Protein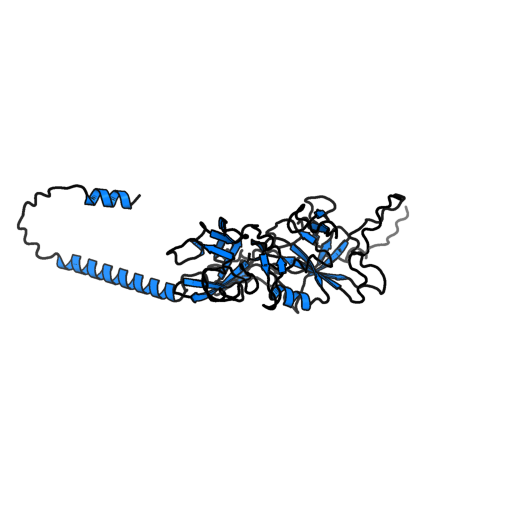 AF-B8C5E8-F1 (afdb_monomer)

Secondary structure (DSSP, 8-state):
-HHHHHHHHHH-----------------HHHHHHHHHHHHHHHHHHHHHHHHHHTTTTS-SEEEEEE-S-EEEEEEE-SSSS--EEEEEEGGGG-EEEEEEEEETTEEEEEESS--SSSEE--TTEES-S-GGGTT-TTS--SEEPPP---S-GGG--S-EEEESSSEEEE-EEEEE---SSGGGGTTSEEEETTEEEE-TTTT-BSTTS-BPPPPSEEEETT--EEEEPEETTEE-EETTEE-EEEEE---TTS-B--S-S-----S-----------SB---SS-EEEEEEE-SSSEEEEEESSHHHHHHHHHHHTTT--HHHHHHS--EEEPS---SSSBT--EEEEE--TT--SGGG-TT-EEEE-SSSTTS-SEEE-----TTSS---------

Nearest PDB structures (foldseek):
  2g5l-assembly1_B-2  TM=3.154E-01  e=1.112E+00  Streptomyces avidinii

pLDDT: mean 71.9, std 17.04, range [32.25, 97.62]

Organism: Thalassiosira pseudonana (NCBI:txid35128)

Sequence (399 aa):
MFGARLFLATNEDTRIIITRRDHCFAKSTPIKFVYLINLVIVYAGLIFVTVQQKHGTLMCQSIEVTFDNTMWEGAWYTPDHETYQTRNLEYAFFNGVYRFDGFFGGLPRYVEQNKRGRWVFRHKNIIKNKSTKFQDDEECMWLARSQETVEFDLTSVNSGWKFWTGTIEAGTIEMECSECQRDSDCHWQGVCIDKACQCDKAQGFTGMHCSHEPACSKLRDDYGNGFDLAKLEDTTFVSYERNIYFQTVRGNNSESWDMGWGQKPNNGKDNVGDKSDGDFFGNYSSSKTLALVYSGNRWFGVPQNTSTDVFWKFNEEFHSFWSEFFSESGFILSEITEESSPIGVDFSRVIMTSVTKGNEYGPYGRLKPMAVFPGDGFFHCAVAKDEAAVSTSAVADNY

Solvent-accessible surface area (backbone atoms only — not comparable to full-atom values): 23676 Å² total; per-residue (Å²): 125,70,66,66,56,54,53,54,71,71,67,62,86,70,81,75,78,77,77,83,72,92,68,82,78,80,81,59,63,71,62,56,51,53,52,51,50,52,51,52,52,51,50,53,50,51,53,50,51,53,53,37,51,75,69,46,72,78,49,63,63,31,32,36,36,42,44,47,88,51,63,17,68,63,40,38,34,25,94,77,80,78,54,82,46,69,34,59,33,49,44,23,36,69,24,40,66,22,35,56,70,56,71,40,97,87,37,69,22,64,23,51,89,83,68,90,73,51,78,46,48,64,54,98,39,55,44,87,64,91,66,80,86,51,83,83,44,81,88,68,58,54,41,34,35,65,52,94,71,88,71,82,53,70,61,78,59,57,58,64,24,36,34,54,41,92,50,85,40,79,50,56,45,50,50,46,65,58,57,26,91,40,35,69,57,7,62,68,39,23,44,47,50,96,39,35,40,48,42,37,68,91,71,41,31,31,42,67,33,19,70,27,71,52,72,61,70,27,37,25,37,86,81,67,53,63,26,39,49,37,63,56,91,94,43,73,42,62,39,87,57,23,65,29,30,35,28,76,49,77,72,63,88,90,60,64,46,67,91,55,83,71,67,78,86,73,91,70,86,78,88,68,84,69,71,70,88,56,55,58,40,62,95,66,96,63,55,39,26,37,34,39,38,52,48,58,40,32,42,37,38,41,78,31,77,43,80,68,60,48,53,55,56,48,75,72,58,65,50,46,77,49,67,69,60,55,68,78,44,66,37,39,35,39,54,84,45,85,66,63,56,66,56,50,39,39,31,25,38,39,48,84,50,94,84,57,85,55,80,84,51,54,96,66,36,47,70,42,77,64,29,94,48,90,79,63,19,26,32,38,69,52,70,77,72,66,87,74,82,83,81,83,75,97,71,87,78,92,129

Mean predicted aligned error: 13.66 Å

Radius of gyration: 30.26 Å; Cα contacts (8 Å, |Δi|>4): 657; chains: 1; bounding box: 89×67×104 Å

Foldseek 3Di:
DVVVVVVVVVPPPPPPPPPDDPDPPPDPVVVVVVVVVVVVVVVVVVVVVVVCLLVCVPAFQKKFKAWDQDKAFQWWFDPPLPDIDTAIATPLLVTFMWGFPHDAPNATDTHPPDDDDDPFDFDPGTALDPPPPCPPPPVHTGQKDAPDDPDRYVQVRFARMWGPSNDTDGTGMHMDRLFDPALVQLVVQAGHDPRFTDGDVVQQQWDRSSPAHHDQQWKAFPQGAIWGWDDDPSDFDADSRATKTKGWDDDDADDQPDVSLPDDPPPDDDPPPPPPPDRLQPRDPAIWMWMWHDRSFKTKTFTDRDPVVCVVVCVPDVRTGVPVRPVHHWMKIWDGDPHSYQQQTWIWIQDDDPVPPDCPQHNSHDTHTRDPDPRRGGMDRPDPPPPVPPDDDPDDDDD

Structure (mmCIF, N/CA/C/O backbone):
data_AF-B8C5E8-F1
#
_entry.id   AF-B8C5E8-F1
#
loop_
_atom_site.group_PDB
_atom_site.id
_atom_site.type_symbol
_atom_site.label_atom_id
_atom_site.label_alt_id
_atom_site.label_comp_id
_atom_site.label_asym_id
_atom_site.label_entity_id
_atom_site.label_seq_id
_atom_site.pdbx_PDB_ins_code
_atom_site.Cartn_x
_atom_site.Cartn_y
_atom_site.Cartn_z
_atom_site.occupancy
_atom_site.B_iso_or_equiv
_atom_site.auth_seq_id
_atom_site.auth_comp_id
_atom_site.auth_asym_id
_atom_site.auth_atom_id
_atom_site.pdbx_PDB_model_num
ATOM 1 N N . MET A 1 1 ? -35.204 6.640 15.594 1.00 45.34 1 MET A N 1
ATOM 2 C CA . MET A 1 1 ? -36.669 6.494 15.805 1.00 45.34 1 MET A CA 1
ATOM 3 C C . MET A 1 1 ? -37.068 6.123 17.248 1.00 45.34 1 MET A C 1
ATOM 5 O O . MET A 1 1 ? -38.206 6.371 17.625 1.00 45.34 1 MET A O 1
ATOM 9 N N . PHE A 1 2 ? -36.156 5.596 18.083 1.00 44.03 2 PHE A N 1
ATOM 10 C CA . PHE A 1 2 ? -36.434 5.224 19.484 1.00 44.03 2 PHE A CA 1
ATOM 11 C C . PHE A 1 2 ? -36.551 6.436 20.441 1.00 44.03 2 PHE A C 1
ATOM 13 O O . PHE A 1 2 ? -37.429 6.467 21.298 1.00 44.03 2 PHE A O 1
ATOM 20 N N . GLY A 1 3 ? -35.744 7.486 20.236 1.00 45.41 3 GLY A N 1
ATOM 21 C CA . GLY A 1 3 ? -35.725 8.670 21.114 1.00 45.41 3 GLY A CA 1
ATOM 22 C C . GLY A 1 3 ? -37.000 9.528 21.090 1.00 45.41 3 GLY A C 1
ATOM 23 O O . GLY A 1 3 ? -37.434 10.010 22.131 1.00 45.41 3 GLY A O 1
ATOM 24 N N . ALA A 1 4 ? -37.662 9.656 19.934 1.00 49.06 4 ALA A N 1
ATOM 25 C CA . ALA A 1 4 ? -38.879 10.468 19.805 1.00 49.06 4 ALA A CA 1
ATOM 26 C C . ALA A 1 4 ? -40.084 9.872 20.561 1.00 49.06 4 ALA A C 1
ATOM 28 O O . ALA A 1 4 ? -40.946 10.608 21.035 1.00 49.06 4 ALA A O 1
ATOM 29 N N . ARG A 1 5 ? -40.130 8.540 20.721 1.00 55.88 5 ARG A N 1
ATOM 30 C CA . ARG A 1 5 ? -41.186 7.869 21.495 1.00 55.88 5 ARG A CA 1
ATOM 31 C C . ARG A 1 5 ? -40.965 7.973 23.004 1.00 55.88 5 ARG A C 1
ATOM 33 O O . ARG A 1 5 ? -41.942 8.038 23.740 1.00 55.88 5 ARG A O 1
ATOM 40 N N . LEU A 1 6 ? -39.709 8.047 23.454 1.00 53.19 6 LEU A N 1
ATOM 41 C CA . LEU A 1 6 ? -39.396 8.239 24.872 1.00 53.19 6 LEU A CA 1
ATOM 42 C C . LEU A 1 6 ? -39.784 9.649 25.347 1.00 53.19 6 LEU A C 1
ATOM 44 O O . LEU A 1 6 ? -40.337 9.794 26.429 1.00 53.19 6 LEU A O 1
ATOM 48 N N . PHE A 1 7 ? -39.563 10.665 24.506 1.00 59.59 7 PHE A N 1
ATOM 49 C CA . PHE A 1 7 ? -39.900 12.056 24.825 1.00 59.59 7 PHE A CA 1
ATOM 50 C C . PHE A 1 7 ? -41.417 12.300 24.917 1.00 59.59 7 PHE A C 1
ATOM 52 O O . PHE A 1 7 ? -41.876 13.014 25.807 1.00 59.59 7 PHE A O 1
ATOM 59 N N . LEU A 1 8 ? -42.211 11.661 24.047 1.00 59.03 8 LEU A N 1
ATOM 60 C CA . LEU A 1 8 ? -43.677 11.719 24.118 1.00 59.03 8 LEU A CA 1
ATOM 61 C C . LEU A 1 8 ? -44.224 11.023 25.374 1.00 59.03 8 LEU A C 1
ATOM 63 O O . LEU A 1 8 ? -45.152 11.535 25.990 1.00 59.03 8 LEU A O 1
ATOM 67 N N . ALA A 1 9 ? -43.605 9.921 25.811 1.00 59.94 9 ALA A N 1
ATOM 68 C CA . ALA A 1 9 ? -44.002 9.227 27.038 1.00 59.94 9 ALA A CA 1
ATOM 69 C C . ALA A 1 9 ? -43.711 10.032 28.320 1.00 59.94 9 ALA A C 1
ATOM 71 O O . ALA A 1 9 ? -44.347 9.798 29.343 1.00 59.94 9 ALA A O 1
ATOM 72 N N . THR A 1 10 ? -42.764 10.975 28.282 1.00 65.00 10 THR A N 1
ATOM 73 C CA . THR A 1 10 ? -42.411 11.818 29.437 1.00 65.00 10 THR A CA 1
ATOM 74 C C . THR A 1 10 ? -43.152 13.152 29.497 1.00 65.00 10 THR A C 1
ATOM 76 O O . THR A 1 10 ? -43.089 13.810 30.530 1.00 65.00 10 THR A O 1
ATOM 79 N N . ASN A 1 11 ? -43.818 13.571 28.415 1.00 62.91 11 ASN A N 1
ATOM 80 C CA . ASN A 1 11 ? -44.391 14.918 28.297 1.00 62.91 11 ASN A CA 1
ATOM 81 C C . ASN A 1 11 ? -45.931 14.945 28.281 1.00 62.91 11 ASN A C 1
ATOM 83 O O . ASN A 1 11 ? -46.530 16.018 28.298 1.00 62.91 11 ASN A O 1
ATOM 87 N N . GLU A 1 12 ? -46.594 13.784 28.266 1.00 59.44 12 GLU A N 1
ATOM 88 C CA . GLU A 1 12 ? -48.029 13.724 28.539 1.00 59.44 12 GLU A CA 1
ATOM 89 C C . GLU A 1 12 ? -48.274 13.793 30.045 1.00 59.44 12 GLU A C 1
ATOM 91 O O . GLU A 1 12 ? -48.070 12.827 30.782 1.00 59.44 12 GLU A O 1
ATOM 96 N N . ASP A 1 13 ? -48.748 14.963 30.468 1.00 58.56 13 ASP A N 1
ATOM 97 C CA . ASP A 1 13 ? -49.247 15.316 31.796 1.00 58.56 13 ASP A CA 1
ATOM 98 C C . ASP A 1 13 ? -50.512 14.493 32.125 1.00 58.56 13 ASP A C 1
ATOM 100 O O . ASP A 1 13 ? -51.645 14.977 32.222 1.00 58.56 13 ASP A O 1
ATOM 104 N N . THR A 1 14 ? -50.336 13.177 32.217 1.00 57.38 14 THR A N 1
ATOM 105 C CA . THR A 1 14 ? -51.373 12.237 32.612 1.00 57.38 14 THR A CA 1
ATOM 106 C C . THR A 1 14 ? -51.567 12.408 34.106 1.00 57.38 14 THR A C 1
ATOM 108 O O . THR A 1 14 ? -50.804 11.909 34.931 1.00 57.38 14 THR A O 1
ATOM 111 N N . ARG A 1 15 ? -52.627 13.133 34.474 1.00 54.41 15 ARG A N 1
ATOM 112 C CA . ARG A 1 15 ? -53.156 13.149 35.840 1.00 54.41 15 ARG A CA 1
ATOM 113 C C . ARG A 1 15 ? -53.616 11.740 36.197 1.00 54.41 15 ARG A C 1
ATOM 115 O O . ARG A 1 15 ? -54.778 11.382 36.016 1.00 54.41 15 ARG A O 1
ATOM 122 N N . ILE A 1 16 ? -52.685 10.930 36.688 1.00 59.03 16 ILE A N 1
ATOM 123 C CA . ILE A 1 16 ? -52.965 9.614 37.246 1.00 59.03 16 ILE A CA 1
ATOM 124 C C . ILE A 1 16 ? -53.817 9.853 38.493 1.00 59.03 16 ILE A C 1
ATOM 126 O O . ILE A 1 16 ? -53.331 10.294 39.534 1.00 59.03 16 ILE A O 1
ATOM 130 N N . ILE A 1 17 ? -55.115 9.580 38.384 1.00 56.47 17 ILE A N 1
ATOM 131 C CA . ILE A 1 17 ? -56.006 9.488 39.536 1.00 56.47 17 ILE A CA 1
ATOM 132 C C . ILE A 1 17 ? -55.590 8.220 40.286 1.00 56.47 17 ILE A C 1
ATOM 134 O O . ILE A 1 17 ? -56.002 7.112 39.949 1.00 56.47 17 ILE A O 1
ATOM 138 N N . ILE A 1 18 ? -54.715 8.375 41.280 1.00 57.41 18 ILE A N 1
ATOM 139 C CA . ILE A 1 18 ? -54.289 7.283 42.156 1.00 57.41 18 ILE A CA 1
ATOM 140 C C . ILE A 1 18 ? -55.460 6.962 43.090 1.00 57.41 18 ILE A C 1
ATOM 142 O O . ILE A 1 18 ? -55.558 7.475 44.204 1.00 57.41 18 ILE A O 1
ATOM 146 N N . THR A 1 19 ? -56.377 6.100 42.650 1.00 58.38 19 THR A N 1
ATOM 147 C CA . THR A 1 19 ? -57.296 5.427 43.570 1.00 58.38 19 THR A CA 1
ATOM 148 C C . THR A 1 19 ? -56.476 4.470 44.427 1.00 58.38 19 THR A C 1
ATOM 150 O O . THR A 1 19 ? -56.083 3.391 43.979 1.00 58.38 19 THR A O 1
ATOM 153 N N . ARG A 1 20 ? -56.180 4.895 45.658 1.00 49.66 20 ARG A N 1
ATOM 154 C CA . ARG A 1 20 ? -55.468 4.118 46.674 1.00 49.66 20 ARG A CA 1
ATOM 155 C C . ARG A 1 20 ? -56.344 2.932 47.095 1.00 49.66 20 ARG A C 1
ATOM 157 O O . ARG A 1 20 ? -57.163 3.037 48.000 1.00 49.66 20 ARG A O 1
ATOM 164 N N . ARG A 1 21 ? -56.228 1.809 46.384 1.00 50.97 21 ARG A N 1
ATOM 165 C CA . ARG A 1 21 ? -56.676 0.508 46.890 1.00 50.97 21 ARG A CA 1
ATOM 166 C C . ARG A 1 21 ? -55.579 -0.015 47.803 1.00 50.97 21 ARG A C 1
ATOM 168 O O . ARG A 1 21 ? -54.518 -0.409 47.323 1.00 50.97 21 ARG A O 1
ATOM 175 N N . ASP A 1 22 ? -55.853 -0.021 49.102 1.00 49.47 22 ASP A N 1
ATOM 176 C CA . ASP A 1 22 ? -55.029 -0.658 50.128 1.00 49.47 22 ASP A CA 1
ATOM 177 C C . ASP A 1 22 ? -55.097 -2.188 49.979 1.00 49.47 22 ASP A C 1
ATOM 179 O O . ASP A 1 22 ? -55.684 -2.907 50.783 1.00 49.47 22 ASP A O 1
ATOM 183 N N . HIS A 1 23 ? -54.512 -2.714 48.904 1.00 53.12 23 HIS A N 1
ATOM 184 C CA . HIS A 1 23 ? -54.114 -4.109 48.860 1.00 53.12 23 HIS A CA 1
ATOM 185 C C . HIS A 1 23 ? -52.721 -4.196 49.466 1.00 53.12 23 HIS A C 1
ATOM 187 O O . HIS A 1 23 ? -51.744 -3.726 48.884 1.00 53.12 23 HIS A O 1
ATOM 193 N N . CYS A 1 24 ? -52.641 -4.788 50.658 1.00 55.09 24 CYS A N 1
ATOM 194 C CA . CYS A 1 24 ? -51.401 -5.207 51.291 1.00 55.09 24 CYS A CA 1
ATOM 195 C C . CYS A 1 24 ? -50.605 -6.107 50.330 1.00 55.09 24 CYS A C 1
ATOM 197 O O . CYS A 1 24 ? -50.749 -7.327 50.339 1.00 55.09 24 CYS A O 1
ATOM 199 N N . PHE A 1 25 ? -49.744 -5.505 49.507 1.00 52.69 25 PHE A N 1
ATOM 200 C CA . PHE A 1 25 ? -48.729 -6.186 48.705 1.00 52.69 25 PHE A CA 1
ATOM 201 C C . PHE A 1 25 ? -47.600 -6.679 49.622 1.00 52.69 25 PHE A C 1
ATOM 203 O O . PHE A 1 25 ? -46.450 -6.248 49.553 1.00 52.69 25 PHE A O 1
ATOM 210 N N . ALA A 1 26 ? -47.931 -7.615 50.507 1.00 57.94 26 ALA A N 1
ATOM 211 C CA . ALA A 1 26 ? -46.948 -8.525 51.059 1.00 57.94 26 ALA A CA 1
ATOM 212 C C . ALA A 1 26 ? -46.616 -9.548 49.955 1.00 57.94 26 ALA A C 1
ATOM 214 O O . ALA A 1 26 ? -47.505 -10.286 49.540 1.00 57.94 26 ALA A O 1
ATOM 215 N N . LYS A 1 27 ? -45.344 -9.584 49.514 1.00 59.16 27 LYS A N 1
ATOM 216 C CA . LYS A 1 27 ? -44.704 -10.512 48.536 1.00 59.16 27 LYS A CA 1
ATOM 217 C C . LYS A 1 27 ? -44.364 -9.966 47.130 1.00 59.16 27 LYS A C 1
ATOM 219 O O . LYS A 1 27 ? -44.578 -10.653 46.139 1.00 59.16 27 LYS A O 1
ATOM 224 N N . SER A 1 28 ? -43.712 -8.802 47.012 1.00 64.38 28 SER A N 1
ATOM 225 C CA . SER A 1 28 ? -42.946 -8.446 45.786 1.00 64.38 28 SER A CA 1
ATOM 226 C C . SER A 1 28 ? -41.435 -8.721 45.886 1.00 64.38 28 SER A C 1
ATOM 228 O O . SER A 1 28 ? -40.678 -8.443 44.957 1.00 64.38 28 SER A O 1
ATOM 230 N N . THR A 1 29 ? -40.982 -9.305 46.997 1.00 76.19 29 THR A N 1
ATOM 231 C CA . THR A 1 29 ? -39.577 -9.645 47.265 1.00 76.19 29 THR A CA 1
ATOM 232 C C . THR A 1 29 ? -38.886 -10.477 46.169 1.00 76.19 29 THR A C 1
ATOM 234 O O . THR A 1 29 ? -37.762 -10.118 45.819 1.00 76.19 29 THR A O 1
ATOM 237 N N . PRO A 1 30 ? -39.497 -11.527 45.568 1.00 82.62 30 PRO A N 1
ATOM 238 C CA . PRO A 1 30 ? -38.792 -12.335 44.566 1.00 82.62 30 PRO A CA 1
ATOM 239 C C . PRO A 1 30 ? -38.520 -11.564 43.269 1.00 82.62 30 PRO A C 1
ATOM 241 O O . PRO A 1 30 ? -37.462 -11.718 42.670 1.00 82.62 30 PRO A O 1
ATOM 244 N N . ILE A 1 31 ? -39.429 -10.669 42.872 1.00 86.69 31 ILE A N 1
ATOM 245 C CA . ILE A 1 31 ? -39.277 -9.855 41.660 1.00 86.69 31 ILE A CA 1
ATOM 246 C C . ILE A 1 31 ? -38.091 -8.892 41.811 1.00 86.69 31 ILE A C 1
ATOM 248 O O . ILE A 1 31 ? -37.259 -8.781 40.915 1.00 86.69 31 ILE A O 1
ATOM 252 N N . LYS A 1 32 ? -37.958 -8.242 42.975 1.00 87.69 32 LYS A N 1
ATOM 253 C CA . LYS A 1 32 ? -36.831 -7.338 43.264 1.00 87.69 32 LYS A CA 1
ATOM 254 C C . LYS A 1 32 ? -35.479 -8.057 43.237 1.00 87.69 32 LYS A C 1
ATOM 256 O O . LYS A 1 32 ? -34.501 -7.485 42.768 1.00 87.69 32 LYS A O 1
ATOM 261 N N . PHE A 1 33 ? -35.430 -9.304 43.707 1.00 90.81 33 PHE A N 1
ATOM 262 C CA . PHE A 1 33 ? -34.215 -10.119 43.682 1.00 90.81 33 PHE A CA 1
ATOM 263 C C . PHE A 1 33 ? -33.780 -10.470 42.252 1.00 90.81 33 PHE A C 1
ATOM 265 O O . PHE A 1 33 ? -32.603 -10.346 41.926 1.00 90.81 33 PHE A O 1
ATOM 272 N N . VAL A 1 34 ? -34.728 -10.813 41.372 1.00 93.00 34 VAL A N 1
ATOM 273 C CA . VAL A 1 34 ? -34.441 -11.057 39.946 1.00 93.00 34 VAL A CA 1
ATOM 274 C C . VAL A 1 34 ? -33.888 -9.800 39.268 1.00 93.00 34 VAL A C 1
ATOM 276 O O . VAL A 1 34 ? -32.896 -9.882 38.549 1.00 93.00 34 VAL A O 1
ATOM 279 N N . TYR A 1 35 ? -34.464 -8.623 39.539 1.00 92.88 35 TYR A N 1
ATOM 280 C CA . TYR A 1 35 ? -33.927 -7.364 39.011 1.00 92.88 35 TYR A CA 1
ATOM 281 C C . TYR A 1 35 ? -32.514 -7.063 39.518 1.00 92.88 35 TYR A C 1
ATOM 283 O O . TYR A 1 35 ? -31.682 -6.611 38.735 1.00 92.88 35 TYR A O 1
ATOM 291 N N . LEU A 1 36 ? -32.221 -7.345 40.792 1.00 95.25 36 LEU A N 1
ATOM 292 C CA . LEU A 1 36 ? -30.878 -7.173 41.346 1.00 95.25 36 LEU A CA 1
ATOM 293 C C . LEU A 1 36 ? -29.861 -8.101 40.665 1.00 95.25 36 LEU A C 1
ATOM 295 O O . LEU A 1 36 ? -28.778 -7.648 40.311 1.00 95.25 36 LEU A O 1
ATOM 299 N N . ILE A 1 37 ? -30.212 -9.370 40.433 1.00 96.44 37 ILE A N 1
ATOM 300 C CA . ILE A 1 37 ? -29.348 -10.313 39.707 1.00 96.44 37 ILE A CA 1
ATOM 301 C C . ILE A 1 37 ? -29.099 -9.830 38.278 1.00 96.44 37 ILE A C 1
ATOM 303 O O . ILE A 1 37 ? -27.948 -9.770 37.853 1.00 96.44 37 ILE A O 1
ATOM 307 N N . ASN A 1 38 ? -30.149 -9.439 37.552 1.00 95.81 38 ASN A N 1
ATOM 308 C CA . ASN A 1 38 ? -30.005 -8.925 36.190 1.00 95.81 38 ASN A CA 1
ATOM 309 C C . ASN A 1 38 ? -29.101 -7.688 36.153 1.00 95.81 38 ASN A C 1
ATOM 311 O O . ASN A 1 38 ? -28.244 -7.586 35.281 1.00 95.81 38 ASN A O 1
ATOM 315 N N . LEU A 1 39 ? -29.242 -6.783 37.127 1.00 96.00 39 LEU A N 1
ATOM 316 C CA . LEU A 1 39 ? -28.382 -5.610 37.257 1.00 96.00 39 LEU A CA 1
ATOM 317 C C . LEU A 1 39 ? -26.915 -6.012 37.468 1.00 96.00 39 LEU A C 1
ATOM 319 O O . LEU A 1 39 ? -26.043 -5.501 36.772 1.00 96.00 39 LEU A O 1
ATOM 323 N N . VAL A 1 40 ? -26.641 -6.953 38.378 1.00 97.62 40 VAL A N 1
ATOM 324 C CA . VAL A 1 40 ? -25.280 -7.460 38.634 1.00 97.62 40 VAL A CA 1
ATOM 325 C C . VAL A 1 40 ? -24.683 -8.111 37.386 1.00 97.62 40 VAL A C 1
ATOM 327 O O . VAL A 1 40 ? -23.530 -7.839 37.063 1.00 97.62 40 VAL A O 1
ATOM 330 N N . ILE A 1 41 ? -25.457 -8.920 36.657 1.00 97.56 41 ILE A N 1
ATOM 331 C CA . ILE A 1 41 ? -25.010 -9.560 35.409 1.00 97.56 41 ILE A CA 1
ATOM 332 C C . ILE A 1 41 ? -24.675 -8.504 34.351 1.00 97.56 41 ILE A C 1
ATOM 334 O O . ILE A 1 41 ? -23.616 -8.580 33.731 1.00 97.56 41 ILE A O 1
ATOM 338 N N . VAL A 1 42 ? -25.533 -7.494 34.174 1.00 96.88 42 VAL A N 1
ATOM 339 C CA . VAL A 1 42 ? -25.290 -6.398 33.224 1.00 96.88 42 VAL A CA 1
ATOM 340 C C . VAL A 1 42 ? -24.033 -5.614 33.606 1.00 96.88 42 VAL A C 1
ATOM 342 O O . VAL A 1 42 ? -23.187 -5.385 32.747 1.00 96.88 42 VAL A O 1
ATOM 345 N N . TYR A 1 43 ? -23.850 -5.254 34.882 1.00 97.19 43 TYR A N 1
ATOM 346 C CA . TYR A 1 43 ? -22.641 -4.550 35.329 1.00 97.19 43 TYR A CA 1
ATOM 347 C C . TYR A 1 43 ? -21.373 -5.386 35.160 1.00 97.19 43 TYR A C 1
ATOM 349 O O . TYR A 1 43 ? -20.368 -4.861 34.690 1.00 97.19 43 TYR A O 1
ATOM 357 N N . ALA A 1 44 ? -21.406 -6.673 35.508 1.00 97.31 44 ALA A N 1
ATOM 358 C CA . ALA A 1 44 ? -20.270 -7.566 35.304 1.00 97.31 44 ALA A CA 1
ATOM 359 C C . ALA A 1 44 ? -19.922 -7.691 33.812 1.00 97.31 44 ALA A C 1
ATOM 361 O O . ALA A 1 44 ? -18.748 -7.631 33.454 1.00 97.31 44 ALA A O 1
ATOM 362 N N . GLY A 1 45 ? -20.935 -7.788 32.944 1.00 95.81 45 GLY A N 1
ATOM 363 C CA . GLY A 1 45 ? -20.764 -7.787 31.492 1.00 95.81 45 GLY A CA 1
ATOM 364 C C . GLY A 1 45 ? -20.143 -6.490 30.971 1.00 95.81 45 GLY A C 1
ATOM 365 O O . GLY A 1 45 ? -19.186 -6.542 30.205 1.00 95.81 45 GLY A O 1
ATOM 366 N N . LEU A 1 46 ? -20.619 -5.329 31.433 1.00 93.81 46 LEU A N 1
ATOM 367 C CA . LEU A 1 46 ? -20.047 -4.030 31.066 1.00 93.81 46 LEU A CA 1
ATOM 368 C C . LEU A 1 46 ? -18.592 -3.901 31.531 1.00 93.81 46 LEU A C 1
ATOM 370 O O . LEU A 1 46 ? -17.740 -3.526 30.734 1.00 93.81 46 LEU A O 1
ATOM 374 N N . ILE A 1 47 ? -18.285 -4.275 32.778 1.00 94.56 47 ILE A N 1
ATOM 375 C CA . ILE A 1 47 ? -16.911 -4.271 33.305 1.00 94.56 47 ILE A CA 1
ATOM 376 C C . ILE A 1 47 ? -16.015 -5.185 32.464 1.00 94.56 47 ILE A C 1
ATOM 378 O O . ILE A 1 47 ? -14.914 -4.784 32.094 1.00 94.56 47 ILE A O 1
ATOM 382 N N . PHE A 1 48 ? -16.485 -6.390 32.132 1.00 95.06 48 PHE A N 1
ATOM 383 C CA . PHE A 1 48 ? -15.748 -7.325 31.287 1.00 95.06 48 PHE A CA 1
ATOM 384 C C . PHE A 1 48 ? -15.454 -6.726 29.906 1.00 95.06 48 PHE A C 1
ATOM 386 O O . PHE A 1 48 ? -14.297 -6.710 29.492 1.00 95.06 48 PHE A O 1
ATOM 393 N N . VAL A 1 49 ? -16.464 -6.173 29.224 1.00 89.50 49 VAL A N 1
ATOM 394 C CA . VAL A 1 49 ? -16.290 -5.528 27.912 1.00 89.50 49 VAL A CA 1
ATOM 395 C C . VAL A 1 49 ? -15.318 -4.353 28.005 1.00 89.50 49 VAL A C 1
ATOM 397 O O . VAL A 1 49 ? -14.405 -4.271 27.193 1.00 89.50 49 VAL A O 1
ATOM 400 N N . THR A 1 50 ? -15.432 -3.491 29.019 1.00 86.06 50 THR A N 1
ATOM 401 C CA . THR A 1 50 ? -14.513 -2.359 29.214 1.00 86.06 50 THR A CA 1
ATOM 402 C C . THR A 1 50 ? -13.069 -2.813 29.451 1.00 86.06 50 THR A C 1
ATOM 404 O O . THR A 1 50 ? -12.140 -2.207 28.917 1.00 86.06 50 THR A O 1
ATOM 407 N N . VAL A 1 51 ? -12.849 -3.886 30.220 1.00 88.81 51 VAL A N 1
ATOM 408 C CA . VAL A 1 51 ? -11.504 -4.453 30.425 1.00 88.81 51 VAL A CA 1
ATOM 409 C C . VAL A 1 51 ? -10.948 -5.014 29.115 1.00 88.81 51 VAL A C 1
ATOM 411 O O . VAL A 1 51 ? -9.806 -4.715 28.774 1.00 88.81 51 VAL A O 1
ATOM 414 N N . GLN A 1 52 ? -11.754 -5.752 28.347 1.00 87.81 52 GLN A N 1
ATOM 415 C CA . GLN A 1 52 ? -11.335 -6.302 27.053 1.00 87.81 52 GLN A CA 1
ATOM 416 C C . GLN A 1 52 ? -11.056 -5.209 26.012 1.00 87.81 52 GLN A C 1
ATOM 418 O O . GLN A 1 52 ? -10.075 -5.287 25.275 1.00 87.81 52 GLN A O 1
ATOM 423 N N . GLN A 1 53 ? -11.867 -4.148 25.990 1.00 80.38 53 GLN A N 1
ATOM 424 C CA . GLN A 1 53 ? -11.628 -2.953 25.178 1.00 80.38 53 GLN A CA 1
ATOM 425 C C . GLN A 1 53 ? -10.300 -2.296 25.555 1.00 80.38 53 GLN A C 1
ATOM 427 O O . GLN A 1 53 ? -9.478 -2.039 24.683 1.00 80.38 53 GLN A O 1
ATOM 432 N N . LYS A 1 54 ? -10.038 -2.097 26.853 1.00 79.25 54 LYS A N 1
ATOM 433 C CA . LYS A 1 54 ? -8.775 -1.527 27.350 1.00 79.25 54 LYS A CA 1
ATOM 434 C C . LYS A 1 54 ? -7.556 -2.397 27.028 1.00 79.25 54 LYS A C 1
ATOM 436 O O . LYS A 1 54 ? -6.447 -1.883 26.943 1.00 79.25 54 LYS A O 1
ATOM 441 N N . HIS A 1 55 ? -7.743 -3.703 26.878 1.00 82.25 55 HIS A N 1
ATOM 442 C CA . HIS A 1 55 ? -6.685 -4.627 26.473 1.00 82.25 55 HIS A CA 1
ATOM 443 C C . HIS A 1 55 ? -6.494 -4.680 24.947 1.00 82.25 55 HIS A C 1
ATOM 445 O O . HIS A 1 55 ? -5.591 -5.368 24.481 1.00 82.25 55 HIS A O 1
ATOM 451 N N . GLY A 1 56 ? -7.320 -3.972 24.165 1.00 76.38 56 GLY A N 1
ATOM 452 C CA . GLY A 1 56 ? -7.290 -4.004 22.700 1.00 76.38 56 GLY A CA 1
ATOM 453 C C . GLY A 1 56 ? -7.802 -5.319 22.106 1.00 76.38 56 GLY A C 1
ATOM 454 O O . GLY A 1 56 ? -7.720 -5.524 20.905 1.00 76.38 56 GLY A O 1
ATOM 455 N N . THR A 1 57 ? -8.355 -6.225 22.919 1.00 80.62 57 THR A N 1
ATOM 456 C CA . THR A 1 57 ? -8.764 -7.574 22.484 1.00 80.62 57 THR A CA 1
ATOM 457 C C . THR A 1 57 ? -9.981 -7.549 21.558 1.00 80.62 57 THR A C 1
ATOM 459 O O . THR A 1 57 ? -10.182 -8.463 20.762 1.00 80.62 57 THR A O 1
ATOM 462 N N . LEU A 1 58 ? -10.790 -6.494 21.676 1.00 80.25 58 LEU A N 1
ATOM 463 C CA . LEU A 1 58 ? -11.961 -6.233 20.836 1.00 80.25 58 LEU A CA 1
ATOM 464 C C . LEU A 1 58 ? -11.648 -5.316 19.646 1.00 80.25 58 LEU A C 1
ATOM 466 O O . LEU A 1 58 ? -12.564 -4.946 18.923 1.00 80.25 58 LEU A O 1
ATOM 470 N N . MET A 1 59 ? -10.384 -4.934 19.470 1.00 82.88 59 MET A N 1
ATOM 471 C CA . MET A 1 59 ? -9.925 -4.179 18.313 1.00 82.88 59 MET A CA 1
ATOM 472 C C . MET A 1 59 ? -9.237 -5.102 17.323 1.00 82.88 59 MET A C 1
ATOM 474 O O . MET A 1 59 ? -8.750 -6.176 17.686 1.00 82.88 59 MET A O 1
ATOM 478 N N . CYS A 1 60 ? -9.141 -4.628 16.091 1.00 86.62 60 CYS A N 1
ATOM 479 C CA . CYS A 1 60 ? -8.354 -5.288 15.070 1.00 86.62 60 CYS A CA 1
ATOM 480 C C . CYS A 1 60 ? -6.868 -5.071 15.369 1.00 86.62 60 CYS A C 1
ATOM 482 O O . CYS A 1 60 ? -6.442 -3.958 15.647 1.00 86.62 60 CYS A O 1
ATOM 484 N N . GLN A 1 61 ? -6.062 -6.120 15.370 1.00 85.12 61 GLN A N 1
ATOM 485 C CA . GLN A 1 61 ? -4.619 -6.043 15.578 1.00 85.12 61 GLN A CA 1
ATOM 486 C C . GLN A 1 61 ? -3.911 -5.449 14.362 1.00 85.12 61 GLN A C 1
ATOM 488 O O . GLN A 1 61 ? -2.819 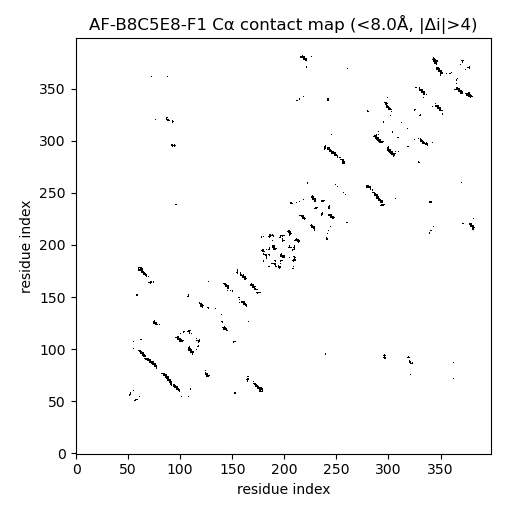-4.893 14.487 1.00 85.12 61 GLN A O 1
ATOM 493 N N . SER A 1 62 ? -4.550 -5.530 13.201 1.00 82.88 62 SER A N 1
ATOM 494 C CA . SER A 1 62 ? -4.146 -4.867 11.976 1.00 82.88 62 SER A CA 1
ATOM 495 C C . SER A 1 62 ? -5.361 -4.294 11.257 1.00 82.88 62 SER A C 1
ATOM 497 O O . SER A 1 62 ? -6.454 -4.861 11.303 1.00 82.88 62 SER A O 1
ATOM 499 N N . ILE A 1 63 ? -5.157 -3.143 10.629 1.00 84.88 63 ILE A N 1
ATOM 500 C CA . ILE A 1 63 ? -6.119 -2.527 9.721 1.00 84.88 63 ILE A CA 1
ATOM 501 C C . ILE A 1 63 ? -5.429 -2.262 8.393 1.00 84.88 63 ILE A C 1
ATOM 503 O O . ILE A 1 63 ? -4.265 -1.853 8.362 1.00 84.88 63 ILE A O 1
ATOM 507 N N . GLU A 1 64 ? -6.150 -2.499 7.315 1.00 83.50 64 GLU A N 1
ATOM 508 C CA . GLU A 1 64 ? -5.831 -1.960 6.007 1.00 83.50 64 GLU A CA 1
ATOM 509 C C . GLU A 1 64 ? -6.386 -0.543 5.930 1.00 83.50 64 GLU A C 1
ATOM 511 O O . GLU A 1 64 ? -7.492 -0.275 6.400 1.00 83.50 64 GLU A O 1
ATOM 516 N N . VAL A 1 65 ? -5.590 0.378 5.405 1.00 83.00 65 VAL A N 1
ATOM 517 C CA . VAL A 1 65 ? -5.960 1.776 5.224 1.00 83.00 65 VAL A CA 1
ATOM 518 C C . VAL A 1 65 ? -5.794 2.110 3.755 1.00 83.00 65 VAL A C 1
ATOM 520 O O . VAL A 1 65 ? -4.704 1.940 3.213 1.00 83.00 65 VAL A O 1
ATOM 523 N N . THR A 1 66 ? -6.842 2.654 3.151 1.00 84.12 66 THR A N 1
ATOM 524 C CA . THR A 1 66 ? -6.850 3.104 1.760 1.00 84.12 66 THR A CA 1
ATOM 525 C C . THR A 1 66 ? -7.259 4.570 1.713 1.00 84.12 66 THR A C 1
ATOM 527 O O . THR A 1 66 ? -8.362 4.956 2.101 1.00 84.12 66 THR A O 1
ATOM 530 N N . PHE A 1 67 ? -6.339 5.410 1.263 1.00 83.75 67 PHE A N 1
ATOM 531 C CA . PHE A 1 67 ? -6.547 6.813 0.955 1.00 83.75 67 PHE A CA 1
ATOM 532 C C . PHE A 1 67 ? -6.984 6.986 -0.492 1.00 83.75 67 PHE A C 1
ATOM 534 O O . PHE A 1 67 ? -6.565 6.252 -1.388 1.00 83.75 67 PHE A O 1
ATOM 541 N N . ASP A 1 68 ? -7.750 8.048 -0.720 1.00 81.56 68 ASP A N 1
ATOM 542 C CA . ASP A 1 68 ? -7.987 8.553 -2.065 1.00 81.56 68 ASP A CA 1
ATOM 543 C C . ASP A 1 68 ? -6.688 9.098 -2.701 1.00 81.56 68 ASP A C 1
ATOM 545 O O . ASP A 1 68 ? -5.712 9.439 -2.024 1.00 81.56 68 ASP A O 1
ATOM 549 N N . ASN A 1 69 ? -6.699 9.267 -4.021 1.00 76.38 69 ASN A N 1
ATOM 550 C CA . ASN A 1 69 ? -5.594 9.784 -4.834 1.00 76.38 69 ASN A CA 1
ATOM 551 C C . ASN A 1 69 ? -5.402 11.307 -4.688 1.00 76.38 69 ASN A C 1
ATOM 553 O O . ASN A 1 69 ? -5.028 12.006 -5.631 1.00 76.38 69 ASN A O 1
ATOM 557 N N . THR A 1 70 ? -5.679 11.842 -3.498 1.00 82.12 70 THR A N 1
ATOM 558 C CA . THR A 1 70 ? -5.478 13.253 -3.172 1.00 82.12 70 THR A CA 1
ATOM 559 C C . THR A 1 70 ? -3.987 13.580 -3.176 1.00 82.12 70 THR A C 1
ATOM 561 O O . THR A 1 70 ? -3.146 12.762 -2.794 1.00 82.12 70 THR A O 1
ATOM 564 N N . MET A 1 71 ? -3.650 14.807 -3.570 1.00 79.00 71 MET A N 1
ATOM 565 C CA . MET A 1 71 ? -2.271 15.259 -3.677 1.00 79.00 71 MET A CA 1
ATOM 566 C C . MET A 1 71 ? -2.036 16.587 -2.964 1.00 79.00 71 MET A C 1
ATOM 568 O O . MET A 1 71 ? -2.837 17.512 -3.053 1.00 79.00 71 MET A O 1
ATOM 572 N N . TRP A 1 72 ? -0.893 16.699 -2.293 1.00 78.31 72 TRP A N 1
ATOM 573 C CA . TRP A 1 72 ? -0.351 17.947 -1.781 1.00 78.31 72 TRP A CA 1
ATOM 574 C C . TRP A 1 72 ? 0.834 18.394 -2.643 1.00 78.31 72 TRP A C 1
ATOM 576 O O . TRP A 1 72 ? 1.941 17.862 -2.541 1.00 78.31 72 TRP A O 1
ATOM 586 N N . GLU A 1 73 ? 0.613 19.404 -3.482 1.00 75.19 73 GLU A N 1
ATOM 587 C CA . GLU A 1 73 ? 1.674 20.015 -4.282 1.00 75.19 73 GLU A CA 1
ATOM 588 C C . GLU A 1 73 ? 2.569 20.939 -3.441 1.00 75.19 73 GLU A C 1
ATOM 590 O O . GLU A 1 73 ? 2.097 21.744 -2.634 1.00 75.19 73 GLU A O 1
ATOM 595 N N . GLY A 1 74 ? 3.887 20.843 -3.639 1.00 71.81 74 GLY A N 1
ATOM 596 C CA . GLY A 1 74 ? 4.853 21.730 -2.982 1.00 71.81 74 GLY A CA 1
ATOM 597 C C . GLY A 1 74 ? 4.953 21.580 -1.456 1.00 71.81 74 GLY A C 1
ATOM 598 O O . GLY A 1 74 ? 5.347 22.533 -0.777 1.00 71.81 74 GLY A O 1
ATOM 599 N N . ALA A 1 75 ? 4.636 20.403 -0.914 1.00 74.44 75 ALA A N 1
ATOM 600 C CA . ALA A 1 75 ? 4.824 20.054 0.490 1.00 74.44 75 ALA A CA 1
ATOM 601 C C . ALA A 1 75 ? 6.274 20.287 0.941 1.00 74.44 75 ALA A C 1
ATOM 603 O O . ALA A 1 75 ? 7.224 19.975 0.219 1.00 74.44 75 ALA A O 1
ATOM 604 N N . TRP A 1 76 ? 6.466 20.848 2.136 1.00 75.62 76 TRP A N 1
ATOM 605 C CA . TRP A 1 76 ? 7.809 21.117 2.654 1.00 75.62 76 TRP A CA 1
ATOM 606 C C . TRP A 1 76 ? 8.391 19.851 3.286 1.00 75.62 76 TRP A C 1
ATOM 608 O O . TRP A 1 76 ? 7.765 19.211 4.131 1.00 75.62 76 TRP A O 1
ATOM 618 N N . TYR A 1 77 ? 9.608 19.516 2.870 1.00 73.81 77 TYR A N 1
ATOM 619 C CA . TYR A 1 77 ? 10.366 18.335 3.255 1.00 73.81 77 TYR A CA 1
ATOM 620 C C . TYR A 1 77 ? 11.700 18.735 3.875 1.00 73.81 77 TYR A C 1
ATOM 622 O O . TYR A 1 77 ? 12.364 19.647 3.373 1.00 73.81 77 TYR A O 1
ATOM 630 N N . THR A 1 78 ? 12.104 18.035 4.933 1.00 73.50 78 THR A N 1
ATOM 631 C CA . THR A 1 78 ? 13.435 18.171 5.527 1.00 73.50 78 THR A CA 1
ATOM 632 C C . THR A 1 78 ? 14.007 16.789 5.885 1.00 73.50 78 THR A C 1
ATOM 634 O O . THR A 1 78 ? 13.555 16.176 6.853 1.00 73.50 78 THR A O 1
ATOM 637 N N . PRO A 1 79 ? 14.933 16.236 5.077 1.00 67.75 79 PRO A N 1
ATOM 638 C CA . PRO A 1 79 ? 15.510 14.907 5.318 1.00 67.75 79 PRO A CA 1
ATOM 639 C C . PRO A 1 79 ? 16.444 14.883 6.533 1.00 67.75 79 PRO A C 1
ATOM 641 O O . PRO A 1 79 ? 16.498 13.902 7.267 1.00 67.75 79 PRO A O 1
ATOM 644 N N . ASP A 1 80 ? 17.183 15.971 6.726 1.00 74.88 80 ASP A N 1
ATOM 645 C CA . ASP A 1 80 ? 18.275 16.139 7.686 1.00 74.88 80 ASP A CA 1
ATOM 646 C C . ASP A 1 80 ? 17.933 17.137 8.805 1.00 74.88 80 ASP A C 1
ATOM 648 O O . ASP A 1 80 ? 18.778 17.431 9.642 1.00 74.88 80 ASP A O 1
ATOM 652 N N . HIS A 1 81 ? 16.699 17.657 8.833 1.00 71.88 81 HIS A N 1
ATOM 653 C CA . HIS A 1 81 ? 16.249 18.750 9.709 1.00 71.88 81 HIS A CA 1
ATOM 654 C C . HIS A 1 81 ? 16.975 20.095 9.507 1.00 71.88 81 HIS A C 1
ATOM 656 O O . HIS A 1 81 ? 16.698 21.052 10.234 1.00 71.88 81 HIS A O 1
ATOM 662 N N . GLU A 1 82 ? 17.859 20.201 8.513 1.00 73.81 82 GLU A N 1
ATOM 663 C CA . GLU A 1 82 ? 18.689 21.384 8.259 1.00 73.81 82 GLU A CA 1
ATOM 664 C C . GLU A 1 82 ? 18.357 22.034 6.913 1.00 73.81 82 GLU A C 1
ATOM 666 O O . GLU A 1 82 ? 18.337 23.263 6.791 1.00 73.81 82 GLU A O 1
ATOM 671 N N . THR A 1 83 ? 18.040 21.221 5.906 1.00 77.62 83 THR A N 1
ATOM 672 C CA . THR A 1 83 ? 17.713 21.667 4.556 1.00 77.62 83 THR A CA 1
ATOM 673 C C . THR A 1 83 ? 16.223 21.518 4.272 1.00 77.62 83 THR A C 1
ATOM 675 O O . THR A 1 83 ? 15.572 20.554 4.675 1.00 77.62 83 THR A O 1
ATOM 678 N N . TYR A 1 84 ? 15.662 22.515 3.581 1.00 74.06 84 TYR A N 1
ATOM 679 C CA . TYR A 1 84 ? 14.260 22.521 3.175 1.00 74.06 84 TYR A CA 1
ATOM 680 C C . TYR A 1 84 ? 14.145 22.337 1.673 1.00 74.06 84 TYR A C 1
ATOM 682 O O . TYR A 1 84 ? 14.770 23.057 0.893 1.00 74.06 84 TYR A O 1
ATOM 690 N N . GLN A 1 85 ? 13.276 21.420 1.280 1.00 75.12 85 GLN A N 1
ATOM 691 C CA . GLN A 1 85 ? 12.938 21.149 -0.108 1.00 75.12 85 GLN A CA 1
ATOM 692 C C . GLN A 1 85 ? 11.415 21.142 -0.255 1.00 75.12 85 GLN A C 1
ATOM 694 O O . GLN A 1 85 ? 10.696 20.867 0.701 1.00 75.12 85 GLN A O 1
ATOM 699 N N . THR A 1 86 ? 10.904 21.462 -1.439 1.00 70.38 86 THR A N 1
ATOM 700 C CA . THR A 1 86 ? 9.474 21.325 -1.754 1.00 70.38 86 THR A CA 1
ATOM 701 C C . THR A 1 86 ? 9.272 20.100 -2.632 1.00 70.38 86 THR A C 1
ATOM 703 O O . THR A 1 86 ? 9.978 19.957 -3.632 1.00 70.38 86 THR A O 1
ATOM 706 N N . ARG A 1 87 ? 8.329 19.226 -2.282 1.00 69.00 87 ARG A N 1
AT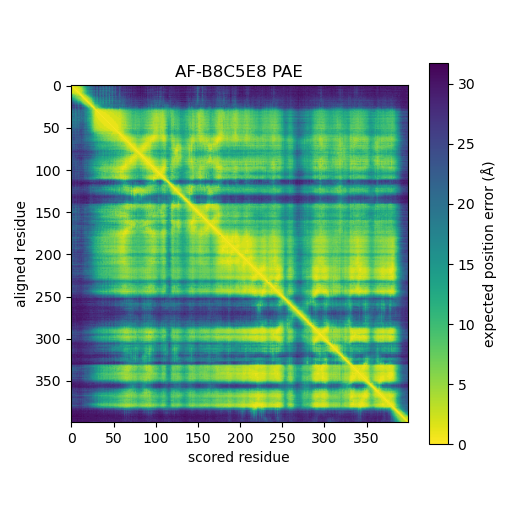OM 707 C CA . ARG A 1 87 ? 8.040 17.975 -2.997 1.00 69.00 87 ARG A CA 1
ATOM 708 C C . ARG A 1 87 ? 6.525 17.793 -3.137 1.00 69.00 87 ARG A C 1
ATOM 710 O O . ARG A 1 87 ? 5.776 18.306 -2.315 1.00 69.00 87 ARG A O 1
ATOM 717 N N . ASN A 1 88 ? 6.077 17.076 -4.162 1.00 70.94 88 ASN A N 1
ATOM 718 C CA . ASN A 1 88 ? 4.671 16.675 -4.267 1.00 70.94 88 ASN A CA 1
ATOM 719 C C . ASN A 1 88 ? 4.451 15.409 -3.439 1.00 70.94 88 ASN A C 1
ATOM 721 O O . ASN A 1 88 ? 5.304 14.523 -3.453 1.00 70.94 88 ASN A O 1
ATOM 725 N N . LEU A 1 89 ? 3.328 15.343 -2.730 1.00 73.50 89 LEU A N 1
ATOM 726 C CA . LEU A 1 89 ? 2.966 14.232 -1.858 1.00 73.50 89 LEU A CA 1
ATOM 727 C C . LEU A 1 89 ? 1.616 13.662 -2.270 1.00 73.50 89 LEU A C 1
ATOM 729 O O . LEU A 1 89 ? 0.634 14.391 -2.331 1.00 73.50 89 LEU A O 1
ATOM 733 N N . GLU A 1 90 ? 1.569 12.363 -2.524 1.00 74.50 90 GLU A N 1
ATOM 734 C CA . GLU A 1 90 ? 0.354 11.642 -2.889 1.00 74.50 90 GLU A CA 1
ATOM 735 C C . GLU A 1 90 ? -0.132 10.823 -1.697 1.00 74.50 90 GLU A C 1
ATOM 737 O O . GLU A 1 90 ? 0.632 10.059 -1.108 1.00 74.50 90 GLU A O 1
ATOM 742 N N . TYR A 1 91 ? -1.398 10.998 -1.321 1.00 76.19 91 TYR A N 1
ATOM 743 C CA . TYR A 1 91 ? -1.958 10.340 -0.143 1.00 76.19 91 TYR A CA 1
ATOM 744 C C . TYR A 1 91 ? -2.109 8.827 -0.327 1.00 76.19 91 TYR A C 1
ATOM 746 O O . TYR A 1 91 ? -1.920 8.083 0.631 1.00 76.19 91 TYR A O 1
ATOM 754 N N . ALA A 1 92 ? -2.338 8.362 -1.555 1.00 75.75 92 ALA A N 1
ATOM 755 C CA . ALA A 1 92 ? -2.437 6.940 -1.869 1.00 75.75 92 ALA A CA 1
ATOM 756 C C . ALA A 1 92 ? -1.146 6.145 -1.585 1.00 75.75 92 ALA A C 1
ATOM 758 O O . ALA A 1 92 ? -1.178 4.924 -1.473 1.00 75.75 92 ALA A O 1
ATOM 759 N N . PHE A 1 93 ? 0.002 6.811 -1.417 1.00 72.38 93 PHE A N 1
ATOM 760 C CA . PHE A 1 93 ? 1.233 6.131 -1.006 1.00 72.38 93 PHE A CA 1
ATOM 761 C C . PHE A 1 93 ? 1.236 5.738 0.466 1.00 72.38 93 PHE A C 1
ATOM 763 O O . PHE A 1 93 ? 2.025 4.884 0.854 1.00 72.38 93 PHE A O 1
ATOM 770 N N . PHE A 1 94 ? 0.344 6.303 1.278 1.00 73.50 94 PHE A N 1
ATOM 771 C CA . PHE A 1 94 ? 0.110 5.869 2.655 1.00 73.50 94 PHE A CA 1
ATOM 772 C C . PHE A 1 94 ? -0.879 4.693 2.734 1.00 73.50 94 PHE A C 1
ATOM 774 O O . PHE A 1 94 ? -1.213 4.264 3.842 1.00 73.50 94 PHE A O 1
ATOM 781 N N . ASN A 1 95 ? -1.353 4.172 1.591 1.00 75.94 95 ASN A N 1
ATOM 782 C CA . ASN A 1 95 ? -2.206 2.984 1.551 1.00 75.94 95 ASN A CA 1
ATOM 783 C C . ASN A 1 95 ? -1.426 1.776 2.038 1.00 75.94 95 ASN A C 1
ATOM 785 O O . ASN A 1 95 ? -0.316 1.553 1.577 1.00 75.94 95 ASN A O 1
ATOM 789 N N . GLY A 1 96 ? -2.001 0.956 2.904 1.00 73.00 96 GLY A N 1
ATOM 790 C CA . GLY A 1 96 ? -1.347 -0.267 3.349 1.00 73.00 96 GLY A CA 1
ATOM 791 C C . GLY A 1 96 ? -1.790 -0.703 4.731 1.00 73.00 96 GLY A C 1
ATOM 792 O O . GLY A 1 96 ? -2.851 -0.321 5.219 1.00 73.00 96 GLY A O 1
ATOM 793 N N . VAL A 1 97 ? -0.955 -1.521 5.370 1.00 71.88 97 VAL A N 1
ATOM 794 C CA . VAL A 1 97 ? -1.309 -2.204 6.617 1.00 71.88 97 VAL A CA 1
ATOM 795 C C . VAL A 1 97 ? -0.685 -1.538 7.821 1.00 71.88 97 VAL A C 1
ATOM 797 O O . VAL A 1 97 ? 0.537 -1.429 7.958 1.00 71.88 97 VAL A O 1
ATOM 800 N N . TYR A 1 98 ? -1.544 -1.196 8.765 1.00 78.75 98 TYR A N 1
ATOM 801 C CA . TYR A 1 98 ? -1.180 -0.572 10.017 1.00 78.75 98 TYR A CA 1
ATOM 802 C C . TYR A 1 98 ? -1.395 -1.587 11.132 1.00 78.75 98 TYR A C 1
ATOM 804 O O . TYR A 1 98 ? -2.453 -2.207 11.228 1.00 78.75 98 TYR A O 1
ATOM 812 N N . ARG A 1 99 ? -0.396 -1.769 12.000 1.00 76.44 99 ARG A N 1
ATOM 813 C CA . ARG A 1 99 ? -0.509 -2.659 13.165 1.00 76.44 99 ARG A CA 1
ATOM 814 C C . ARG A 1 99 ? -0.846 -1.871 14.414 1.00 76.44 99 ARG A C 1
ATOM 816 O O . ARG A 1 99 ? -0.322 -0.777 14.623 1.00 76.44 99 ARG A O 1
ATOM 823 N N . PHE A 1 100 ? -1.684 -2.453 15.257 1.00 80.81 100 PHE A N 1
ATOM 824 C CA . PHE A 1 100 ? -1.998 -1.926 16.571 1.00 80.81 100 PHE A CA 1
ATOM 825 C C . PHE A 1 100 ? -0.722 -1.841 17.424 1.00 80.81 100 PHE A C 1
ATOM 827 O O . PHE A 1 100 ? -0.019 -2.828 17.631 1.00 80.81 100 PHE A O 1
ATOM 834 N N . ASP A 1 101 ? -0.433 -0.648 17.934 1.00 78.44 101 ASP A N 1
ATOM 835 C CA . ASP A 1 101 ? 0.749 -0.304 18.732 1.00 78.44 101 ASP A CA 1
ATOM 836 C C . ASP A 1 101 ? 0.319 0.315 20.075 1.00 78.44 101 ASP A C 1
ATOM 838 O O . ASP A 1 101 ? 0.843 1.333 20.547 1.00 78.44 101 ASP A O 1
ATOM 842 N N . GLY A 1 102 ? -0.696 -0.297 20.687 1.00 77.31 102 GLY A N 1
ATOM 843 C CA . GLY A 1 102 ? -1.192 0.059 22.009 1.00 77.31 102 GLY A CA 1
ATOM 844 C C . GLY A 1 102 ? -2.072 1.307 22.037 1.00 77.31 102 GLY A C 1
ATOM 845 O O . GLY A 1 102 ? -2.669 1.723 21.047 1.00 77.31 102 GLY A O 1
ATOM 846 N N . PHE A 1 103 ? -2.167 1.903 23.226 1.00 71.56 103 PHE A N 1
ATOM 847 C CA . PHE A 1 103 ? -3.004 3.071 23.484 1.00 71.56 103 PHE A CA 1
ATOM 848 C C . PHE A 1 103 ? -2.157 4.321 23.704 1.00 71.56 103 PHE A C 1
ATOM 850 O O . PHE A 1 103 ? -1.142 4.288 24.403 1.00 71.56 103 PHE A O 1
ATOM 857 N N . PHE A 1 104 ? -2.611 5.453 23.172 1.00 67.06 104 PHE A N 1
ATOM 858 C CA . PHE A 1 104 ? -2.020 6.764 23.411 1.00 67.06 104 PHE A CA 1
ATOM 859 C C . PHE A 1 104 ? -3.122 7.764 23.761 1.00 67.06 104 PHE A C 1
ATOM 861 O O . PHE A 1 104 ? -4.052 7.963 22.988 1.00 67.06 104 PHE A O 1
ATOM 868 N N . GLY A 1 105 ? -3.057 8.362 24.954 1.00 67.06 105 GLY A N 1
ATOM 869 C CA . GLY A 1 105 ? -4.122 9.256 25.431 1.00 67.06 105 GLY A CA 1
ATOM 870 C C . GLY A 1 105 ? -5.484 8.568 25.609 1.00 67.06 105 GLY A C 1
ATOM 871 O O . GLY A 1 105 ? -6.510 9.228 25.532 1.00 67.06 105 GLY A O 1
ATOM 872 N N . GLY A 1 106 ? -5.504 7.245 25.820 1.00 67.75 106 GLY A N 1
ATOM 873 C CA . GLY A 1 106 ? -6.736 6.453 25.955 1.00 67.75 106 GLY A CA 1
ATOM 874 C C . GLY A 1 106 ? -7.370 6.007 24.634 1.00 67.75 106 GLY A C 1
ATOM 875 O O . GLY A 1 106 ? -8.332 5.247 24.668 1.00 67.75 106 GLY A O 1
ATOM 876 N N . LEU A 1 107 ? -6.813 6.417 23.492 1.00 67.12 107 LEU A N 1
ATOM 877 C CA . LEU A 1 107 ? -7.262 6.015 22.159 1.00 67.12 107 LEU A CA 1
ATOM 878 C C . LEU A 1 107 ? -6.322 4.963 21.558 1.00 67.12 107 LEU A C 1
ATOM 880 O O . LEU A 1 107 ? -5.124 4.984 21.873 1.00 67.12 107 LEU A O 1
ATOM 884 N N . PRO A 1 108 ? -6.829 4.053 20.708 1.00 69.44 108 PRO A N 1
ATOM 885 C CA . PRO A 1 108 ? -5.972 3.146 19.964 1.00 69.44 108 PRO A CA 1
ATOM 886 C C . PRO A 1 108 ? -4.975 3.899 19.094 1.00 69.44 108 PRO A C 1
ATOM 888 O O . PRO A 1 108 ? -5.272 4.956 18.539 1.00 69.44 108 PRO A O 1
ATOM 891 N N . ARG A 1 109 ? -3.785 3.327 18.962 1.00 73.38 109 ARG A N 1
ATOM 892 C CA . ARG A 1 109 ? -2.773 3.772 18.019 1.00 73.38 109 ARG A CA 1
ATOM 893 C C . ARG A 1 109 ? -2.469 2.631 17.074 1.00 73.38 109 ARG A C 1
ATOM 895 O O . ARG A 1 109 ? -2.089 1.559 17.532 1.00 73.38 109 ARG A O 1
ATOM 902 N N . TYR A 1 110 ? -2.551 2.896 15.778 1.00 72.44 110 TYR A N 1
ATOM 903 C CA . TYR A 1 110 ? -2.006 1.994 14.781 1.00 72.44 110 TYR A CA 1
ATOM 904 C C . TYR A 1 110 ? -0.911 2.701 14.020 1.00 72.44 110 TYR A C 1
ATOM 906 O O . TYR A 1 110 ? -0.898 3.923 13.866 1.00 72.44 110 TYR A O 1
ATOM 914 N N . VAL A 1 111 ? 0.060 1.901 13.632 1.00 65.75 111 VAL A N 1
ATOM 915 C CA . VAL A 1 111 ? 1.325 2.358 13.112 1.00 65.75 111 VAL A CA 1
ATOM 916 C C . VAL A 1 111 ? 1.573 1.547 11.857 1.00 65.75 111 VAL A C 1
ATOM 918 O O . VAL A 1 111 ? 1.750 0.328 11.929 1.00 65.75 111 VAL A O 1
ATOM 921 N N . GLU A 1 112 ? 1.568 2.223 10.710 1.00 62.50 112 GLU A N 1
ATOM 922 C CA . GLU A 1 112 ? 2.309 1.762 9.537 1.00 62.50 112 GLU A CA 1
ATOM 923 C C . GLU A 1 112 ? 3.717 1.551 10.041 1.00 62.50 112 GLU A C 1
ATOM 925 O O . GLU A 1 112 ? 4.245 2.432 10.721 1.00 62.50 112 GLU A O 1
ATOM 930 N N . GLN A 1 113 ? 4.242 0.343 9.870 1.00 51.44 113 GLN A N 1
ATOM 931 C CA . GLN A 1 113 ? 5.411 -0.127 10.602 1.00 51.44 113 GLN A CA 1
ATOM 932 C C . GLN A 1 113 ? 6.486 0.981 10.722 1.00 51.44 113 GLN A C 1
ATOM 934 O O . GLN A 1 113 ? 7.196 1.274 9.769 1.00 51.44 113 GLN A O 1
ATOM 939 N N . ASN A 1 114 ? 6.573 1.569 11.933 1.00 42.59 114 ASN A N 1
ATOM 940 C CA . ASN A 1 114 ? 7.294 2.781 12.388 1.00 42.59 114 ASN A CA 1
ATOM 941 C C . ASN A 1 114 ? 6.543 4.141 12.452 1.00 42.59 114 ASN A C 1
ATOM 943 O O . ASN A 1 114 ? 6.634 4.938 11.521 1.00 42.59 114 ASN A O 1
ATOM 947 N N . LYS A 1 115 ? 6.050 4.497 13.668 1.00 35.12 115 LYS A N 1
ATOM 948 C CA . LYS A 1 115 ? 6.064 5.809 14.407 1.00 35.12 115 LYS A CA 1
ATOM 949 C C . LYS A 1 115 ? 4.802 6.071 15.278 1.00 35.12 115 LYS A C 1
ATOM 951 O O . LYS A 1 115 ? 3.712 5.629 14.974 1.00 35.12 115 LYS A O 1
ATOM 956 N N . ARG A 1 116 ? 4.958 6.820 16.392 1.00 32.25 116 ARG A N 1
ATOM 957 C CA . ARG A 1 116 ? 4.089 6.824 17.608 1.00 32.25 116 ARG A CA 1
ATOM 958 C C . ARG A 1 116 ? 3.176 8.060 17.878 1.00 32.25 116 ARG A C 1
ATOM 960 O O . ARG A 1 116 ? 3.716 9.103 18.218 1.00 32.25 116 ARG A O 1
ATOM 967 N N . GLY A 1 117 ? 1.848 7.912 18.006 1.00 37.00 117 GLY A N 1
ATOM 968 C CA . GLY A 1 117 ? 0.968 8.666 18.943 1.00 37.00 117 GLY A CA 1
ATOM 969 C C . GLY A 1 117 ? -0.112 9.558 18.303 1.00 37.00 117 GLY A C 1
ATOM 970 O O . GLY A 1 117 ? 0.260 10.516 17.633 1.00 37.00 117 GLY A O 1
ATOM 971 N N . ARG A 1 118 ? -1.406 9.292 18.612 1.00 39.19 118 ARG A N 1
ATOM 972 C CA . ARG A 1 118 ? -2.673 9.865 18.053 1.00 39.19 118 ARG A CA 1
ATOM 973 C C . ARG A 1 118 ? -3.096 9.287 16.679 1.00 39.19 118 ARG A C 1
ATOM 975 O O . ARG A 1 118 ? -2.224 8.843 15.939 1.00 39.19 118 ARG A O 1
ATOM 982 N N . TRP A 1 119 ? -4.400 9.323 16.325 1.00 45.94 119 TRP A N 1
ATOM 983 C CA . TRP A 1 119 ? -4.896 9.014 14.962 1.00 45.94 119 TRP A CA 1
ATOM 984 C C . TRP A 1 119 ? -4.612 10.160 14.015 1.00 45.94 119 TRP A C 1
ATOM 986 O O . TRP A 1 119 ? -5.442 11.010 13.696 1.00 45.94 119 TRP A O 1
ATOM 996 N N . VAL A 1 120 ? -3.350 10.221 13.667 1.00 53.78 120 VAL A N 1
ATOM 997 C CA . VAL A 1 120 ? -2.778 11.285 12.894 1.00 53.78 120 VAL A CA 1
ATOM 998 C C . VAL A 1 120 ? -1.829 10.593 11.948 1.00 53.78 120 VAL A C 1
ATOM 1000 O O . VAL A 1 120 ? -0.807 10.054 12.376 1.00 53.78 120 VAL A O 1
ATOM 1003 N N . PHE A 1 121 ? -2.154 10.622 10.662 1.00 66.25 121 PHE A N 1
ATOM 1004 C CA . PHE A 1 121 ? -1.161 10.266 9.663 1.00 66.25 121 PHE A CA 1
ATOM 1005 C C . PHE A 1 121 ? -0.142 11.388 9.642 1.00 66.25 121 PHE A C 1
ATOM 1007 O O . PHE A 1 121 ? -0.503 12.555 9.518 1.00 66.25 121 PHE A O 1
ATOM 1014 N N . ARG A 1 122 ? 1.125 11.063 9.861 1.00 65.00 122 ARG A N 1
ATOM 1015 C CA . ARG A 1 122 ? 2.212 12.037 9.940 1.00 65.00 122 ARG A CA 1
ATOM 1016 C C . ARG A 1 122 ? 3.472 11.420 9.388 1.00 65.00 122 ARG A C 1
ATOM 1018 O O . ARG A 1 122 ? 3.697 10.223 9.529 1.00 65.00 122 ARG A O 1
ATOM 1025 N N . HIS A 1 123 ? 4.353 12.268 8.890 1.00 67.69 123 HIS A N 1
ATOM 1026 C CA . HIS A 1 123 ? 5.676 11.843 8.479 1.00 67.69 123 HIS A CA 1
ATOM 1027 C C . HIS A 1 123 ? 6.727 12.747 9.118 1.00 67.69 123 HIS A C 1
ATOM 1029 O O . HIS A 1 123 ? 6.608 13.968 9.063 1.00 67.69 123 HIS A O 1
ATOM 1035 N N . LYS A 1 124 ? 7.780 12.147 9.693 1.00 65.31 124 LYS A N 1
ATOM 1036 C CA . LYS A 1 124 ? 8.864 12.854 10.415 1.00 65.31 124 LYS A CA 1
ATOM 1037 C C . LYS A 1 124 ? 9.502 13.997 9.611 1.00 65.31 124 LYS A C 1
ATOM 1039 O O . LYS A 1 124 ? 9.896 15.003 10.185 1.00 65.31 124 LYS A O 1
ATOM 1044 N N . ASN A 1 125 ? 9.564 13.829 8.294 1.00 68.62 125 ASN A N 1
ATOM 1045 C CA . ASN A 1 125 ? 10.241 14.753 7.390 1.00 68.62 125 ASN A CA 1
ATOM 1046 C C . ASN A 1 125 ? 9.278 15.738 6.696 1.00 68.62 125 ASN A C 1
ATOM 1048 O O . ASN A 1 125 ? 9.760 16.599 5.969 1.00 68.62 125 ASN A O 1
ATOM 1052 N N . ILE A 1 126 ? 7.949 15.621 6.869 1.00 70.94 126 ILE A N 1
ATOM 1053 C CA . ILE A 1 126 ? 6.990 16.605 6.329 1.00 70.94 126 ILE A CA 1
ATOM 1054 C C . ILE A 1 126 ? 6.771 17.687 7.371 1.00 70.94 126 ILE A C 1
ATOM 1056 O O . ILE A 1 126 ? 6.397 17.392 8.504 1.00 70.94 126 ILE A O 1
ATOM 1060 N N . ILE A 1 127 ? 6.917 18.942 6.967 1.00 72.75 127 ILE A N 1
ATOM 1061 C CA . ILE A 1 127 ? 6.615 20.094 7.813 1.00 72.75 127 ILE A CA 1
ATOM 1062 C C . ILE A 1 127 ? 5.551 20.960 7.141 1.00 72.75 127 ILE A C 1
ATOM 1064 O O . ILE A 1 127 ? 5.534 21.128 5.925 1.00 72.75 127 ILE A O 1
ATOM 1068 N N . LYS A 1 128 ? 4.658 21.555 7.932 1.00 71.75 128 LYS A N 1
ATOM 1069 C CA . LYS A 1 128 ? 3.679 22.531 7.416 1.00 71.75 128 LYS A CA 1
ATOM 1070 C C . LYS A 1 128 ? 4.203 23.964 7.428 1.00 71.75 128 LYS A C 1
ATOM 1072 O O . LYS A 1 128 ? 3.652 24.830 6.758 1.00 71.75 128 LYS A O 1
ATOM 1077 N N . ASN A 1 129 ? 5.241 24.228 8.224 1.00 68.81 129 ASN A N 1
ATOM 1078 C CA . ASN A 1 129 ? 5.810 25.555 8.417 1.00 68.81 129 ASN A CA 1
ATOM 1079 C C . ASN A 1 129 ? 7.332 25.463 8.655 1.00 68.81 129 ASN A C 1
ATOM 1081 O O . ASN A 1 129 ? 7.824 24.501 9.230 1.00 68.81 129 ASN A O 1
ATOM 1085 N N . LYS A 1 130 ? 8.062 26.495 8.222 1.00 64.31 130 LYS A N 1
ATOM 1086 C CA . LYS A 1 130 ? 9.514 26.710 8.324 1.00 64.31 130 LYS A CA 1
ATOM 1087 C C . LYS A 1 130 ? 9.898 27.183 9.721 1.00 64.31 130 LYS A C 1
ATOM 1089 O O . LYS A 1 130 ? 11.067 27.152 10.086 1.00 64.31 130 LYS A O 1
ATOM 1094 N N . SER A 1 131 ? 8.932 27.690 10.491 1.00 59.50 131 SER A N 1
ATOM 1095 C CA . SER A 1 131 ? 9.175 28.127 11.859 1.00 59.50 131 SER A CA 1
ATOM 1096 C C . SER A 1 131 ? 9.340 26.914 12.774 1.00 59.50 131 SER A C 1
ATOM 1098 O O . SER A 1 131 ? 8.376 26.221 13.087 1.00 59.50 131 SER A O 1
ATOM 1100 N N . THR A 1 132 ? 10.566 26.702 13.245 1.00 49.47 132 THR A N 1
ATOM 1101 C CA . THR A 1 132 ? 10.986 25.637 14.174 1.00 49.47 132 THR A CA 1
ATOM 1102 C C . THR A 1 132 ? 10.304 25.681 15.548 1.00 49.47 132 THR A C 1
ATOM 1104 O O . THR A 1 132 ? 10.512 24.791 16.363 1.00 49.47 132 THR A O 1
ATOM 1107 N N . LYS A 1 133 ? 9.471 26.692 15.829 1.00 49.34 133 LYS A N 1
ATOM 1108 C CA . LYS A 1 133 ? 8.834 26.890 17.141 1.00 49.34 133 LYS A CA 1
ATOM 1109 C C . LYS A 1 133 ? 7.621 25.995 17.422 1.00 49.34 133 LYS A C 1
ATOM 1111 O O . LYS A 1 133 ? 7.153 26.002 18.551 1.00 49.34 133 LYS A O 1
ATOM 1116 N N . PHE A 1 134 ? 7.122 25.246 16.438 1.00 50.38 134 PHE A N 1
ATOM 1117 C CA . PHE A 1 134 ? 5.915 24.414 16.581 1.00 50.38 134 PHE A CA 1
ATOM 1118 C C . PHE A 1 134 ? 6.196 22.905 16.647 1.00 50.38 134 PHE A C 1
ATOM 1120 O O . PHE A 1 134 ? 5.265 22.116 16.527 1.00 50.38 134 PHE A O 1
ATOM 1127 N N . GLN A 1 135 ? 7.453 22.480 16.839 1.00 49.91 135 GLN A N 1
ATOM 1128 C CA . GLN A 1 135 ? 7.789 21.049 16.940 1.00 49.91 135 GLN A CA 1
ATOM 1129 C C . GLN A 1 135 ? 7.078 20.330 18.101 1.00 49.91 135 GLN A C 1
ATOM 1131 O O . GLN A 1 135 ? 6.856 19.126 18.001 1.00 49.91 135 GLN A O 1
ATOM 1136 N N . ASP A 1 136 ? 6.655 21.062 19.134 1.00 51.50 136 ASP A N 1
ATOM 1137 C CA . ASP A 1 136 ? 5.972 20.497 20.304 1.00 51.50 136 ASP A CA 1
ATOM 1138 C C . ASP A 1 136 ? 4.436 20.567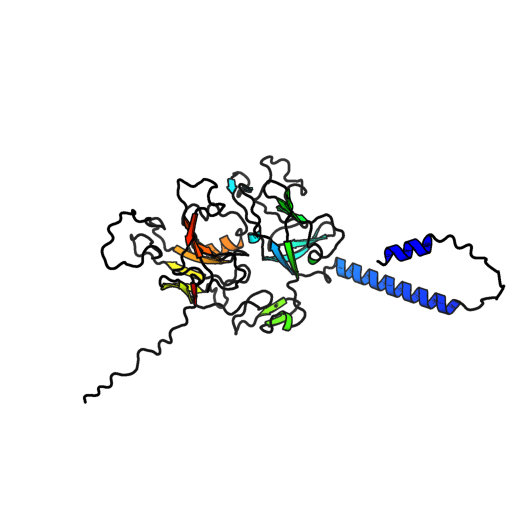 20.231 1.00 51.50 136 ASP A C 1
ATOM 1140 O O . ASP A 1 136 ? 3.756 20.010 21.095 1.00 51.50 136 ASP A O 1
ATOM 1144 N N . ASP A 1 137 ? 3.862 21.210 19.206 1.00 54.81 137 ASP A N 1
ATOM 1145 C CA . ASP A 1 137 ? 2.408 21.313 19.062 1.00 54.81 137 ASP A CA 1
ATOM 1146 C C . ASP A 1 137 ? 1.890 20.159 18.193 1.00 54.81 137 ASP A C 1
ATOM 1148 O O . ASP A 1 137 ? 1.781 20.247 16.966 1.00 54.81 137 ASP A O 1
ATOM 1152 N N . GLU A 1 138 ? 1.567 19.032 18.837 1.00 52.97 138 GLU A N 1
ATOM 1153 C CA . GLU A 1 138 ? 1.016 17.830 18.187 1.00 52.97 138 GLU A CA 1
ATOM 1154 C C . GLU A 1 138 ? -0.273 18.120 17.370 1.00 52.97 138 GLU A C 1
ATOM 1156 O O . GLU A 1 138 ? -0.671 17.315 16.527 1.00 52.97 138 GLU A O 1
ATOM 1161 N N . GLU A 1 139 ? -0.926 19.271 17.577 1.00 52.78 139 GLU A N 1
ATOM 1162 C CA . GLU A 1 139 ? -2.085 19.739 16.801 1.00 52.78 139 GLU A CA 1
ATOM 1163 C C . GLU A 1 139 ? -1.715 20.252 15.388 1.00 52.78 139 GLU A C 1
ATOM 1165 O O . GLU A 1 139 ? -2.567 20.301 14.497 1.00 52.78 139 GLU A O 1
ATOM 1170 N N . CYS A 1 140 ? -0.438 20.563 15.134 1.00 57.09 140 CYS A N 1
ATOM 1171 C CA . CYS A 1 140 ? 0.015 21.232 13.911 1.00 57.09 140 CYS A CA 1
ATOM 1172 C C . CYS A 1 140 ? 0.676 20.320 12.859 1.00 57.09 140 CYS A C 1
ATOM 1174 O O . CYS A 1 140 ? 0.927 20.790 11.755 1.00 57.09 140 CYS A O 1
ATOM 1176 N N . MET A 1 141 ? 0.934 19.033 13.120 1.00 66.25 141 MET A N 1
ATOM 1177 C CA . MET A 1 141 ? 1.788 18.195 12.241 1.00 66.25 141 MET A CA 1
ATOM 1178 C C . MET A 1 141 ? 1.081 17.014 11.542 1.00 66.25 141 MET A C 1
ATOM 1180 O O . MET A 1 141 ? 1.737 16.153 10.963 1.00 66.25 141 MET A O 1
ATOM 1184 N N . TRP A 1 142 ? -0.252 16.960 11.559 1.00 72.25 142 TRP A N 1
ATOM 1185 C CA . TRP A 1 142 ? -1.026 15.890 10.908 1.00 72.25 142 TRP A CA 1
ATOM 1186 C C . TRP A 1 142 ? -1.172 16.084 9.387 1.00 72.25 142 TRP A C 1
ATOM 1188 O O . TRP A 1 142 ? -1.493 17.177 8.940 1.00 72.25 142 TRP A O 1
ATOM 1198 N N . LEU A 1 143 ? -0.997 15.040 8.584 1.00 75.94 143 LEU A N 1
ATOM 1199 C CA . LEU A 1 143 ? -1.356 14.993 7.157 1.00 75.94 143 LEU A CA 1
ATOM 1200 C C . LEU A 1 143 ? -2.839 14.700 6.993 1.00 75.94 143 LEU A C 1
ATOM 1202 O O . LEU A 1 143 ? -3.543 15.423 6.303 1.00 75.94 143 LEU A O 1
ATOM 1206 N N . ALA A 1 144 ? -3.324 13.693 7.712 1.00 78.81 144 ALA A N 1
ATOM 1207 C CA . ALA A 1 144 ? -4.728 13.334 7.747 1.00 78.81 144 ALA A CA 1
ATOM 1208 C C . ALA A 1 144 ? -5.198 13.162 9.191 1.00 78.81 144 ALA A C 1
ATOM 1210 O O . ALA A 1 144 ? -4.468 12.625 10.033 1.00 78.81 144 ALA A O 1
ATOM 1211 N N . ARG A 1 145 ? -6.414 13.636 9.474 1.00 77.19 145 ARG A N 1
ATOM 1212 C CA . ARG A 1 145 ? -7.090 13.442 10.762 1.00 77.19 145 ARG A CA 1
ATOM 1213 C C . ARG A 1 145 ? -8.584 13.225 10.578 1.00 77.19 145 ARG A C 1
ATOM 1215 O O . ARG A 1 145 ? -9.184 13.804 9.671 1.00 77.19 145 ARG A O 1
ATOM 1222 N N . SER A 1 146 ? -9.183 12.447 11.467 1.00 78.19 146 SER A N 1
ATOM 1223 C CA . SER A 1 146 ? -10.630 12.273 11.517 1.00 78.19 146 SER A CA 1
ATOM 1224 C C . SER A 1 146 ? -11.320 13.501 12.121 1.00 78.19 146 SER A C 1
ATOM 1226 O O . SER A 1 146 ? -10.681 14.395 12.692 1.00 78.19 146 SER A O 1
ATOM 1228 N N . GLN A 1 147 ? -12.651 13.527 12.049 1.00 77.50 147 GLN A N 1
ATOM 1229 C CA . GLN A 1 147 ? -13.454 14.357 12.946 1.00 77.50 147 GLN A CA 1
ATOM 1230 C C . GLN A 1 147 ? -13.284 13.911 14.408 1.00 77.50 147 GLN A C 1
ATOM 1232 O O . GLN A 1 147 ? -12.876 12.777 14.680 1.00 77.50 147 GLN A O 1
ATOM 1237 N N . GLU A 1 148 ? -13.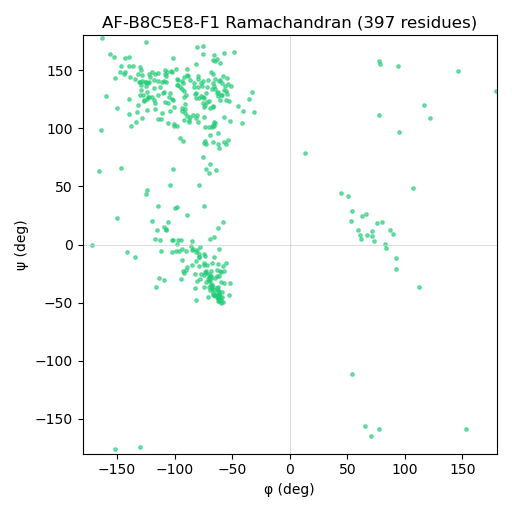599 14.803 15.350 1.00 72.00 148 GLU A N 1
ATOM 1238 C CA . GLU A 1 148 ? -13.713 14.414 16.756 1.00 72.00 148 GLU A CA 1
ATOM 1239 C C . GLU A 1 148 ? -14.782 13.333 16.889 1.00 72.00 148 GLU A C 1
ATOM 1241 O O . GLU A 1 148 ? -15.896 13.470 16.382 1.00 72.00 148 GLU A O 1
ATOM 1246 N N . THR A 1 149 ? -14.425 12.240 17.549 1.00 70.62 149 THR A N 1
ATOM 1247 C CA . THR A 1 149 ? -15.287 11.076 17.681 1.00 70.62 149 THR A CA 1
ATOM 1248 C C . THR A 1 149 ? -15.102 10.448 19.053 1.00 70.62 149 THR A C 1
ATOM 1250 O O . THR A 1 149 ? -14.018 10.496 19.637 1.00 70.62 149 THR A O 1
ATOM 1253 N N . VAL A 1 150 ? -16.190 9.888 19.574 1.00 69.00 150 VAL A N 1
ATOM 1254 C CA . VAL A 1 150 ? -16.190 9.044 20.778 1.00 69.00 150 VAL A CA 1
ATOM 1255 C C . VAL A 1 150 ? -16.075 7.565 20.424 1.00 69.00 150 VAL A C 1
ATOM 1257 O O . VAL A 1 150 ? -16.016 6.725 21.321 1.00 69.00 150 VAL A O 1
ATOM 1260 N N . GLU A 1 151 ? -16.073 7.252 19.126 1.00 70.06 151 GLU A N 1
ATOM 1261 C CA . GLU A 1 151 ? -15.936 5.892 18.646 1.00 70.06 151 GLU A CA 1
ATOM 1262 C C . GLU A 1 151 ? -14.559 5.339 18.990 1.00 70.06 151 GLU A C 1
ATOM 1264 O O . GLU A 1 151 ? -13.526 6.002 18.872 1.00 70.06 151 GLU A O 1
ATOM 1269 N N . PHE A 1 152 ? -14.571 4.095 19.446 1.00 66.25 152 PHE A N 1
ATOM 1270 C CA . PHE A 1 152 ? -13.378 3.404 19.910 1.00 66.25 152 PHE A CA 1
ATOM 1271 C C . PHE A 1 152 ? -12.708 2.593 18.799 1.00 66.25 152 PHE A C 1
ATOM 1273 O O . PHE A 1 152 ? -11.516 2.309 18.878 1.00 66.25 152 PHE A O 1
ATOM 1280 N N . ASP A 1 153 ? -13.479 2.229 17.777 1.00 69.56 153 ASP A N 1
ATOM 1281 C CA . ASP A 1 153 ? -13.036 1.474 16.614 1.00 69.56 153 ASP A CA 1
ATOM 1282 C C . ASP A 1 153 ? -12.832 2.426 15.436 1.00 69.56 153 ASP A C 1
ATOM 1284 O O . ASP A 1 153 ? -13.747 3.165 15.066 1.00 69.56 153 ASP A O 1
ATOM 1288 N N . LEU A 1 154 ? -11.641 2.422 14.841 1.00 73.62 154 LEU A N 1
ATOM 1289 C CA . LEU A 1 154 ? -11.336 3.336 13.748 1.00 73.62 154 LEU A CA 1
ATOM 1290 C C . LEU A 1 154 ? -12.096 2.991 12.463 1.00 73.62 154 LEU A C 1
ATOM 1292 O O . LEU A 1 154 ? -12.444 3.901 11.714 1.00 73.62 154 LEU A O 1
ATOM 1296 N N . THR A 1 155 ? -12.439 1.718 12.249 1.00 80.19 155 THR A N 1
ATOM 1297 C CA . THR A 1 155 ? -13.225 1.294 11.075 1.00 80.19 155 THR A CA 1
ATOM 1298 C C . THR A 1 155 ? -14.629 1.908 11.059 1.00 80.19 155 THR A C 1
ATOM 1300 O O . THR A 1 155 ? -15.240 2.077 10.007 1.00 80.19 155 THR A O 1
ATOM 1303 N N . SER A 1 156 ? -15.130 2.340 12.221 1.00 78.62 156 SER A N 1
ATOM 1304 C CA . SER A 1 156 ? -16.411 3.047 12.333 1.00 78.62 156 SER A CA 1
ATOM 1305 C C . SER A 1 156 ? -16.340 4.531 11.942 1.00 78.62 156 SER A C 1
ATOM 1307 O O . SER A 1 156 ? -17.372 5.186 11.780 1.00 78.62 156 SER A O 1
ATOM 1309 N N . VAL A 1 157 ? -15.132 5.076 11.759 1.00 79.50 157 VAL A N 1
ATOM 1310 C CA . VAL A 1 157 ? -14.875 6.489 11.449 1.00 79.50 157 VAL A CA 1
ATOM 1311 C C . VAL A 1 157 ? -14.595 6.641 9.955 1.00 79.50 157 VAL A C 1
ATOM 1313 O O . VAL A 1 157 ? -13.504 7.007 9.534 1.00 79.50 157 VAL A O 1
ATOM 1316 N N . ASN A 1 158 ? -15.595 6.360 9.127 1.00 74.69 158 ASN A N 1
ATOM 1317 C CA . ASN A 1 158 ? -15.455 6.352 7.664 1.00 74.69 158 ASN A CA 1
ATOM 1318 C C . ASN A 1 158 ? -15.649 7.726 6.989 1.00 74.69 158 ASN A C 1
ATOM 1320 O O . ASN A 1 158 ? -15.570 7.843 5.769 1.00 74.69 158 ASN A O 1
ATOM 1324 N N . SER A 1 159 ? -15.951 8.780 7.749 1.00 79.94 159 SER A N 1
ATOM 1325 C CA . SER A 1 159 ? -16.329 10.082 7.190 1.00 79.94 159 SER A CA 1
ATOM 1326 C C . SER A 1 159 ? -15.790 11.258 7.998 1.00 79.94 159 SER A C 1
ATOM 1328 O O . SER A 1 159 ? -15.412 11.137 9.166 1.00 79.94 159 SER A O 1
ATOM 1330 N N . GLY A 1 160 ? -15.744 12.426 7.351 1.00 81.50 160 GLY A N 1
ATOM 1331 C CA . GLY A 1 160 ? -15.272 13.662 7.976 1.00 81.50 160 GLY A CA 1
ATOM 1332 C C . GLY A 1 160 ? -13.750 13.744 8.118 1.00 81.50 160 GLY A C 1
ATOM 1333 O O . GLY A 1 160 ? -13.263 14.546 8.919 1.00 81.50 160 GLY A O 1
ATOM 1334 N N . TRP A 1 161 ? -13.006 12.935 7.356 1.00 84.94 161 TRP A N 1
ATOM 1335 C CA . TRP A 1 161 ? -11.554 13.028 7.288 1.00 84.94 161 TRP A CA 1
ATOM 1336 C C . TRP A 1 161 ? -11.129 14.337 6.634 1.00 84.94 161 TRP A C 1
ATOM 1338 O O . TRP A 1 161 ? -11.735 14.825 5.677 1.00 84.94 161 TRP A O 1
ATOM 1348 N N . LYS A 1 162 ? -10.084 14.926 7.205 1.00 83.62 162 LYS A N 1
ATOM 1349 C CA . LYS A 1 162 ? -9.474 16.165 6.745 1.00 83.62 162 LYS A CA 1
ATOM 1350 C C . LYS A 1 162 ? -8.038 15.883 6.354 1.00 83.62 162 LYS A C 1
ATOM 1352 O O . LYS A 1 162 ? -7.266 15.415 7.193 1.00 83.62 162 LYS A O 1
ATOM 1357 N N . PHE A 1 163 ? -7.697 16.214 5.119 1.00 84.25 163 PHE A N 1
ATOM 1358 C CA . PHE A 1 163 ? -6.358 16.127 4.558 1.00 84.25 163 PHE A CA 1
ATOM 1359 C C . PHE A 1 163 ? -5.707 17.499 4.504 1.00 84.25 163 PHE A C 1
ATOM 1361 O O . PHE A 1 163 ? -6.370 18.529 4.374 1.00 84.25 163 PHE A O 1
ATOM 1368 N N . TRP A 1 164 ? -4.390 17.515 4.643 1.00 80.12 164 TRP A N 1
ATOM 1369 C CA . TRP A 1 164 ? -3.581 18.705 4.489 1.00 80.12 164 TRP A CA 1
ATOM 1370 C C . TRP A 1 164 ? -2.924 18.710 3.107 1.00 80.12 164 TRP A C 1
ATOM 1372 O O . TRP A 1 164 ? -1.933 18.021 2.873 1.00 80.12 164 TRP A O 1
ATOM 1382 N N . THR A 1 165 ? -3.452 19.517 2.196 1.00 74.06 165 THR A N 1
ATOM 1383 C CA . THR A 1 165 ? -2.948 19.697 0.821 1.00 74.06 165 THR A CA 1
ATOM 1384 C C . THR A 1 165 ? -2.232 21.041 0.646 1.00 74.06 165 THR A C 1
ATOM 1386 O O . THR A 1 165 ? -2.089 21.561 -0.455 1.00 74.06 165 THR A O 1
ATOM 1389 N N . GLY A 1 166 ? -1.812 21.658 1.758 1.00 71.00 166 GLY A N 1
ATOM 1390 C CA . GLY A 1 166 ? -1.465 23.084 1.832 1.00 71.00 166 GLY A CA 1
ATOM 1391 C C . GLY A 1 166 ? -2.658 23.945 2.257 1.00 71.00 166 GLY A C 1
ATOM 1392 O O . GLY A 1 166 ? -2.473 25.010 2.846 1.00 71.00 166 GLY A O 1
ATOM 1393 N N . THR A 1 167 ? -3.874 23.427 2.072 1.00 77.19 167 THR A N 1
ATOM 1394 C CA . THR A 1 167 ? -5.089 23.849 2.774 1.00 77.19 167 THR A CA 1
ATOM 1395 C C . THR A 1 167 ? -5.747 22.637 3.442 1.00 77.19 167 THR A C 1
ATOM 1397 O O . THR A 1 167 ? -5.248 21.518 3.324 1.00 77.19 167 THR A O 1
ATOM 1400 N N . ILE A 1 168 ? -6.806 22.856 4.227 1.00 82.19 168 ILE A N 1
ATOM 1401 C CA . ILE A 1 168 ? -7.569 21.752 4.818 1.00 82.19 168 ILE A CA 1
ATOM 1402 C C . ILE A 1 168 ? -8.663 21.362 3.833 1.00 82.19 168 ILE A C 1
ATOM 1404 O O . ILE A 1 168 ? -9.631 22.105 3.668 1.00 82.19 168 ILE A O 1
ATOM 1408 N N . GLU A 1 169 ? -8.528 20.183 3.246 1.00 85.50 169 GLU A N 1
ATOM 1409 C CA . GLU A 1 169 ? -9.513 19.602 2.339 1.00 85.50 169 GLU A CA 1
ATOM 1410 C C . GLU A 1 169 ? -10.220 18.427 3.007 1.00 85.50 169 GLU A C 1
ATOM 1412 O O . GLU A 1 169 ? -9.670 17.767 3.890 1.00 85.50 169 GLU A O 1
ATOM 1417 N N . ALA A 1 170 ? -11.475 18.198 2.631 1.00 86.38 170 ALA A N 1
ATOM 1418 C CA . ALA A 1 170 ? -12.174 16.986 3.027 1.00 86.38 170 ALA A CA 1
ATOM 1419 C C . ALA A 1 170 ? -11.724 15.847 2.115 1.00 86.38 170 ALA A C 1
ATOM 1421 O O . ALA A 1 170 ? -11.564 16.051 0.916 1.00 86.38 170 ALA A O 1
ATOM 1422 N N . GLY A 1 171 ? -11.580 14.654 2.672 1.00 83.00 171 GLY A N 1
ATOM 1423 C CA . GLY A 1 171 ? -11.349 13.467 1.870 1.00 83.00 171 GLY A CA 1
ATOM 1424 C C . GLY A 1 171 ? -11.874 12.217 2.546 1.00 83.00 171 GLY A C 1
ATOM 1425 O O . GLY A 1 171 ? -12.530 12.284 3.591 1.00 83.00 171 GLY A O 1
ATOM 1426 N N . THR A 1 172 ? -11.625 11.083 1.912 1.00 84.62 172 THR A N 1
ATOM 1427 C CA . THR A 1 172 ? -12.111 9.777 2.344 1.00 84.62 172 THR A CA 1
ATOM 1428 C C . THR A 1 172 ? -10.932 8.877 2.657 1.00 84.62 172 THR A C 1
ATOM 1430 O O . THR A 1 172 ? -9.955 8.831 1.909 1.00 84.62 172 THR A O 1
ATOM 1433 N N . ILE A 1 173 ? -11.030 8.186 3.788 1.00 83.81 173 ILE A N 1
ATOM 1434 C CA . ILE A 1 173 ? -10.161 7.063 4.103 1.00 83.81 173 ILE A CA 1
ATOM 1435 C C . ILE A 1 173 ? -11.066 5.868 4.343 1.00 83.81 173 ILE A C 1
ATOM 1437 O O . ILE A 1 173 ? -11.996 5.947 5.151 1.00 83.81 173 ILE A O 1
ATOM 1441 N N . GLU A 1 174 ? -10.783 4.788 3.640 1.00 85.75 174 GLU A N 1
ATOM 1442 C CA . GLU A 1 174 ? -11.402 3.493 3.859 1.00 85.75 174 GLU A CA 1
ATOM 1443 C C . GLU A 1 174 ? -10.490 2.676 4.762 1.00 85.75 174 GLU A C 1
ATOM 1445 O O . GLU A 1 174 ? -9.264 2.715 4.637 1.00 85.75 174 GLU A O 1
ATOM 1450 N N . MET A 1 175 ? -11.089 2.014 5.748 1.00 85.25 175 MET A N 1
ATOM 1451 C CA . MET A 1 175 ? -10.345 1.231 6.720 1.00 85.25 175 MET A CA 1
ATOM 1452 C C . MET A 1 175 ? -11.072 -0.059 7.010 1.00 85.25 175 MET A C 1
ATOM 1454 O O . MET A 1 175 ? -12.230 -0.041 7.434 1.00 85.25 175 MET A O 1
ATOM 1458 N N . GLU A 1 176 ? -10.362 -1.161 6.840 1.00 87.44 176 GLU A N 1
ATOM 1459 C CA . GLU A 1 176 ? -10.905 -2.495 7.033 1.00 87.44 176 GLU A CA 1
ATOM 1460 C C . GLU A 1 176 ? -10.011 -3.296 7.971 1.00 87.44 176 GLU A C 1
ATOM 1462 O O . GLU A 1 176 ? -8.793 -3.129 8.018 1.00 87.44 176 GLU A O 1
ATOM 1467 N N . CYS A 1 177 ? -10.623 -4.157 8.776 1.00 87.94 177 CYS A N 1
ATOM 1468 C CA . CYS A 1 177 ? -9.871 -5.055 9.635 1.00 87.94 177 CYS A CA 1
ATOM 1469 C C . CYS A 1 177 ? -9.288 -6.185 8.807 1.00 87.94 177 CYS A C 1
ATOM 1471 O O . CYS A 1 177 ? -10.039 -6.977 8.245 1.00 87.94 177 CYS A O 1
ATOM 1473 N N . SER A 1 178 ? -7.969 -6.328 8.829 1.00 85.50 178 SER A N 1
ATOM 1474 C CA . SER A 1 178 ? -7.292 -7.391 8.088 1.00 85.50 178 SER A CA 1
ATOM 1475 C C . SER A 1 178 ? -7.125 -8.691 8.881 1.00 85.50 178 SER A C 1
ATOM 1477 O O . SER A 1 178 ? -6.214 -9.483 8.646 1.00 85.50 178 SER A O 1
ATOM 1479 N N . GLU A 1 179 ? -7.999 -8.909 9.864 1.00 90.12 179 GLU A N 1
ATOM 1480 C CA . GLU A 1 179 ? -8.006 -10.118 10.680 1.00 90.12 179 GLU A CA 1
ATOM 1481 C C . GLU A 1 179 ? -8.866 -11.215 10.049 1.00 90.12 179 GLU A C 1
ATOM 1483 O O . GLU A 1 179 ? -9.941 -10.954 9.512 1.00 90.12 179 GLU A O 1
ATOM 1488 N N . CYS A 1 180 ? -8.450 -12.466 10.216 1.00 93.00 180 CYS A N 1
ATOM 1489 C CA . CYS A 1 180 ? -9.264 -13.629 9.880 1.00 93.00 180 CYS A CA 1
ATOM 1490 C C . CYS A 1 180 ? -9.948 -14.216 11.127 1.00 93.00 180 CYS A C 1
ATOM 1492 O O . CYS A 1 180 ? -9.432 -14.153 12.245 1.00 93.00 180 CYS A O 1
ATOM 1494 N N . GLN A 1 181 ? -11.114 -14.834 10.945 1.00 93.00 181 GLN A N 1
ATOM 1495 C CA . GLN A 1 181 ? -11.774 -15.664 11.961 1.00 93.00 181 GLN A CA 1
ATOM 1496 C C . GLN A 1 181 ? -11.833 -17.133 11.543 1.00 93.00 181 GLN A C 1
ATOM 1498 O O . GLN A 1 181 ? -11.888 -18.025 12.392 1.00 93.00 181 GLN A O 1
ATOM 1503 N N . ARG A 1 182 ? -11.876 -17.387 10.235 1.00 94.44 182 ARG A N 1
ATOM 1504 C CA . ARG A 1 182 ? -11.955 -18.710 9.617 1.00 94.44 182 ARG A CA 1
ATOM 1505 C C . ARG A 1 182 ? -11.059 -18.760 8.384 1.00 94.44 182 ARG A C 1
ATOM 1507 O O . ARG A 1 182 ? -10.760 -17.732 7.790 1.00 94.44 182 ARG A O 1
ATOM 1514 N N . ASP A 1 183 ? -10.715 -19.966 7.944 1.00 94.00 183 ASP A N 1
ATOM 1515 C CA . ASP A 1 183 ? -9.915 -20.184 6.725 1.00 94.00 183 ASP A CA 1
ATOM 1516 C C . ASP A 1 183 ? -10.594 -19.627 5.458 1.00 94.00 183 ASP A C 1
ATOM 1518 O O . ASP A 1 183 ? -9.931 -19.277 4.484 1.00 94.00 183 ASP A O 1
ATOM 1522 N N . SER A 1 184 ? -11.924 -19.466 5.488 1.00 93.31 184 SER A N 1
ATOM 1523 C CA . SER A 1 184 ? -12.686 -18.778 4.439 1.00 93.31 184 SER A CA 1
ATOM 1524 C C . SER A 1 184 ? -12.270 -17.325 4.242 1.00 93.31 184 SER A C 1
ATOM 1526 O O . SER A 1 184 ? -12.342 -16.817 3.127 1.00 93.31 184 SER A O 1
ATOM 1528 N N . ASP A 1 185 ? -11.841 -16.667 5.319 1.00 92.56 185 ASP A N 1
ATOM 1529 C CA . ASP A 1 185 ? -11.416 -15.266 5.312 1.00 92.56 185 ASP A CA 1
ATOM 1530 C C . ASP A 1 185 ? -9.988 -15.131 4.752 1.00 92.56 185 ASP A C 1
ATOM 1532 O O . ASP A 1 185 ? -9.536 -14.033 4.449 1.00 92.56 185 ASP A O 1
ATOM 1536 N N . CYS A 1 186 ? -9.295 -16.262 4.576 1.00 93.88 186 CYS A N 1
ATOM 1537 C CA . CYS A 1 186 ? -8.000 -16.398 3.910 1.00 93.88 186 CYS A CA 1
ATOM 1538 C C . CYS A 1 186 ? -8.159 -16.906 2.470 1.00 93.88 186 CYS A C 1
ATOM 1540 O O . CYS A 1 186 ? -7.341 -17.686 1.978 1.00 93.88 186 CYS A O 1
ATOM 1542 N N . HIS A 1 187 ? -9.280 -16.545 1.834 1.00 93.38 187 HIS A N 1
ATOM 1543 C CA . HIS A 1 187 ? -9.646 -16.906 0.464 1.00 93.38 187 HIS A CA 1
ATOM 1544 C C . HIS A 1 187 ? -9.602 -18.418 0.159 1.00 93.38 187 HIS A C 1
ATOM 1546 O O . HIS A 1 187 ? -9.514 -18.819 -0.998 1.00 93.38 187 HIS A O 1
ATOM 1552 N N . TRP A 1 188 ? -9.659 -19.277 1.186 1.00 93.69 188 TRP A N 1
ATOM 1553 C CA . TRP A 1 188 ? -9.411 -20.724 1.085 1.00 93.69 188 TRP A CA 1
ATOM 1554 C C . TRP A 1 188 ? -8.019 -21.116 0.553 1.00 93.69 188 TRP A C 1
ATOM 1556 O O . TRP A 1 188 ? -7.794 -22.286 0.252 1.00 93.69 188 TRP A O 1
ATOM 1566 N N . GLN A 1 189 ? -7.086 -20.163 0.477 1.00 94.81 189 GLN A N 1
ATOM 1567 C CA . GLN A 1 189 ? -5.699 -20.352 0.030 1.00 94.81 189 GLN A CA 1
ATOM 1568 C C . GLN A 1 189 ? -4.692 -20.272 1.188 1.00 94.81 189 GLN A C 1
ATOM 1570 O O . GLN A 1 189 ? -3.479 -20.159 0.995 1.00 94.81 189 GLN A O 1
ATOM 1575 N N . GLY A 1 190 ? -5.191 -20.313 2.420 1.00 93.81 190 GLY A N 1
ATOM 1576 C CA . GLY A 1 190 ? -4.398 -20.256 3.634 1.00 93.81 190 GLY A CA 1
ATOM 1577 C C . GLY A 1 190 ? -5.185 -20.736 4.844 1.00 93.81 190 GLY A C 1
ATOM 1578 O O . GLY A 1 190 ? -6.365 -21.075 4.749 1.00 93.81 190 GLY A O 1
ATOM 1579 N N . VAL A 1 191 ? -4.509 -20.758 5.988 1.00 96.06 191 VAL A N 1
ATOM 1580 C CA . VAL A 1 191 ? -5.101 -21.125 7.280 1.00 96.06 191 VAL A CA 1
ATOM 1581 C C . VAL A 1 191 ? -5.132 -19.896 8.171 1.00 96.06 191 VAL A C 1
ATOM 1583 O O . VAL A 1 191 ? -4.147 -19.159 8.250 1.00 96.06 191 VAL A O 1
ATOM 1586 N N . CYS A 1 192 ? -6.251 -19.683 8.854 1.00 95.56 192 CYS A N 1
ATOM 1587 C CA . CYS A 1 192 ? -6.368 -18.615 9.829 1.00 95.56 192 CYS A CA 1
ATOM 1588 C C . CYS A 1 192 ? -5.732 -19.036 11.158 1.00 95.56 192 CYS A C 1
ATOM 1590 O O . CYS A 1 192 ? -6.247 -19.913 11.856 1.00 95.56 192 CYS A O 1
ATOM 1592 N N . ILE A 1 193 ? -4.617 -18.405 11.527 1.00 93.94 193 ILE A N 1
ATOM 1593 C CA . ILE A 1 193 ? -3.885 -18.692 12.765 1.00 93.94 193 ILE A CA 1
ATOM 1594 C C . ILE A 1 193 ? -3.702 -17.389 13.531 1.00 93.94 193 ILE A C 1
ATOM 1596 O O . ILE A 1 193 ? -3.169 -16.420 13.002 1.00 93.94 193 ILE A O 1
ATOM 1600 N N . ASP A 1 194 ? -4.160 -17.357 14.783 1.00 90.25 194 ASP A N 1
ATOM 1601 C CA . ASP A 1 194 ? -4.054 -16.182 15.657 1.00 90.25 194 ASP A CA 1
ATOM 1602 C C . ASP A 1 194 ? -4.560 -14.885 15.000 1.00 90.25 194 ASP A C 1
ATOM 1604 O O . ASP A 1 194 ? -3.960 -13.824 15.151 1.00 90.25 194 ASP A O 1
ATOM 1608 N N . LYS A 1 195 ? -5.687 -14.981 14.277 1.00 89.38 195 LYS A N 1
ATOM 1609 C CA . LYS A 1 195 ? -6.323 -13.890 13.518 1.00 89.38 195 LYS A CA 1
ATOM 1610 C C . LYS A 1 195 ? -5.529 -13.371 12.314 1.00 89.38 195 LYS A C 1
ATOM 1612 O O . LYS A 1 195 ? -5.954 -12.398 11.702 1.00 89.38 195 LYS A O 1
ATOM 1617 N N . ALA A 1 196 ? -4.433 -14.017 11.929 1.00 89.19 196 ALA A N 1
ATOM 1618 C CA . ALA A 1 196 ? -3.688 -13.711 10.714 1.00 89.19 196 ALA A CA 1
ATOM 1619 C C . ALA A 1 196 ? -3.762 -14.879 9.724 1.00 89.19 196 ALA A C 1
ATOM 1621 O O . ALA A 1 196 ? -3.679 -16.048 10.110 1.00 89.19 196 ALA A O 1
ATOM 1622 N N . CYS A 1 197 ? -3.890 -14.579 8.434 1.00 91.75 197 CYS A N 1
ATOM 1623 C CA . CYS A 1 197 ? -3.819 -15.622 7.423 1.00 91.75 197 CYS A CA 1
ATOM 1624 C C . CYS A 1 197 ? -2.374 -16.046 7.186 1.00 91.75 197 CYS A C 1
ATOM 1626 O O . CYS A 1 197 ? -1.495 -15.237 6.885 1.00 91.75 197 CYS A O 1
ATOM 1628 N N . GLN A 1 198 ? -2.141 -17.349 7.275 1.00 92.56 198 GLN A N 1
ATOM 1629 C CA . GLN A 1 198 ? -0.915 -17.973 6.820 1.00 92.56 198 GLN A CA 1
ATOM 1630 C C . GLN A 1 198 ? -1.170 -18.620 5.458 1.00 92.56 198 GLN A C 1
ATOM 1632 O O . GLN A 1 198 ? -1.760 -19.699 5.377 1.00 92.56 198 GLN A O 1
ATOM 1637 N N . CYS A 1 199 ? -0.728 -17.951 4.392 1.00 90.88 199 CYS A N 1
ATOM 1638 C CA . CYS A 1 199 ? -0.930 -18.416 3.020 1.00 90.88 199 CYS A CA 1
ATOM 1639 C C . CYS A 1 199 ? -0.131 -19.677 2.701 1.00 90.88 199 CYS A C 1
ATOM 1641 O O . CYS A 1 199 ? 0.973 -19.891 3.223 1.00 90.88 199 CYS A O 1
ATOM 1643 N N . ASP A 1 200 ? -0.687 -20.506 1.818 1.00 88.44 200 ASP A N 1
ATOM 1644 C CA . ASP A 1 200 ? -0.027 -21.711 1.339 1.00 88.44 200 ASP A CA 1
ATOM 1645 C C . ASP A 1 200 ? 1.166 -21.359 0.438 1.00 88.44 200 ASP A C 1
ATOM 1647 O O . ASP A 1 200 ? 1.044 -21.060 -0.754 1.00 88.44 200 ASP A O 1
ATOM 1651 N N . LYS A 1 201 ? 2.362 -21.443 1.026 1.00 80.69 201 LYS A N 1
ATOM 1652 C CA . LYS A 1 201 ? 3.631 -21.188 0.336 1.00 80.69 201 LYS A CA 1
ATOM 1653 C C . LYS A 1 201 ? 3.886 -22.144 -0.827 1.00 80.69 201 LYS A C 1
ATOM 1655 O O . LYS A 1 201 ? 4.613 -21.768 -1.740 1.00 80.69 201 LYS A O 1
ATOM 1660 N N . ALA A 1 202 ? 3.338 -23.362 -0.799 1.00 82.62 202 ALA A N 1
ATOM 1661 C CA . ALA A 1 202 ? 3.536 -24.326 -1.880 1.00 82.62 202 ALA A CA 1
ATOM 1662 C C . ALA A 1 202 ? 2.798 -23.900 -3.153 1.00 82.62 202 ALA A C 1
ATOM 1664 O O . ALA A 1 202 ? 3.263 -24.177 -4.257 1.00 82.62 202 ALA A O 1
ATOM 1665 N N . GLN A 1 203 ? 1.670 -23.208 -2.991 1.00 83.50 203 GLN A N 1
ATOM 1666 C CA . GLN A 1 203 ? 0.877 -22.686 -4.097 1.00 83.50 203 GLN A CA 1
ATOM 1667 C C . GLN A 1 203 ? 1.307 -21.274 -4.505 1.00 83.50 203 GLN A C 1
ATOM 1669 O O . GLN A 1 203 ? 1.107 -20.892 -5.651 1.00 83.50 203 GLN A O 1
ATOM 1674 N N . GLY A 1 204 ? 1.963 -20.528 -3.611 1.00 83.69 204 GLY A N 1
ATOM 1675 C CA . GLY A 1 204 ? 2.567 -19.231 -3.922 1.00 83.69 204 GLY A CA 1
ATOM 1676 C C . GLY A 1 204 ? 1.620 -18.037 -3.791 1.00 83.69 204 GLY A C 1
ATOM 1677 O O . GLY A 1 204 ? 1.982 -16.952 -4.238 1.00 83.69 204 GLY A O 1
ATOM 1678 N N . PHE A 1 205 ? 0.447 -18.217 -3.176 1.00 88.94 205 PHE A N 1
ATOM 1679 C CA . PHE A 1 205 ? -0.484 -17.125 -2.879 1.00 88.94 205 PHE A CA 1
ATOM 1680 C C . PHE A 1 205 ? 0.111 -16.140 -1.867 1.00 88.94 205 PHE A C 1
ATOM 1682 O O . PHE A 1 205 ? 0.784 -16.537 -0.908 1.00 88.94 205 PHE A O 1
ATOM 1689 N N . THR A 1 206 ? -0.163 -14.853 -2.069 1.00 86.94 206 THR A N 1
ATOM 1690 C CA . THR A 1 206 ? 0.258 -13.767 -1.169 1.00 86.94 206 THR A CA 1
ATOM 1691 C C . THR A 1 206 ? -0.926 -12.859 -0.816 1.00 86.94 206 THR A C 1
ATOM 1693 O O . THR A 1 206 ? -2.072 -13.159 -1.150 1.00 86.94 206 THR A O 1
ATOM 1696 N N . GLY A 1 207 ? -0.678 -11.758 -0.103 1.00 85.38 207 GLY A N 1
ATOM 1697 C CA . GLY A 1 207 ? -1.744 -10.900 0.425 1.00 85.38 207 GLY A CA 1
ATOM 1698 C C . GLY A 1 207 ? -2.128 -11.258 1.858 1.00 85.38 207 GLY A C 1
ATOM 1699 O O . GLY A 1 207 ? -1.984 -12.404 2.287 1.00 85.38 207 GLY A O 1
ATOM 1700 N N . MET A 1 208 ? -2.648 -10.283 2.597 1.00 83.88 208 MET A N 1
ATOM 1701 C CA . MET A 1 208 ? -3.153 -10.446 3.963 1.00 83.88 208 MET A CA 1
ATOM 1702 C C . MET A 1 208 ? -4.237 -11.500 4.080 1.00 83.88 208 MET A C 1
ATOM 1704 O O . MET A 1 208 ? -4.316 -12.175 5.098 1.00 83.88 208 MET A O 1
ATOM 1708 N N . HIS A 1 209 ? -5.046 -11.646 3.035 1.00 90.12 209 HIS A N 1
ATOM 1709 C CA . HIS A 1 209 ? -6.134 -12.612 2.963 1.00 90.12 209 HIS A CA 1
ATOM 1710 C C . HIS A 1 209 ? -5.836 -13.752 1.985 1.00 90.12 209 HIS A C 1
ATOM 1712 O O . HIS A 1 209 ? -6.748 -14.475 1.595 1.00 90.12 209 HIS A O 1
ATOM 1718 N N . CYS A 1 210 ? -4.574 -13.921 1.571 1.00 91.38 210 CYS A N 1
ATOM 1719 C CA . CYS A 1 210 ? -4.161 -14.912 0.569 1.00 91.38 210 CYS A CA 1
ATOM 1720 C C . CYS A 1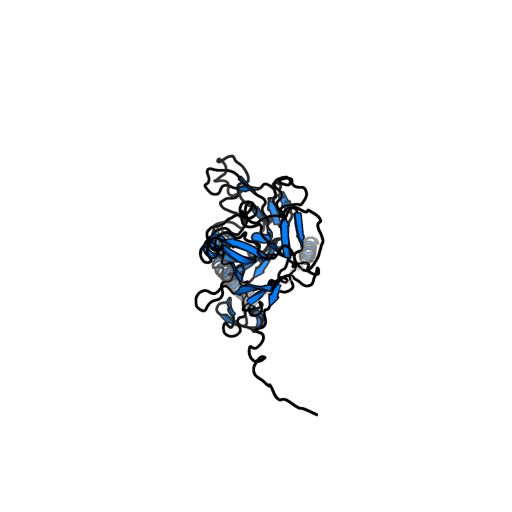 210 ? -4.938 -14.804 -0.755 1.00 91.38 210 CYS A C 1
ATOM 1722 O O . CYS A 1 210 ? -5.152 -15.796 -1.450 1.00 91.38 210 CYS A O 1
ATOM 1724 N N . SER A 1 211 ? -5.398 -13.592 -1.071 1.00 91.00 211 SER A N 1
ATOM 1725 C CA . SER A 1 211 ? -6.203 -13.267 -2.247 1.00 91.00 211 SER A CA 1
ATOM 1726 C C . SER A 1 211 ? -5.356 -13.001 -3.488 1.00 91.00 211 SER A C 1
ATOM 1728 O O . SER A 1 211 ? -5.883 -13.035 -4.596 1.00 91.00 211 SER A O 1
ATOM 1730 N N . HIS A 1 212 ? -4.058 -12.725 -3.329 1.00 90.38 212 HIS A N 1
ATOM 1731 C CA . HIS A 1 212 ? -3.181 -12.454 -4.459 1.00 90.38 212 HIS A CA 1
ATOM 1732 C C . HIS A 1 212 ? -2.729 -13.760 -5.093 1.00 90.38 212 HIS A C 1
ATOM 1734 O O . HIS A 1 212 ? -2.168 -14.633 -4.423 1.00 90.38 212 HIS A O 1
ATOM 1740 N N . GLU A 1 213 ? -2.956 -13.862 -6.399 1.00 89.81 213 GLU A N 1
ATOM 1741 C CA . GLU A 1 213 ? -2.559 -15.017 -7.189 1.00 89.81 213 GLU A CA 1
ATOM 1742 C C . GLU A 1 213 ? -1.036 -15.233 -7.165 1.00 89.81 213 GLU A C 1
ATOM 1744 O O . GLU A 1 213 ? -0.262 -14.289 -6.950 1.00 89.81 213 GLU A O 1
ATOM 1749 N N . PRO A 1 214 ? -0.577 -16.474 -7.409 1.00 89.25 214 PRO A N 1
ATOM 1750 C CA . PRO A 1 214 ? 0.842 -16.775 -7.455 1.00 89.25 214 PRO A CA 1
ATOM 1751 C C . PRO A 1 214 ? 1.584 -15.901 -8.464 1.00 89.25 214 PRO A C 1
ATOM 1753 O O . PRO A 1 214 ? 1.185 -15.758 -9.621 1.00 89.25 214 PRO A O 1
ATOM 1756 N N . ALA A 1 215 ? 2.703 -15.334 -8.018 1.00 90.69 215 ALA A N 1
ATOM 1757 C CA . ALA A 1 215 ? 3.514 -14.448 -8.838 1.00 90.69 215 ALA A CA 1
ATOM 1758 C C . ALA A 1 215 ? 4.001 -15.153 -10.108 1.00 90.69 215 ALA A C 1
ATOM 1760 O O . ALA A 1 215 ? 4.496 -16.284 -10.061 1.00 90.69 215 ALA A O 1
ATOM 1761 N N . CYS A 1 216 ? 3.981 -14.443 -11.233 1.00 92.44 216 CYS A N 1
ATOM 1762 C CA . CYS A 1 216 ? 4.682 -14.919 -12.412 1.00 92.44 216 CYS A CA 1
ATOM 1763 C C . CYS A 1 216 ? 6.187 -15.003 -12.104 1.00 92.44 216 CYS A C 1
ATOM 1765 O O . CYS A 1 216 ? 6.777 -14.058 -11.595 1.00 92.44 216 CYS A O 1
ATOM 1767 N N . SER A 1 217 ? 6.855 -16.114 -12.417 1.00 91.50 217 SER A N 1
ATOM 1768 C CA . SER A 1 217 ? 8.291 -16.242 -12.119 1.00 91.50 217 SER A CA 1
ATOM 1769 C C . SER A 1 217 ? 9.154 -15.260 -12.913 1.00 91.50 217 SER A C 1
ATOM 1771 O O . SER A 1 217 ? 10.241 -14.886 -12.470 1.00 91.50 217 SER A O 1
ATOM 1773 N N . LYS A 1 218 ? 8.682 -14.880 -14.104 1.00 93.50 218 LYS A N 1
ATOM 1774 C CA . LYS A 1 218 ? 9.380 -13.991 -15.023 1.00 93.50 218 LYS A CA 1
ATOM 1775 C C . LYS A 1 218 ? 8.377 -13.195 -15.846 1.00 93.50 218 LYS A C 1
ATOM 1777 O O . LYS A 1 218 ? 7.626 -13.775 -16.622 1.00 93.50 218 LYS A O 1
ATOM 1782 N N . LEU A 1 219 ? 8.383 -11.877 -15.716 1.00 94.75 219 LEU A N 1
ATOM 1783 C CA . LEU A 1 219 ? 7.618 -11.014 -16.608 1.00 94.75 219 LEU A CA 1
ATOM 1784 C C . LEU A 1 219 ? 8.388 -10.795 -17.903 1.00 94.75 219 LEU A C 1
ATOM 1786 O O . LEU A 1 219 ? 9.619 -10.862 -17.940 1.00 94.75 219 LEU A O 1
ATOM 1790 N N . ARG A 1 220 ? 7.645 -10.495 -18.957 1.00 93.50 220 ARG A N 1
ATOM 1791 C CA . ARG A 1 220 ? 8.159 -10.043 -20.237 1.00 93.50 220 ARG A CA 1
ATOM 1792 C C . ARG A 1 220 ? 7.402 -8.792 -20.650 1.00 93.50 220 ARG A C 1
ATOM 1794 O O . ARG A 1 220 ? 6.177 -8.807 -20.643 1.00 93.50 220 ARG A O 1
ATOM 1801 N N . ASP A 1 221 ? 8.122 -7.735 -20.994 1.00 91.31 221 ASP A N 1
ATOM 1802 C CA . ASP A 1 221 ? 7.501 -6.536 -21.555 1.00 91.31 221 ASP A CA 1
ATOM 1803 C C . ASP A 1 221 ? 7.191 -6.696 -23.058 1.00 91.31 221 ASP A C 1
ATOM 1805 O O . ASP A 1 221 ? 7.649 -7.643 -23.712 1.00 91.31 221 ASP A O 1
ATOM 1809 N N . ASP A 1 222 ? 6.441 -5.750 -23.624 1.00 89.00 222 ASP A N 1
ATOM 1810 C CA . ASP A 1 222 ? 6.112 -5.700 -25.060 1.00 89.00 222 ASP A CA 1
ATOM 1811 C C . ASP A 1 222 ? 7.340 -5.673 -25.991 1.00 89.00 222 ASP A C 1
ATOM 1813 O O . ASP A 1 222 ? 7.258 -6.056 -27.163 1.00 89.00 222 ASP A O 1
ATOM 1817 N N . TYR A 1 223 ? 8.496 -5.240 -25.483 1.00 85.44 223 TYR A N 1
ATOM 1818 C CA . TYR A 1 223 ? 9.758 -5.180 -26.224 1.00 85.44 223 TYR A CA 1
ATOM 1819 C C . TYR A 1 223 ? 10.577 -6.475 -26.104 1.00 85.44 223 TYR A C 1
ATOM 1821 O O . TYR A 1 223 ? 11.572 -6.661 -26.804 1.00 85.44 223 TYR A O 1
ATOM 1829 N N . GLY A 1 224 ? 10.127 -7.422 -25.282 1.00 85.81 224 GLY A N 1
ATOM 1830 C CA . GLY A 1 224 ? 10.753 -8.716 -25.071 1.00 85.81 224 GLY A CA 1
ATOM 1831 C C . GLY A 1 224 ? 11.798 -8.764 -23.962 1.00 85.81 224 GLY A C 1
ATOM 1832 O O . GLY A 1 224 ? 12.451 -9.800 -23.818 1.00 85.81 224 GLY A O 1
ATOM 1833 N N . ASN A 1 225 ? 11.939 -7.708 -23.166 1.00 86.12 225 ASN A N 1
ATOM 1834 C CA . ASN A 1 225 ? 12.813 -7.718 -22.007 1.00 86.12 225 ASN A CA 1
ATOM 1835 C C . ASN A 1 225 ? 12.199 -8.514 -20.858 1.00 86.12 225 ASN A C 1
ATOM 1837 O O . ASN A 1 225 ? 10.998 -8.439 -20.603 1.00 86.12 225 ASN A O 1
ATOM 1841 N N . GLY A 1 226 ? 13.040 -9.271 -20.154 1.00 89.75 226 GLY A N 1
ATOM 1842 C CA . GLY A 1 226 ? 12.625 -10.098 -19.027 1.00 89.75 226 GLY A CA 1
ATOM 1843 C C . GLY A 1 226 ? 12.858 -9.423 -17.678 1.00 89.75 226 GLY A C 1
ATOM 1844 O O . GLY A 1 226 ? 13.940 -8.886 -17.450 1.00 89.75 226 GLY A O 1
ATOM 1845 N N . PHE A 1 227 ? 11.886 -9.534 -16.774 1.00 91.62 227 PHE A N 1
ATOM 1846 C CA . PHE A 1 227 ? 12.019 -9.159 -15.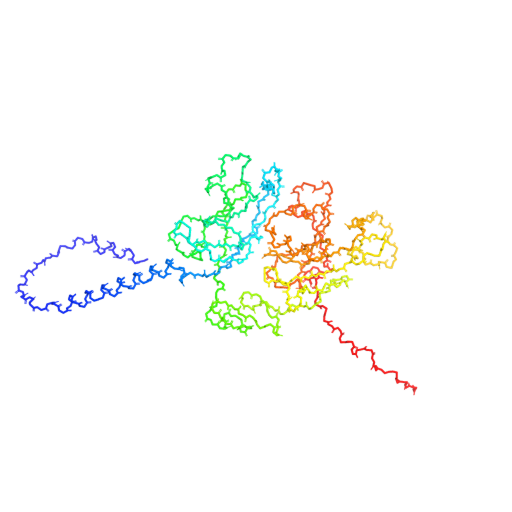367 1.00 91.62 227 PHE A CA 1
ATOM 1847 C C . PHE A 1 227 ? 11.841 -10.407 -14.512 1.00 91.62 227 PHE A C 1
ATOM 1849 O O . PHE A 1 227 ? 10.814 -11.076 -14.590 1.00 91.62 227 PHE A O 1
ATOM 1856 N N . ASP A 1 228 ? 12.836 -10.731 -13.704 1.00 91.12 228 ASP A N 1
ATOM 1857 C CA . ASP A 1 228 ? 12.806 -11.886 -12.823 1.00 91.12 228 ASP A CA 1
ATOM 1858 C C . ASP A 1 228 ? 12.138 -11.523 -11.493 1.00 91.12 228 ASP A C 1
ATOM 1860 O O . ASP A 1 228 ? 12.333 -10.434 -10.950 1.00 91.12 228 ASP A O 1
ATOM 1864 N N . LEU A 1 229 ? 11.345 -12.447 -10.956 1.00 90.31 229 LEU A N 1
ATOM 1865 C CA . LEU A 1 229 ? 10.750 -12.310 -9.633 1.00 90.31 229 LEU A CA 1
ATOM 1866 C C . LEU A 1 229 ? 11.842 -12.174 -8.562 1.00 90.31 229 LEU A C 1
ATOM 1868 O O . LEU A 1 229 ? 12.754 -13.001 -8.469 1.00 90.31 229 LEU A O 1
ATOM 1872 N N . ALA A 1 230 ? 11.725 -11.149 -7.725 1.00 85.69 230 ALA A N 1
ATOM 1873 C CA . ALA A 1 230 ? 12.631 -10.894 -6.621 1.00 85.69 230 ALA A CA 1
ATOM 1874 C C . ALA A 1 230 ? 12.517 -11.994 -5.555 1.00 85.69 230 ALA A C 1
ATOM 1876 O O . ALA A 1 230 ? 11.468 -12.163 -4.929 1.00 85.69 230 ALA A O 1
ATOM 1877 N N . LYS A 1 231 ? 13.614 -12.716 -5.303 1.00 81.81 231 LYS A N 1
ATOM 1878 C CA . LYS A 1 231 ? 13.690 -13.754 -4.264 1.00 81.81 231 LYS A CA 1
ATOM 1879 C C . LYS A 1 231 ? 14.842 -13.496 -3.297 1.00 81.81 231 LYS A C 1
ATOM 1881 O O . LYS A 1 231 ? 15.934 -13.121 -3.725 1.00 81.81 231 LYS A O 1
ATOM 1886 N N . LEU A 1 232 ? 14.594 -13.737 -2.011 1.00 67.94 232 LEU A N 1
ATOM 1887 C CA . LEU A 1 232 ? 15.606 -13.881 -0.969 1.00 67.94 232 LEU A CA 1
ATOM 1888 C C . LEU A 1 232 ? 15.605 -15.327 -0.503 1.00 67.94 232 LEU A C 1
ATOM 1890 O O . LEU A 1 232 ? 14.660 -15.755 0.166 1.00 67.94 232 LEU A O 1
ATOM 1894 N N . GLU A 1 233 ? 16.654 -16.063 -0.865 1.00 74.62 233 GLU A N 1
ATOM 1895 C CA . GLU A 1 233 ? 16.731 -17.504 -0.613 1.00 74.62 233 GLU A CA 1
ATOM 1896 C C . GLU A 1 233 ? 15.488 -18.202 -1.204 1.00 74.62 233 GLU A C 1
ATOM 1898 O O . GLU A 1 233 ? 15.302 -18.183 -2.423 1.00 74.62 233 GLU A O 1
ATOM 1903 N N . ASP A 1 234 ? 14.610 -18.726 -0.346 1.00 67.50 234 ASP A N 1
ATOM 1904 C CA . ASP A 1 234 ? 13.378 -19.430 -0.716 1.00 67.50 234 ASP A CA 1
ATOM 1905 C C . ASP A 1 234 ? 12.099 -18.584 -0.559 1.00 67.50 234 ASP A C 1
ATOM 1907 O O . ASP A 1 234 ? 10.993 -19.085 -0.764 1.00 67.50 234 ASP A O 1
ATOM 1911 N N . THR A 1 235 ? 12.208 -17.304 -0.189 1.00 67.50 235 THR A N 1
ATOM 1912 C CA . THR A 1 235 ? 11.046 -16.416 -0.010 1.00 67.50 235 THR A CA 1
ATOM 1913 C C . THR A 1 235 ? 10.996 -15.334 -1.084 1.00 67.50 235 THR A C 1
ATOM 1915 O O . THR A 1 235 ? 12.023 -14.789 -1.491 1.00 67.50 235 THR A O 1
ATOM 1918 N N . THR A 1 236 ? 9.799 -15.031 -1.584 1.00 72.25 236 THR A N 1
ATOM 1919 C CA . THR A 1 236 ? 9.596 -13.919 -2.517 1.00 72.25 236 THR A CA 1
ATOM 1920 C C . THR A 1 236 ? 9.602 -12.605 -1.752 1.00 72.25 236 THR A C 1
ATOM 1922 O O . THR A 1 236 ? 9.053 -12.499 -0.653 1.00 72.25 236 THR A O 1
ATOM 1925 N N . PHE A 1 237 ? 10.241 -11.590 -2.327 1.00 72.38 237 PHE A N 1
ATOM 1926 C CA . PHE A 1 237 ? 10.146 -10.247 -1.782 1.00 72.38 237 PHE A CA 1
ATOM 1927 C C . PHE A 1 237 ? 8.787 -9.655 -2.127 1.00 72.38 237 PHE A C 1
ATOM 1929 O O . PHE A 1 237 ? 8.410 -9.589 -3.301 1.00 72.38 237 PHE A O 1
ATOM 1936 N N . VAL A 1 238 ? 8.096 -9.177 -1.097 1.00 72.94 238 VAL A N 1
ATOM 1937 C CA . VAL A 1 238 ? 6.836 -8.461 -1.243 1.00 72.94 238 VAL A CA 1
ATOM 1938 C C . VAL A 1 238 ? 6.955 -7.039 -0.711 1.00 72.94 238 VAL A C 1
ATOM 1940 O O . VAL A 1 238 ? 7.606 -6.792 0.303 1.00 72.94 238 VAL A O 1
ATOM 1943 N N . SER A 1 239 ? 6.309 -6.114 -1.406 1.00 71.50 239 SER A N 1
ATOM 1944 C CA . SER A 1 239 ? 6.085 -4.730 -1.008 1.00 71.50 239 SER A CA 1
ATOM 1945 C C . SER A 1 239 ? 4.592 -4.451 -1.122 1.00 71.50 239 SER A C 1
ATOM 1947 O O . SER A 1 239 ? 3.996 -4.797 -2.143 1.00 71.50 239 SER A O 1
ATOM 1949 N N . TYR A 1 240 ? 3.976 -3.906 -0.065 1.00 71.56 240 TYR A N 1
ATOM 1950 C CA . TYR A 1 240 ? 2.511 -3.818 0.055 1.00 71.56 240 TYR A CA 1
ATOM 1951 C C . TYR A 1 240 ? 1.833 -5.137 -0.365 1.00 71.56 240 TYR A C 1
ATOM 1953 O O . TYR A 1 240 ? 0.907 -5.160 -1.178 1.00 71.56 240 TYR A O 1
ATOM 1961 N N . GLU A 1 241 ? 2.409 -6.248 0.117 1.00 77.25 241 GLU A N 1
ATOM 1962 C CA . GLU A 1 241 ? 1.979 -7.636 -0.126 1.00 77.25 241 GLU A CA 1
ATOM 1963 C C . GLU A 1 241 ? 1.991 -8.120 -1.581 1.00 77.25 241 GLU A C 1
ATOM 1965 O O . GLU A 1 241 ? 1.531 -9.229 -1.887 1.00 77.25 241 GLU A O 1
ATOM 1970 N N . ARG A 1 242 ? 2.551 -7.314 -2.479 1.00 84.50 242 ARG A N 1
ATOM 1971 C CA . ARG A 1 242 ? 2.705 -7.620 -3.896 1.00 84.50 242 ARG A CA 1
ATOM 1972 C C . ARG A 1 242 ? 4.158 -7.889 -4.222 1.00 84.50 242 ARG A C 1
ATOM 1974 O O . ARG A 1 242 ? 5.073 -7.336 -3.616 1.00 84.50 242 ARG A O 1
ATOM 1981 N N . ASN A 1 243 ? 4.366 -8.777 -5.177 1.00 87.62 243 ASN A N 1
ATOM 1982 C CA . ASN A 1 243 ? 5.693 -9.255 -5.525 1.00 87.62 243 ASN A CA 1
ATOM 1983 C C . ASN A 1 243 ? 6.518 -8.174 -6.234 1.00 87.62 243 ASN A C 1
ATOM 1985 O O . ASN A 1 243 ? 5.997 -7.434 -7.063 1.00 87.62 243 ASN A O 1
ATOM 1989 N N . ILE A 1 244 ? 7.813 -8.111 -5.929 1.00 87.56 244 ILE A N 1
ATOM 1990 C CA . ILE A 1 244 ? 8.763 -7.213 -6.598 1.00 87.56 244 ILE A CA 1
ATOM 1991 C C . ILE A 1 244 ? 9.405 -7.946 -7.780 1.00 87.56 244 ILE A C 1
ATOM 1993 O O . ILE A 1 244 ? 9.699 -9.137 -7.686 1.00 87.56 244 ILE A O 1
ATOM 1997 N N . TYR A 1 245 ? 9.683 -7.242 -8.876 1.00 91.25 245 TYR A N 1
ATOM 1998 C CA . TYR A 1 245 ? 10.399 -7.808 -10.024 1.00 91.25 245 TYR A CA 1
ATOM 1999 C C . TYR A 1 245 ? 11.661 -7.012 -10.336 1.00 91.25 245 TYR A C 1
ATOM 2001 O O . TYR A 1 245 ? 11.690 -5.799 -10.170 1.00 91.25 245 TYR A O 1
ATOM 2009 N N . PHE A 1 246 ? 12.709 -7.676 -10.813 1.00 88.44 246 PHE A N 1
ATOM 2010 C CA . PHE A 1 246 ? 13.975 -7.049 -11.170 1.00 88.44 246 PHE A CA 1
ATOM 2011 C C . PHE A 1 246 ? 14.365 -7.367 -12.605 1.00 88.44 246 PHE A C 1
ATOM 2013 O O . PHE A 1 246 ? 14.353 -8.516 -13.031 1.00 88.44 246 PHE A O 1
ATOM 2020 N N . GLN A 1 247 ? 14.824 -6.359 -13.328 1.00 86.50 247 GLN A N 1
ATOM 2021 C CA . GLN A 1 247 ? 15.554 -6.532 -14.572 1.00 86.50 247 GLN A CA 1
ATOM 2022 C C . GLN A 1 247 ? 16.998 -6.099 -14.336 1.00 86.50 247 GLN A C 1
ATOM 2024 O O . GLN A 1 247 ? 17.286 -4.923 -14.104 1.00 86.50 247 GLN A O 1
ATOM 2029 N N . THR A 1 248 ? 17.930 -7.049 -14.393 1.00 76.31 248 THR A N 1
ATOM 2030 C CA . THR A 1 248 ? 19.359 -6.725 -14.399 1.00 76.31 248 THR A CA 1
ATOM 2031 C C . THR A 1 248 ? 19.785 -6.406 -15.820 1.00 76.31 248 THR A C 1
ATOM 2033 O O . THR A 1 248 ? 19.869 -7.296 -16.667 1.00 76.31 248 THR A O 1
ATOM 2036 N N . VAL A 1 249 ? 20.112 -5.143 -16.077 1.00 68.00 249 VAL A N 1
ATOM 2037 C CA . VAL A 1 249 ? 20.698 -4.747 -17.354 1.00 68.00 249 VAL A CA 1
ATOM 2038 C C . VAL A 1 249 ? 22.217 -4.833 -17.194 1.00 68.00 249 VAL A C 1
ATOM 2040 O O . VAL A 1 249 ? 22.824 -4.123 -16.388 1.00 68.00 249 VAL A O 1
ATOM 2043 N N . ARG A 1 250 ? 22.856 -5.763 -17.911 1.00 62.16 250 ARG A N 1
ATOM 2044 C CA . ARG A 1 250 ? 24.322 -5.861 -17.949 1.00 62.16 250 ARG A CA 1
ATOM 2045 C C . ARG A 1 250 ? 24.842 -4.951 -19.053 1.00 62.16 250 ARG A C 1
ATOM 2047 O O . ARG A 1 250 ? 24.738 -5.292 -20.225 1.00 62.16 250 ARG A O 1
ATOM 2054 N N . GLY A 1 251 ? 25.411 -3.815 -18.667 1.00 57.19 251 GLY A N 1
ATOM 2055 C CA . GLY A 1 251 ? 26.132 -2.953 -19.596 1.00 57.19 251 GLY A CA 1
ATOM 2056 C C . GLY A 1 251 ? 27.424 -3.638 -20.025 1.00 57.19 251 GLY A C 1
ATOM 2057 O O . GLY A 1 251 ? 28.284 -3.908 -19.185 1.00 57.19 251 GLY A O 1
ATOM 2058 N N . ASN A 1 252 ? 27.568 -3.926 -21.317 1.00 53.34 252 ASN A N 1
ATOM 2059 C CA . ASN A 1 252 ? 28.889 -4.132 -21.894 1.00 53.34 252 ASN A CA 1
ATOM 2060 C C . ASN A 1 252 ? 29.497 -2.744 -22.116 1.00 53.34 252 ASN A C 1
ATOM 2062 O O . ASN A 1 252 ? 28.868 -1.864 -22.692 1.00 53.34 252 ASN A O 1
ATOM 2066 N N . ASN A 1 253 ? 30.696 -2.545 -21.575 1.00 46.78 253 ASN A N 1
ATOM 2067 C CA . ASN A 1 253 ? 31.413 -1.276 -21.496 1.00 46.78 253 ASN A CA 1
ATOM 2068 C C . ASN A 1 253 ? 31.194 -0.351 -22.719 1.00 46.78 253 ASN A C 1
ATOM 2070 O O . ASN A 1 253 ? 31.532 -0.726 -23.839 1.00 46.78 253 ASN A O 1
ATOM 2074 N N . SER A 1 254 ? 30.746 0.884 -22.457 1.00 46.25 254 SER A N 1
ATOM 2075 C CA . SER A 1 254 ? 30.678 2.063 -23.351 1.00 46.25 254 SER A CA 1
ATOM 2076 C C . SER A 1 254 ? 29.505 2.233 -24.324 1.00 46.25 254 SER A C 1
ATOM 2078 O O . SER A 1 254 ? 29.459 3.267 -24.991 1.00 46.25 254 SER A O 1
ATOM 2080 N N . GLU A 1 255 ? 28.532 1.325 -24.369 1.00 45.22 255 GLU A N 1
ATOM 2081 C CA . GLU A 1 255 ? 27.289 1.587 -25.103 1.00 45.22 255 GLU A CA 1
ATOM 2082 C C . GLU A 1 255 ? 26.232 2.200 -24.182 1.00 45.22 255 GLU A C 1
ATOM 2084 O O . GLU A 1 255 ? 26.006 1.741 -23.062 1.00 45.22 255 GLU A O 1
ATOM 2089 N N . SER A 1 256 ? 25.622 3.275 -24.677 1.00 47.12 256 SER A N 1
ATOM 2090 C CA . SER A 1 256 ? 24.367 3.829 -24.194 1.00 47.12 256 SER A CA 1
ATOM 2091 C C . SER A 1 256 ? 23.418 2.762 -23.665 1.00 47.12 256 SER A C 1
ATOM 2093 O O . SER A 1 256 ? 23.128 1.772 -24.341 1.00 47.12 256 SER A O 1
ATOM 2095 N N . TRP A 1 257 ? 22.884 2.994 -22.473 1.00 49.97 257 TRP A N 1
ATOM 2096 C CA . TRP A 1 257 ? 21.780 2.209 -21.958 1.00 49.97 257 TRP A CA 1
ATOM 2097 C C . TRP A 1 257 ? 20.505 2.615 -22.703 1.00 49.97 257 TRP A C 1
ATOM 2099 O O . TRP A 1 257 ? 19.755 3.497 -22.277 1.00 49.97 257 TRP A O 1
ATOM 2109 N N . ASP A 1 258 ? 20.241 1.954 -23.817 1.00 53.66 258 ASP A N 1
ATOM 2110 C CA . ASP A 1 258 ? 18.892 1.881 -24.341 1.00 53.66 258 ASP A CA 1
ATOM 2111 C C . ASP A 1 258 ? 18.271 0.598 -23.787 1.00 53.66 258 ASP A C 1
ATOM 2113 O O . ASP A 1 258 ? 18.715 -0.505 -24.100 1.00 53.66 258 ASP A O 1
ATOM 2117 N N . MET A 1 259 ? 17.233 0.711 -22.952 1.00 53.12 259 MET A N 1
ATOM 2118 C CA . MET A 1 259 ? 16.428 -0.461 -22.568 1.00 53.12 259 MET A CA 1
ATOM 2119 C C . MET A 1 259 ? 15.652 -1.049 -23.765 1.00 53.12 259 MET A C 1
ATOM 2121 O O . MET A 1 259 ? 14.827 -1.942 -23.592 1.00 53.12 259 MET A O 1
ATOM 2125 N N . GLY A 1 260 ? 15.890 -0.553 -24.985 1.00 53.06 260 GLY A N 1
ATOM 2126 C CA . GLY A 1 260 ? 15.209 -0.963 -26.207 1.00 53.06 260 GLY A CA 1
ATOM 2127 C C . GLY A 1 260 ? 13.766 -0.468 -26.252 1.00 53.06 260 GLY A C 1
ATOM 2128 O O . GLY A 1 260 ? 12.978 -0.919 -27.076 1.00 53.06 260 GLY A O 1
ATOM 2129 N N . TRP A 1 261 ? 13.396 0.440 -25.343 1.00 56.06 261 TRP A N 1
ATOM 2130 C CA . TRP A 1 261 ? 12.043 1.000 -25.235 1.00 56.06 261 TRP A CA 1
ATOM 2131 C C . TRP A 1 261 ? 11.863 2.191 -26.184 1.00 56.06 261 TRP A C 1
ATOM 2133 O O . TRP A 1 261 ? 10.771 2.748 -26.311 1.00 56.06 261 TRP A O 1
ATOM 2143 N N . GLY A 1 262 ? 12.944 2.590 -26.857 1.00 48.47 262 GLY A N 1
ATOM 2144 C CA . GLY A 1 262 ? 12.935 3.446 -28.026 1.00 48.47 262 GLY A CA 1
ATOM 2145 C C . GLY A 1 262 ? 13.182 2.611 -29.278 1.00 48.47 262 GLY A C 1
ATOM 2146 O O . GLY A 1 262 ? 14.272 2.112 -29.484 1.00 48.47 262 GLY A O 1
ATOM 2147 N N . GLN A 1 263 ? 12.180 2.536 -30.150 1.00 48.75 263 GLN A N 1
ATOM 2148 C CA . GLN A 1 263 ? 12.264 2.009 -31.517 1.00 48.75 263 GLN A CA 1
ATOM 2149 C C . GLN A 1 263 ? 12.291 0.477 -31.657 1.00 48.75 263 GLN A C 1
ATOM 2151 O O . GLN A 1 263 ? 13.296 -0.202 -31.470 1.00 48.75 263 GLN A O 1
ATOM 2156 N N . LYS A 1 264 ? 11.190 -0.061 -32.209 1.00 43.59 264 LYS A N 1
ATOM 2157 C CA . LYS A 1 264 ? 11.310 -1.221 -33.102 1.00 43.59 264 LYS A CA 1
ATOM 2158 C C . LYS A 1 264 ? 12.362 -0.859 -34.159 1.00 43.59 264 LYS A C 1
ATOM 2160 O O . LYS A 1 264 ? 12.280 0.253 -34.688 1.00 43.59 264 LYS A O 1
ATOM 2165 N N . PRO A 1 265 ? 13.303 -1.750 -34.511 1.00 42.03 265 PRO A N 1
ATOM 2166 C CA . PRO A 1 265 ? 14.160 -1.526 -35.661 1.00 42.03 265 PRO A CA 1
ATOM 2167 C C . PRO A 1 265 ? 13.254 -1.471 -36.892 1.00 42.03 265 PRO A C 1
ATOM 2169 O O . PRO A 1 265 ? 12.846 -2.495 -37.441 1.00 42.03 265 PRO A O 1
ATOM 2172 N N . ASN A 1 266 ? 12.875 -0.260 -37.298 1.00 45.47 266 ASN A N 1
ATOM 2173 C CA . ASN A 1 266 ? 12.224 -0.046 -38.571 1.00 45.47 266 ASN A CA 1
ATOM 2174 C C . ASN A 1 266 ? 13.268 -0.386 -39.629 1.00 45.47 266 ASN A C 1
ATOM 2176 O O . ASN A 1 266 ? 14.184 0.387 -39.911 1.00 45.47 266 ASN A O 1
ATOM 2180 N N . ASN A 1 267 ? 13.130 -1.578 -40.203 1.00 46.22 267 ASN A N 1
ATOM 2181 C CA . ASN A 1 267 ? 13.789 -1.961 -41.437 1.00 46.22 267 ASN A CA 1
ATOM 2182 C C . ASN A 1 267 ? 13.312 -1.023 -42.559 1.00 46.22 267 ASN A C 1
ATOM 2184 O O . ASN A 1 267 ? 12.419 -1.365 -43.327 1.00 46.22 267 ASN A O 1
ATOM 2188 N N . GLY A 1 268 ? 13.921 0.160 -42.659 1.00 49.25 268 GLY A N 1
ATOM 2189 C CA . GLY A 1 268 ? 13.893 0.993 -43.856 1.00 49.25 268 GLY A CA 1
ATOM 2190 C C . GLY A 1 268 ? 13.329 2.409 -43.698 1.00 49.25 268 GLY A C 1
ATOM 2191 O O . GLY A 1 268 ? 12.125 2.610 -43.718 1.00 49.25 268 GLY A O 1
ATOM 2192 N N . LYS A 1 269 ? 14.248 3.382 -43.776 1.00 46.12 269 LYS A N 1
ATOM 2193 C CA . LYS A 1 269 ? 14.143 4.625 -44.574 1.00 46.12 269 LYS A CA 1
ATOM 2194 C C . LYS A 1 269 ? 13.332 5.836 -44.087 1.00 46.12 269 LYS A C 1
ATOM 2196 O O . LYS A 1 269 ? 13.147 6.743 -44.896 1.00 46.12 269 LYS A O 1
ATOM 2201 N N . ASP A 1 270 ? 13.018 5.978 -42.806 1.00 45.81 270 ASP A N 1
ATOM 2202 C CA . ASP A 1 270 ? 12.504 7.267 -42.316 1.00 45.81 270 ASP A CA 1
ATOM 2203 C C . ASP A 1 270 ? 13.625 8.131 -41.719 1.00 45.81 270 ASP A C 1
ATOM 2205 O O . ASP A 1 270 ? 13.957 8.059 -40.541 1.00 45.81 270 ASP A O 1
ATOM 2209 N N . ASN A 1 271 ? 14.217 8.977 -42.570 1.00 40.97 271 ASN A N 1
ATOM 2210 C CA . ASN A 1 271 ? 15.151 10.046 -42.195 1.00 40.97 271 ASN A CA 1
ATOM 2211 C C . ASN A 1 271 ? 14.399 11.280 -41.656 1.00 40.97 271 ASN A C 1
ATOM 2213 O O . ASN A 1 271 ? 14.605 12.397 -42.137 1.00 40.97 271 ASN A O 1
ATOM 2217 N N . VAL A 1 272 ? 13.502 11.101 -40.686 1.00 44.06 272 VAL A N 1
ATOM 2218 C CA . VAL A 1 272 ? 12.957 12.236 -39.931 1.00 44.06 272 VAL A CA 1
ATOM 2219 C C . VAL A 1 272 ? 13.838 12.409 -38.706 1.00 44.06 272 VAL A C 1
ATOM 2221 O O . VAL A 1 272 ? 13.834 11.583 -37.801 1.00 44.06 272 VAL A O 1
ATOM 2224 N N . GLY A 1 273 ? 14.654 13.463 -38.732 1.00 38.28 273 GLY A N 1
ATOM 2225 C CA . GLY A 1 273 ? 15.595 13.827 -37.679 1.00 38.28 273 GLY A CA 1
ATOM 2226 C C . GLY A 1 273 ? 14.920 14.333 -36.407 1.00 38.28 273 GLY A C 1
ATOM 2227 O O . GLY A 1 273 ? 15.199 15.454 -35.985 1.00 38.28 273 GLY A O 1
ATOM 2228 N N . ASP A 1 274 ? 14.100 13.499 -35.768 1.00 45.53 274 ASP A N 1
ATOM 2229 C CA . ASP A 1 274 ? 14.049 13.529 -34.313 1.00 45.53 274 ASP A CA 1
ATOM 2230 C C . ASP A 1 274 ? 15.422 13.049 -33.864 1.00 45.53 274 ASP A C 1
ATOM 2232 O O . ASP A 1 274 ? 15.785 11.881 -34.021 1.00 45.53 274 ASP A O 1
ATOM 2236 N N . LYS A 1 275 ? 16.245 13.996 -33.398 1.00 43.81 275 LYS A N 1
ATOM 2237 C CA . LYS A 1 275 ? 17.442 13.661 -32.631 1.00 43.81 275 LYS A CA 1
ATOM 2238 C C . LYS A 1 275 ? 16.996 12.612 -31.628 1.00 43.81 275 LYS A C 1
ATOM 2240 O O . LYS A 1 275 ? 16.099 12.908 -30.848 1.00 43.81 275 LYS A O 1
ATOM 2245 N N . SER A 1 276 ? 17.590 11.422 -31.719 1.00 45.34 276 SER A N 1
ATOM 2246 C CA . SER A 1 276 ? 17.450 10.342 -30.750 1.00 45.34 276 SER A CA 1
ATOM 2247 C C . SER A 1 276 ? 17.228 10.961 -29.378 1.00 45.34 276 SER A C 1
ATOM 2249 O O . SER A 1 276 ? 18.109 11.693 -28.912 1.00 45.34 276 SER A O 1
ATOM 2251 N N . ASP A 1 277 ? 16.043 10.750 -28.804 1.00 47.62 277 ASP A N 1
ATOM 2252 C CA . ASP A 1 277 ? 15.773 10.986 -27.390 1.00 47.62 277 ASP A CA 1
ATOM 2253 C C . ASP A 1 277 ? 16.814 10.150 -26.635 1.00 47.62 277 ASP A C 1
ATOM 2255 O O . ASP A 1 277 ? 16.625 8.955 -26.417 1.00 47.62 277 ASP A O 1
ATOM 2259 N N . GLY A 1 278 ? 17.984 10.756 -26.432 1.00 44.06 278 GLY A N 1
ATOM 2260 C CA . GLY A 1 278 ? 19.251 10.056 -26.296 1.00 44.06 278 GLY A CA 1
ATOM 2261 C C . GLY A 1 278 ? 19.330 9.214 -25.037 1.00 44.06 278 GLY A C 1
ATOM 2262 O O . GLY A 1 278 ? 18.600 9.467 -24.081 1.00 44.06 278 GLY A O 1
ATOM 2263 N N . ASP A 1 279 ? 20.238 8.238 -25.080 1.00 47.28 279 ASP A N 1
ATOM 2264 C CA . ASP A 1 279 ? 20.939 7.590 -23.967 1.00 47.28 279 ASP A CA 1
ATOM 2265 C C . ASP A 1 279 ? 20.325 7.898 -22.602 1.00 47.28 279 ASP A C 1
ATOM 2267 O O . ASP A 1 279 ? 20.760 8.788 -21.868 1.00 47.28 279 ASP A O 1
ATOM 2271 N N . PHE A 1 280 ? 19.224 7.201 -22.322 1.00 50.38 280 PHE A N 1
ATOM 2272 C CA . PHE A 1 280 ? 18.291 7.572 -21.264 1.00 50.38 280 PHE A CA 1
ATOM 2273 C C . PHE A 1 280 ? 18.835 7.301 -19.868 1.00 50.38 280 PHE A C 1
ATOM 2275 O O . PHE A 1 280 ? 18.544 8.041 -18.928 1.00 50.38 280 PHE A O 1
ATOM 2282 N N . PHE A 1 281 ? 19.654 6.263 -19.732 1.00 49.50 281 PHE A N 1
ATOM 2283 C CA . PHE A 1 281 ? 20.565 6.189 -18.610 1.00 49.50 281 PHE A CA 1
ATOM 2284 C C . PHE A 1 281 ? 21.860 6.783 -19.131 1.00 49.50 281 PHE A C 1
ATOM 2286 O O . PHE A 1 281 ? 22.435 6.257 -20.086 1.00 49.50 281 PHE A O 1
ATOM 2293 N N . GLY A 1 282 ? 22.300 7.893 -18.534 1.00 46.19 282 GLY A N 1
ATOM 2294 C CA . GLY A 1 282 ? 23.609 8.461 -18.839 1.00 46.19 282 GLY A CA 1
ATOM 2295 C C . GLY A 1 282 ? 24.698 7.384 -18.805 1.00 46.19 282 GLY A C 1
ATOM 2296 O O . GLY A 1 282 ? 24.479 6.282 -18.312 1.00 46.19 282 GLY A O 1
ATOM 2297 N N . ASN A 1 283 ? 25.883 7.671 -19.336 1.00 47.09 283 ASN A N 1
ATOM 2298 C CA . ASN A 1 283 ? 26.996 6.716 -19.339 1.00 47.09 283 ASN A CA 1
ATOM 2299 C C . ASN A 1 283 ? 27.355 6.257 -17.905 1.00 47.09 283 ASN A C 1
ATOM 2301 O O . ASN A 1 283 ? 28.199 6.853 -17.236 1.00 47.09 283 ASN A O 1
ATOM 2305 N N . TYR A 1 284 ? 26.697 5.205 -17.415 1.00 51.03 284 TYR A N 1
ATOM 2306 C CA . TYR A 1 284 ? 26.980 4.581 -16.132 1.00 51.03 284 TYR A CA 1
ATOM 2307 C C . TYR A 1 284 ? 27.978 3.454 -16.364 1.00 51.03 284 TYR A C 1
ATOM 2309 O O . TYR A 1 284 ? 27.757 2.574 -17.192 1.00 51.03 284 TYR A O 1
ATOM 2317 N N . SER A 1 285 ? 29.075 3.475 -15.612 1.00 50.69 285 SER A N 1
ATOM 2318 C CA . SER A 1 285 ? 30.124 2.453 -15.668 1.00 50.69 285 SER A CA 1
ATOM 2319 C C . SER A 1 285 ? 29.788 1.180 -14.879 1.00 50.69 285 SER A C 1
ATOM 2321 O O . SER A 1 285 ? 30.565 0.229 -14.914 1.00 50.69 285 SER A O 1
ATOM 2323 N N . SER A 1 286 ? 28.659 1.146 -14.158 1.00 60.88 286 SER A N 1
ATOM 2324 C CA . SER A 1 286 ? 28.247 0.030 -13.300 1.00 60.88 286 SER A CA 1
ATOM 2325 C C . SER A 1 286 ? 26.908 -0.567 -13.733 1.00 60.88 286 SER A C 1
ATOM 2327 O O . SER A 1 286 ? 26.028 0.145 -14.212 1.00 60.88 286 SER A O 1
ATOM 2329 N N . SER A 1 287 ? 26.734 -1.875 -13.513 1.00 64.06 287 SER A N 1
ATOM 2330 C CA . SER A 1 287 ? 25.459 -2.571 -13.716 1.00 64.06 287 SER A CA 1
ATOM 2331 C C . SER A 1 287 ? 24.338 -1.895 -12.928 1.00 64.06 287 SER A C 1
ATOM 2333 O O . SER A 1 287 ? 24.484 -1.686 -11.723 1.00 64.06 287 SER A O 1
ATOM 2335 N N . LYS A 1 288 ? 23.222 -1.590 -13.590 1.00 70.06 288 LYS A N 1
ATOM 2336 C CA . LYS A 1 288 ? 22.002 -1.089 -12.952 1.00 70.06 288 LYS A CA 1
ATOM 2337 C C . LYS A 1 288 ? 20.945 -2.186 -12.936 1.00 70.06 288 LYS A C 1
ATOM 2339 O O . LYS A 1 288 ? 20.884 -3.030 -13.831 1.00 70.06 288 LYS A O 1
ATOM 2344 N N . THR A 1 289 ? 20.113 -2.168 -11.907 1.00 77.06 289 THR A N 1
ATOM 2345 C CA . THR A 1 289 ? 18.924 -3.020 -11.816 1.00 77.06 289 THR A CA 1
ATOM 2346 C C . THR A 1 289 ? 17.695 -2.130 -11.854 1.00 77.06 289 THR A C 1
ATOM 2348 O O . THR A 1 289 ? 17.629 -1.168 -11.095 1.00 77.06 289 THR A O 1
ATOM 2351 N N . LEU A 1 290 ? 16.745 -2.432 -12.734 1.00 80.94 290 LEU A N 1
ATOM 2352 C CA . LEU A 1 290 ? 15.424 -1.812 -12.728 1.00 80.94 290 LEU A CA 1
ATOM 2353 C C . LEU A 1 290 ? 14.500 -2.668 -11.858 1.00 80.94 290 LEU A C 1
ATOM 2355 O O . LEU A 1 290 ? 14.336 -3.854 -12.129 1.00 80.94 290 LEU A O 1
ATOM 2359 N N . ALA A 1 291 ? 13.924 -2.089 -10.809 1.00 84.88 291 ALA A N 1
ATOM 2360 C CA . ALA A 1 291 ? 13.015 -2.770 -9.895 1.00 84.88 291 ALA A CA 1
ATOM 2361 C C . ALA A 1 291 ? 11.568 -2.340 -10.132 1.00 84.88 291 ALA A C 1
ATOM 2363 O O . ALA A 1 291 ? 11.261 -1.163 -10.009 1.00 84.88 291 ALA A O 1
ATOM 2364 N N . LEU A 1 292 ? 10.678 -3.272 -10.442 1.00 88.62 292 LEU A N 1
ATOM 2365 C CA . LEU A 1 292 ? 9.246 -3.034 -10.541 1.00 88.62 292 LEU A CA 1
ATOM 2366 C C . LEU A 1 292 ? 8.591 -3.303 -9.182 1.00 88.62 292 LEU A C 1
ATOM 2368 O O . LEU A 1 292 ? 8.644 -4.425 -8.676 1.00 88.62 292 LEU A O 1
ATOM 2372 N N . VAL A 1 293 ? 8.007 -2.267 -8.589 1.00 85.75 293 VAL A N 1
ATOM 2373 C CA . VAL A 1 293 ? 7.501 -2.247 -7.208 1.00 85.75 293 VAL A CA 1
ATOM 2374 C C . VAL A 1 293 ? 6.113 -1.619 -7.159 1.00 85.75 293 VAL A C 1
ATOM 2376 O O . VAL A 1 293 ? 5.850 -0.660 -7.879 1.00 85.75 293 VAL A O 1
ATOM 2379 N N . TYR A 1 294 ? 5.230 -2.140 -6.313 1.00 85.31 294 TYR A N 1
ATOM 2380 C CA . TYR A 1 294 ? 3.914 -1.548 -6.076 1.00 85.31 294 TYR A CA 1
ATOM 2381 C C . TYR A 1 294 ? 3.972 -0.519 -4.943 1.00 85.31 294 TYR A C 1
ATOM 2383 O O . TYR A 1 294 ? 4.744 -0.690 -4.001 1.00 85.31 294 TYR A O 1
ATOM 2391 N N . SER A 1 295 ? 3.169 0.540 -5.036 1.00 74.75 295 SER A N 1
ATOM 2392 C CA . SER A 1 295 ? 3.227 1.714 -4.153 1.00 74.75 295 SER A CA 1
ATOM 2393 C C . SER A 1 295 ? 1.986 1.974 -3.300 1.00 74.75 295 SER A C 1
ATOM 2395 O O . SER A 1 295 ? 1.881 3.049 -2.718 1.00 74.75 295 SER A O 1
ATOM 2397 N N . GLY A 1 296 ? 0.999 1.083 -3.337 1.00 75.62 296 GLY A N 1
ATOM 2398 C CA . GLY A 1 296 ? -0.316 1.301 -2.729 1.00 75.62 296 GLY A CA 1
ATOM 2399 C C . GLY A 1 296 ? -1.450 1.422 -3.750 1.00 75.62 296 GLY A C 1
ATOM 2400 O O . GLY A 1 296 ? -2.522 0.878 -3.507 1.00 75.62 296 GLY A O 1
ATOM 2401 N N . ASN A 1 297 ? -1.209 2.038 -4.913 1.00 82.38 297 ASN A N 1
ATOM 2402 C CA . ASN A 1 297 ? -2.219 2.231 -5.972 1.00 82.38 297 ASN A CA 1
ATOM 2403 C C . ASN A 1 297 ? -1.687 2.071 -7.411 1.00 82.38 297 ASN A C 1
ATOM 2405 O O . ASN A 1 297 ? -2.453 2.189 -8.367 1.00 82.38 297 ASN A O 1
ATOM 2409 N N . ARG A 1 298 ? -0.372 1.902 -7.590 1.00 88.56 298 ARG A N 1
ATOM 2410 C CA . ARG A 1 298 ? 0.301 1.824 -8.893 1.00 88.56 298 ARG A CA 1
ATOM 2411 C C . ARG A 1 298 ? 1.582 1.001 -8.786 1.00 88.56 298 ARG A C 1
ATOM 2413 O O . ARG A 1 298 ? 2.165 0.845 -7.715 1.00 88.56 298 ARG A O 1
ATOM 2420 N N . TRP A 1 299 ? 2.063 0.540 -9.930 1.00 89.75 299 TRP A N 1
ATOM 2421 C CA . TRP A 1 299 ? 3.380 -0.052 -10.114 1.00 89.75 299 TRP A CA 1
ATOM 2422 C C . TRP A 1 299 ? 4.381 0.978 -10.644 1.00 89.75 299 TRP A C 1
ATOM 2424 O O . TRP A 1 299 ? 4.059 1.783 -11.518 1.00 89.75 299 TRP A O 1
ATOM 2434 N N . PHE A 1 300 ? 5.620 0.911 -10.161 1.00 85.62 300 PHE A N 1
ATOM 2435 C CA . PHE A 1 300 ? 6.720 1.812 -10.506 1.00 85.62 300 PHE A CA 1
ATOM 2436 C C . PHE A 1 300 ? 7.965 1.033 -10.901 1.00 85.62 300 PHE A C 1
ATOM 2438 O O . PHE A 1 300 ? 8.327 0.082 -10.217 1.00 85.62 300 PHE A O 1
ATOM 2445 N N . GLY A 1 301 ? 8.657 1.455 -11.960 1.00 84.75 301 GLY A N 1
ATOM 2446 C CA . GLY A 1 301 ? 9.957 0.885 -12.334 1.00 84.75 301 GLY A CA 1
ATOM 2447 C C . GLY A 1 301 ? 11.122 1.768 -11.898 1.00 84.75 301 GLY A C 1
ATOM 2448 O O . GLY A 1 301 ? 11.241 2.883 -12.393 1.00 84.75 301 GLY A O 1
ATOM 2449 N N . VAL A 1 302 ? 11.992 1.243 -11.029 1.00 76.94 302 VAL A N 1
ATOM 2450 C CA . VAL A 1 302 ? 13.034 1.963 -10.289 1.00 76.94 302 VAL A CA 1
ATOM 2451 C C . VAL A 1 302 ? 14.466 1.579 -10.663 1.00 76.94 302 VAL A C 1
ATOM 2453 O O . VAL A 1 302 ? 14.907 0.500 -10.266 1.00 76.94 302 VAL A O 1
ATOM 2456 N N . PRO A 1 303 ? 15.245 2.426 -11.368 1.00 74.25 303 PRO A N 1
ATOM 2457 C CA . PRO A 1 303 ? 16.682 2.220 -11.520 1.00 74.25 303 PRO A CA 1
ATOM 2458 C C . PRO A 1 303 ? 17.422 2.286 -10.185 1.00 74.25 303 PRO A C 1
ATOM 2460 O O . PRO A 1 303 ? 17.302 3.248 -9.429 1.00 74.25 303 PRO A O 1
ATOM 2463 N N . GLN A 1 304 ? 18.255 1.284 -9.924 1.00 69.88 304 GLN A N 1
ATOM 2464 C CA . GLN A 1 304 ? 19.080 1.192 -8.723 1.00 69.88 304 GLN A CA 1
ATOM 2465 C C . GLN A 1 304 ? 20.485 0.666 -9.030 1.00 69.88 304 GLN A C 1
ATOM 2467 O O . GLN A 1 304 ? 20.718 -0.040 -10.015 1.00 69.88 304 GLN A O 1
ATOM 2472 N N . ASN A 1 305 ? 21.439 1.042 -8.172 1.00 65.12 305 ASN A N 1
ATOM 2473 C CA . ASN A 1 305 ? 22.854 0.672 -8.298 1.00 65.12 305 ASN A CA 1
ATOM 2474 C C . ASN A 1 305 ? 23.132 -0.798 -7.946 1.00 65.12 305 ASN A C 1
ATOM 2476 O O . ASN A 1 305 ? 24.110 -1.347 -8.442 1.00 65.12 305 ASN A O 1
ATOM 2480 N N . THR A 1 306 ? 22.279 -1.444 -7.144 1.00 63.16 306 THR A N 1
ATOM 2481 C CA . THR A 1 306 ? 22.333 -2.878 -6.805 1.00 63.16 306 THR A CA 1
ATOM 2482 C C . THR A 1 306 ? 20.939 -3.381 -6.395 1.00 63.16 306 THR A C 1
ATOM 2484 O O . THR A 1 306 ? 20.060 -2.574 -6.096 1.00 63.16 306 THR A O 1
ATOM 2487 N N . SER A 1 307 ? 20.720 -4.702 -6.362 1.00 60.69 307 SER A N 1
ATOM 2488 C CA . SER A 1 307 ? 19.436 -5.302 -5.960 1.00 60.69 307 SER A CA 1
ATOM 2489 C C . SER A 1 307 ? 19.134 -5.179 -4.458 1.00 60.69 307 SER A C 1
ATOM 2491 O O . SER A 1 307 ? 17.972 -5.077 -4.077 1.00 60.69 307 SER A O 1
ATOM 2493 N N . THR A 1 308 ? 20.156 -5.151 -3.595 1.00 61.00 308 THR A N 1
ATOM 2494 C CA . THR A 1 308 ? 19.987 -5.085 -2.131 1.00 61.00 308 THR A CA 1
ATOM 2495 C C . THR A 1 308 ? 19.711 -3.675 -1.619 1.00 61.00 308 THR A C 1
ATOM 2497 O O . THR A 1 308 ? 18.981 -3.515 -0.644 1.00 61.00 308 THR A O 1
ATOM 2500 N N . ASP A 1 309 ? 20.241 -2.646 -2.286 1.00 60.94 309 ASP A N 1
ATOM 2501 C CA . ASP A 1 309 ? 19.998 -1.248 -1.903 1.00 60.94 309 ASP A CA 1
ATOM 2502 C C . ASP A 1 309 ? 18.545 -0.826 -2.166 1.00 60.94 309 ASP A C 1
ATOM 2504 O O . ASP A 1 309 ? 18.023 0.047 -1.471 1.00 60.94 309 ASP A O 1
ATOM 2508 N N . VAL A 1 310 ? 17.884 -1.467 -3.144 1.00 57.62 310 VAL A N 1
ATOM 2509 C CA . VAL A 1 310 ? 16.463 -1.243 -3.461 1.00 57.62 310 VAL A CA 1
ATOM 2510 C C . VAL A 1 310 ? 15.612 -1.517 -2.230 1.00 57.62 310 VAL A C 1
ATOM 2512 O O . VAL A 1 310 ? 14.792 -0.688 -1.856 1.00 57.62 310 VAL A O 1
ATOM 2515 N N . PHE A 1 311 ? 15.833 -2.663 -1.585 1.00 58.81 311 PHE A N 1
ATOM 2516 C CA . PHE A 1 311 ? 15.023 -3.124 -0.464 1.00 58.81 311 PHE A CA 1
ATOM 2517 C C . PHE A 1 311 ? 15.101 -2.170 0.726 1.00 58.81 311 PHE A C 1
ATOM 2519 O O . PHE A 1 311 ? 14.069 -1.768 1.254 1.00 58.81 311 PHE A O 1
ATOM 2526 N N . TRP A 1 312 ? 16.311 -1.768 1.124 1.00 59.09 312 TRP A N 1
ATOM 2527 C CA . TRP A 1 312 ? 16.491 -0.890 2.281 1.00 59.09 312 TRP A CA 1
ATOM 2528 C C . TRP A 1 312 ? 15.912 0.499 2.035 1.00 59.09 312 TRP A C 1
ATOM 2530 O O . TRP A 1 312 ? 15.171 1.005 2.869 1.00 59.09 312 TRP A O 1
ATOM 2540 N N . LYS A 1 313 ? 16.143 1.079 0.853 1.00 57.28 313 LYS A N 1
ATOM 2541 C CA . LYS A 1 313 ? 15.583 2.397 0.522 1.00 57.28 313 LYS A CA 1
ATOM 2542 C C . LYS A 1 313 ? 14.066 2.375 0.363 1.00 57.28 313 LYS A C 1
ATOM 2544 O O . LYS A 1 313 ? 13.405 3.341 0.735 1.00 57.28 313 LYS A O 1
ATOM 2549 N N . PHE A 1 314 ? 13.520 1.288 -0.179 1.00 56.53 314 PHE A N 1
ATOM 2550 C CA . PHE A 1 314 ? 12.080 1.131 -0.341 1.00 56.53 314 PHE A CA 1
ATOM 2551 C C . PHE A 1 314 ? 11.391 0.921 1.019 1.00 56.53 314 PHE A C 1
ATOM 2553 O O . PHE A 1 314 ? 10.416 1.597 1.325 1.00 56.53 314 PHE A O 1
ATOM 2560 N N . ASN A 1 315 ? 11.933 0.067 1.889 1.00 53.28 315 ASN A N 1
ATOM 2561 C CA . ASN A 1 315 ? 11.342 -0.175 3.209 1.00 53.28 315 ASN A CA 1
ATOM 2562 C C . ASN A 1 315 ? 11.524 0.974 4.206 1.00 53.28 315 ASN A C 1
ATOM 2564 O O . ASN A 1 315 ? 10.755 1.070 5.159 1.00 53.28 315 ASN A O 1
ATOM 2568 N N . GLU A 1 316 ? 12.540 1.824 4.046 1.00 54.03 316 GLU A N 1
ATOM 2569 C CA . GLU A 1 316 ? 12.785 2.896 5.014 1.00 54.03 316 GLU A CA 1
ATOM 2570 C C . GLU A 1 316 ? 11.906 4.136 4.785 1.00 54.03 316 GLU A C 1
ATOM 2572 O O . GLU A 1 316 ? 11.479 4.747 5.770 1.00 54.03 316 GLU A O 1
ATOM 2577 N N . GLU A 1 317 ? 11.628 4.533 3.532 1.00 48.69 317 GLU A N 1
ATOM 2578 C CA . GLU A 1 317 ? 11.054 5.862 3.237 1.00 48.69 317 GLU A CA 1
ATOM 2579 C C . GLU A 1 317 ? 10.148 5.945 1.989 1.00 48.69 317 GLU A C 1
ATOM 2581 O O . GLU A 1 317 ? 9.970 7.032 1.432 1.00 48.69 317 GLU A O 1
ATOM 2586 N N . PHE A 1 318 ? 9.550 4.847 1.510 1.00 53.97 318 PHE A N 1
ATOM 2587 C CA . PHE A 1 318 ? 8.848 4.890 0.219 1.00 53.97 318 PHE A CA 1
ATOM 2588 C C . PHE A 1 318 ? 7.588 5.794 0.169 1.00 53.97 318 PHE A C 1
ATOM 2590 O O . PHE A 1 318 ? 7.138 6.162 -0.912 1.00 53.97 318 PHE A O 1
ATOM 2597 N N . HIS A 1 319 ? 7.092 6.286 1.303 1.00 53.78 319 HIS A N 1
ATOM 2598 C CA . HIS A 1 319 ? 5.762 6.892 1.389 1.00 53.78 319 HIS A CA 1
ATOM 2599 C C . HIS A 1 319 ? 5.540 8.297 0.807 1.00 53.78 319 HIS A C 1
ATOM 2601 O O . HIS A 1 319 ? 4.383 8.685 0.735 1.00 53.78 319 HIS A O 1
ATOM 2607 N N . SER A 1 320 ? 6.529 9.087 0.356 1.00 46.69 320 SER A N 1
ATOM 2608 C CA . SER A 1 320 ? 6.166 10.401 -0.243 1.00 46.69 320 SER A CA 1
ATOM 2609 C C . SER A 1 320 ? 7.244 11.252 -0.933 1.00 46.69 320 SER A C 1
ATOM 2611 O O . SER A 1 320 ? 6.913 12.345 -1.385 1.00 46.69 320 SER A O 1
ATOM 2613 N N . PHE A 1 321 ? 8.525 10.876 -1.020 1.00 53.81 321 PHE A N 1
ATOM 2614 C CA . PHE A 1 321 ? 9.575 11.907 -1.212 1.00 53.81 321 PHE A CA 1
ATOM 2615 C C . PHE A 1 321 ? 10.503 11.779 -2.398 1.00 53.81 321 PHE A C 1
ATOM 2617 O O . PHE A 1 321 ? 11.704 12.027 -2.332 1.00 53.81 321 PHE A O 1
ATOM 2624 N N . TRP A 1 322 ? 9.913 11.521 -3.546 1.00 52.72 322 TRP A N 1
ATOM 2625 C CA . TRP A 1 322 ? 10.671 11.030 -4.675 1.00 52.72 322 TRP A CA 1
ATOM 2626 C C . TRP A 1 322 ? 10.721 12.013 -5.844 1.00 52.72 322 TRP A C 1
ATOM 2628 O O . TRP A 1 322 ? 10.865 11.611 -6.986 1.00 52.72 322 TRP A O 1
ATOM 2638 N N . SER A 1 323 ? 10.721 13.333 -5.618 1.00 45.69 323 SER A N 1
ATOM 2639 C CA . SER A 1 323 ? 11.081 14.213 -6.745 1.00 45.69 323 SER A CA 1
ATOM 2640 C C . SER A 1 323 ? 12.560 14.064 -7.157 1.00 45.69 323 SER A C 1
ATOM 2642 O O . SER A 1 323 ? 12.893 14.470 -8.264 1.00 45.69 323 SER A O 1
ATOM 2644 N N . GLU A 1 324 ? 13.420 13.456 -6.322 1.00 47.75 324 GLU A N 1
ATOM 2645 C CA . GLU A 1 324 ? 14.766 12.996 -6.724 1.00 47.75 324 GLU A CA 1
ATOM 2646 C C . GLU A 1 324 ? 14.779 11.632 -7.428 1.00 47.75 324 GLU A C 1
ATOM 2648 O O . GLU A 1 324 ? 15.646 11.360 -8.251 1.00 47.75 324 GLU A O 1
ATOM 2653 N N . PHE A 1 325 ? 13.780 10.792 -7.166 1.00 52.28 325 PHE A N 1
ATOM 2654 C CA . PHE A 1 325 ? 13.552 9.556 -7.917 1.00 52.28 325 PHE A CA 1
ATOM 2655 C C . PHE A 1 325 ? 13.249 9.889 -9.375 1.00 52.28 325 PHE A C 1
ATOM 2657 O O . PHE A 1 325 ? 13.834 9.312 -10.278 1.00 52.28 325 PHE A O 1
ATOM 2664 N N . PHE A 1 326 ? 12.413 10.901 -9.620 1.00 51.41 326 PHE A N 1
ATOM 2665 C CA . PHE A 1 326 ? 12.113 11.301 -10.986 1.00 51.41 326 PHE A CA 1
ATOM 2666 C C . PHE A 1 326 ? 13.234 12.129 -11.637 1.00 51.41 326 PHE A C 1
ATOM 2668 O O . PHE A 1 326 ? 13.347 1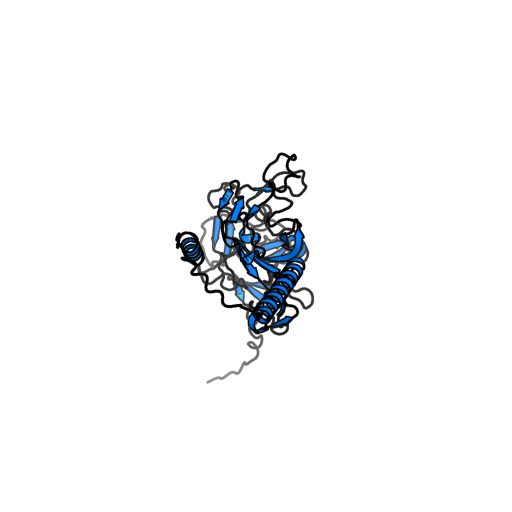2.096 -12.857 1.00 51.41 326 PHE A O 1
ATOM 2675 N N . SER A 1 327 ? 14.075 12.845 -10.874 1.00 49.44 327 SER A N 1
ATOM 2676 C CA . SER A 1 327 ? 14.916 13.920 -11.427 1.00 49.44 327 SER A CA 1
ATOM 2677 C C . SER A 1 327 ? 16.096 13.495 -12.298 1.00 49.44 327 SER A C 1
ATOM 2679 O O . SER A 1 327 ? 16.619 14.359 -13.000 1.00 49.44 327 SER A O 1
ATOM 2681 N N . GLU A 1 328 ? 16.549 12.237 -12.264 1.00 50.66 328 GLU A N 1
ATOM 2682 C CA . GLU A 1 328 ? 17.830 11.892 -12.912 1.00 50.66 328 GLU A CA 1
ATOM 2683 C C . GLU A 1 328 ? 17.843 10.631 -13.780 1.00 50.66 328 GLU A C 1
ATOM 2685 O O . GLU A 1 328 ? 18.814 10.410 -14.504 1.00 50.66 328 GLU A O 1
ATOM 2690 N N . SER A 1 329 ? 16.814 9.784 -13.767 1.00 51.09 329 SER A N 1
ATOM 2691 C CA . SER A 1 329 ? 16.832 8.524 -14.531 1.00 51.09 329 SER A CA 1
ATOM 2692 C C . SER A 1 329 ? 15.407 8.001 -14.636 1.00 51.09 329 SER A C 1
ATOM 2694 O O . SER A 1 329 ? 14.906 7.488 -13.652 1.00 51.09 329 SER A O 1
ATOM 2696 N N . GLY A 1 330 ? 14.700 8.222 -15.745 1.00 56.84 330 GLY A N 1
ATOM 2697 C CA . GLY A 1 330 ? 13.234 8.201 -15.709 1.00 56.84 330 GLY A CA 1
ATOM 2698 C C . GLY A 1 330 ? 12.580 6.852 -15.371 1.00 56.84 330 GLY A C 1
ATOM 2699 O O . GLY A 1 330 ? 13.148 5.772 -15.521 1.00 56.84 330 GLY A O 1
ATOM 2700 N N . PHE A 1 331 ? 11.342 6.972 -14.903 1.00 73.25 331 PHE A N 1
ATOM 2701 C CA . PHE A 1 331 ? 10.589 5.942 -14.203 1.00 73.25 331 PHE A CA 1
ATOM 2702 C C . PHE A 1 331 ? 9.277 5.698 -14.926 1.00 73.25 331 PHE A C 1
ATOM 2704 O O . PHE A 1 331 ? 8.559 6.636 -15.273 1.00 73.25 331 PHE A O 1
ATOM 2711 N N . ILE A 1 332 ? 8.974 4.434 -15.167 1.00 84.06 332 ILE A N 1
ATOM 2712 C CA . ILE A 1 332 ? 7.661 4.035 -15.660 1.00 84.06 332 ILE A CA 1
ATOM 2713 C C . ILE A 1 332 ? 6.692 4.005 -14.495 1.00 84.06 332 ILE A C 1
ATOM 2715 O O . ILE A 1 332 ? 7.072 3.629 -13.384 1.00 84.06 332 ILE A O 1
ATOM 2719 N N . LEU A 1 333 ? 5.454 4.377 -14.767 1.00 88.00 333 LEU A N 1
ATOM 2720 C CA . LEU A 1 333 ? 4.353 4.249 -13.832 1.00 88.00 333 LEU A CA 1
ATOM 2721 C C . LEU A 1 333 ? 3.207 3.540 -14.524 1.00 88.00 333 LEU A C 1
ATOM 2723 O O . LEU A 1 333 ? 2.951 3.784 -15.705 1.00 88.00 333 LEU A O 1
ATOM 2727 N N . SER A 1 334 ? 2.538 2.661 -13.798 1.00 93.19 334 SER A N 1
ATOM 2728 C CA . SER A 1 334 ? 1.295 2.089 -14.278 1.00 93.19 334 SER A CA 1
ATOM 2729 C C . SER A 1 334 ? 0.149 3.085 -14.159 1.00 93.19 334 SER A C 1
ATOM 2731 O O . SER A 1 334 ? 0.207 4.063 -13.402 1.00 93.19 334 SER A O 1
ATOM 2733 N N . GLU A 1 335 ? -0.944 2.799 -14.851 1.00 91.88 335 GLU A N 1
ATOM 2734 C CA . GLU A 1 335 ? -2.250 3.322 -14.462 1.00 91.88 335 GLU A CA 1
ATOM 2735 C C . GLU A 1 335 ? -2.612 2.916 -13.022 1.00 91.88 335 GLU A C 1
ATOM 2737 O O . GLU A 1 335 ? -1.953 2.066 -12.413 1.00 91.88 335 GLU A O 1
ATOM 2742 N N . ILE A 1 336 ? -3.624 3.578 -12.451 1.00 89.75 336 ILE A N 1
ATOM 2743 C CA . ILE A 1 336 ? -4.121 3.224 -11.116 1.00 89.75 336 ILE A CA 1
ATOM 2744 C C . ILE A 1 336 ? -4.659 1.805 -11.192 1.00 89.75 336 ILE A C 1
ATOM 2746 O O . ILE A 1 336 ? -5.462 1.488 -12.068 1.00 89.75 336 ILE A O 1
ATOM 2750 N N . THR A 1 337 ? -4.203 0.959 -10.286 1.00 90.50 337 THR A N 1
ATOM 2751 C CA . THR A 1 337 ? -4.605 -0.433 -10.235 1.00 90.50 337 THR A CA 1
ATOM 2752 C C . THR A 1 337 ? -4.506 -0.942 -8.811 1.00 90.50 337 THR A C 1
ATOM 2754 O O . THR A 1 337 ? -3.586 -0.583 -8.083 1.00 90.50 337 THR A O 1
ATOM 2757 N N . GLU A 1 338 ? -5.446 -1.798 -8.437 1.00 86.62 338 GLU A N 1
ATOM 2758 C CA . GLU A 1 338 ? -5.398 -2.584 -7.203 1.00 86.62 338 GLU A CA 1
ATOM 2759 C C . GLU A 1 338 ? -4.883 -4.003 -7.476 1.00 86.62 338 GLU A C 1
ATOM 2761 O O . GLU A 1 338 ? -4.742 -4.810 -6.557 1.00 86.62 338 GLU A O 1
ATOM 2766 N N . GLU A 1 339 ? -4.563 -4.316 -8.733 1.00 90.12 339 GLU A N 1
ATOM 2767 C CA . GLU A 1 339 ? -4.150 -5.650 -9.136 1.00 90.12 339 GLU A CA 1
ATOM 2768 C C . GLU A 1 339 ? -2.865 -6.071 -8.424 1.00 90.12 339 GLU A C 1
ATOM 2770 O O . GLU A 1 339 ? -1.916 -5.303 -8.220 1.00 90.12 339 GLU A O 1
ATOM 2775 N N . SER A 1 340 ? -2.825 -7.344 -8.043 1.00 89.06 340 SER A N 1
ATOM 2776 C CA . SER A 1 340 ? -1.679 -7.935 -7.344 1.00 89.06 340 SER A CA 1
ATOM 2777 C C . SER A 1 340 ? -0.464 -8.175 -8.245 1.00 89.06 340 SER A C 1
ATOM 2779 O O . SER A 1 340 ? 0.639 -8.455 -7.762 1.00 89.06 340 SER A O 1
ATOM 2781 N N . SER A 1 341 ? -0.656 -8.021 -9.557 1.00 92.94 341 SER A N 1
ATOM 2782 C CA . SER A 1 341 ? 0.320 -8.253 -10.611 1.00 92.94 341 SER A CA 1
ATOM 2783 C C . SER A 1 341 ? 0.358 -7.066 -11.582 1.00 92.94 341 SER A C 1
ATOM 2785 O O . SER A 1 341 ? -0.683 -6.471 -11.849 1.00 92.94 341 SER A O 1
ATOM 2787 N N . PRO A 1 342 ? 1.525 -6.726 -12.159 1.00 94.81 342 PRO A N 1
ATOM 2788 C CA . PRO A 1 342 ? 1.618 -5.706 -13.205 1.00 94.81 342 PRO A CA 1
ATOM 2789 C C . PRO A 1 342 ? 1.160 -6.218 -14.584 1.00 94.81 342 PRO A C 1
ATOM 2791 O O . PRO A 1 342 ? 1.204 -5.470 -15.561 1.00 94.81 342 PRO A O 1
ATOM 2794 N N . ILE A 1 343 ? 0.790 -7.499 -14.694 1.00 95.31 343 ILE A N 1
ATOM 2795 C CA . ILE A 1 343 ? 0.358 -8.118 -15.951 1.00 95.31 343 ILE A CA 1
ATOM 2796 C C . ILE A 1 343 ? -0.974 -7.520 -16.397 1.00 95.31 343 ILE A C 1
ATOM 2798 O O . ILE A 1 343 ? -1.896 -7.419 -15.596 1.00 95.31 343 ILE A O 1
ATOM 2802 N N . GLY A 1 344 ? -1.081 -7.157 -17.676 1.00 94.31 344 GLY A N 1
ATOM 2803 C CA . GLY A 1 344 ? -2.308 -6.564 -18.221 1.00 94.31 344 GLY A CA 1
ATOM 2804 C C . GLY A 1 344 ? -2.554 -5.117 -17.779 1.00 94.31 344 GLY A C 1
ATOM 2805 O O . GLY A 1 344 ? -3.563 -4.531 -18.154 1.00 94.31 344 GLY A O 1
ATOM 2806 N N . VAL A 1 345 ? -1.633 -4.517 -17.015 1.00 95.56 345 VAL A N 1
ATOM 2807 C CA . VAL A 1 345 ? -1.724 -3.114 -16.601 1.00 95.56 345 VAL A CA 1
ATOM 2808 C C . VAL A 1 345 ? -0.961 -2.241 -17.588 1.00 95.56 345 VAL A C 1
ATOM 2810 O O . VAL A 1 345 ? 0.178 -2.547 -17.958 1.00 95.56 345 VAL A O 1
ATOM 2813 N N . ASP A 1 346 ? -1.573 -1.140 -18.013 1.00 95.19 346 ASP A N 1
ATOM 2814 C CA . ASP A 1 346 ? -0.933 -0.168 -18.891 1.00 95.19 346 ASP A CA 1
ATOM 2815 C C . ASP A 1 346 ? 0.133 0.631 -18.142 1.00 95.19 346 ASP A C 1
ATOM 2817 O O . ASP A 1 346 ? -0.075 1.103 -17.022 1.00 95.19 346 ASP A O 1
ATOM 2821 N N . PHE A 1 347 ? 1.287 0.807 -18.788 1.00 93.94 347 PHE A N 1
ATOM 2822 C CA . PHE A 1 347 ? 2.378 1.628 -18.275 1.00 93.94 347 PHE A CA 1
ATOM 2823 C C . PHE A 1 347 ? 2.621 2.838 -19.160 1.00 93.94 347 PHE A C 1
ATOM 2825 O O . PHE A 1 347 ? 2.484 2.812 -20.386 1.00 93.94 347 PHE A O 1
ATOM 2832 N N . SER A 1 348 ? 3.047 3.907 -18.506 1.00 90.69 348 SER A N 1
ATOM 2833 C CA . SER A 1 348 ? 3.509 5.128 -19.128 1.00 90.69 348 SER A CA 1
ATOM 2834 C C . SER A 1 348 ? 4.917 5.455 -18.669 1.00 90.69 348 SER A C 1
ATOM 2836 O O . SER A 1 348 ? 5.257 5.376 -17.489 1.00 90.69 348 SER A O 1
ATOM 2838 N N . ARG A 1 349 ? 5.735 5.901 -19.614 1.00 85.62 349 ARG A N 1
ATOM 2839 C CA . ARG A 1 349 ? 7.039 6.486 -19.345 1.00 85.62 349 ARG A CA 1
ATOM 2840 C C . ARG A 1 349 ? 6.864 7.947 -18.957 1.00 85.62 349 ARG A C 1
ATOM 2842 O O . ARG A 1 349 ? 6.238 8.714 -19.691 1.00 85.62 349 ARG A O 1
ATOM 2849 N N . VAL A 1 350 ? 7.484 8.342 -17.851 1.00 79.50 350 VAL A N 1
ATOM 2850 C CA . VAL A 1 350 ? 7.604 9.750 -17.462 1.00 79.50 350 VAL A CA 1
ATOM 2851 C C . VAL A 1 350 ? 8.631 10.452 -18.355 1.00 79.50 350 VAL A C 1
ATOM 2853 O O . VAL A 1 350 ? 9.802 10.069 -18.395 1.00 79.50 350 VAL A O 1
ATOM 2856 N N . ILE A 1 351 ? 8.202 11.491 -19.076 1.00 74.69 351 ILE A N 1
ATOM 2857 C CA . ILE A 1 351 ? 9.070 12.378 -19.856 1.00 74.69 351 ILE A CA 1
ATOM 2858 C C . ILE A 1 351 ? 9.355 13.630 -19.025 1.00 74.69 351 ILE A C 1
ATOM 2860 O O . ILE A 1 351 ? 8.545 14.557 -18.957 1.00 74.69 351 ILE A O 1
ATOM 2864 N N . MET A 1 352 ? 10.551 13.683 -18.439 1.00 63.44 352 MET A N 1
ATOM 2865 C CA . MET A 1 352 ? 11.076 14.902 -17.833 1.00 63.44 352 MET A CA 1
ATOM 2866 C C . MET A 1 352 ? 11.815 15.733 -18.877 1.00 63.44 352 MET A C 1
ATOM 2868 O O . MET A 1 352 ? 12.922 15.385 -19.278 1.00 63.44 352 MET A O 1
ATOM 2872 N N . THR A 1 353 ? 11.235 16.852 -19.312 1.00 59.09 353 THR A N 1
ATOM 2873 C CA . THR A 1 353 ? 12.006 17.846 -20.071 1.00 59.09 353 THR A CA 1
ATOM 2874 C C . THR A 1 353 ? 12.566 18.894 -19.113 1.00 59.09 353 THR A C 1
ATOM 2876 O O . THR A 1 353 ? 11.869 19.356 -18.209 1.00 59.09 353 THR A O 1
ATOM 2879 N N . SER A 1 354 ? 13.821 19.309 -19.319 1.00 53.03 354 SER A N 1
ATOM 2880 C CA . SER A 1 354 ? 14.463 20.389 -18.547 1.00 53.03 354 SER A CA 1
ATOM 2881 C C . SER A 1 354 ? 13.700 21.722 -18.622 1.00 53.03 354 SER A C 1
ATOM 2883 O O . SER A 1 354 ? 13.891 22.591 -17.773 1.00 53.03 354 SER A O 1
ATOM 2885 N N . VAL A 1 355 ? 12.820 21.861 -19.620 1.00 44.72 355 VAL A N 1
ATOM 2886 C CA . VAL A 1 355 ? 12.007 23.046 -19.911 1.00 44.72 355 VAL A CA 1
ATOM 2887 C C . VAL A 1 355 ? 10.634 22.988 -19.219 1.00 44.72 355 VAL A C 1
ATOM 2889 O O . VAL A 1 355 ? 10.077 24.031 -18.893 1.00 44.72 355 VAL A O 1
ATOM 2892 N N . THR A 1 356 ? 10.118 21.798 -18.889 1.00 46.59 356 THR A N 1
ATOM 2893 C CA . THR A 1 356 ? 8.839 21.599 -18.180 1.00 46.59 356 THR A CA 1
ATOM 2894 C C . THR A 1 356 ? 9.046 21.229 -16.711 1.00 46.59 356 THR A C 1
ATOM 2896 O O . THR A 1 356 ? 8.436 20.295 -16.202 1.00 46.59 356 THR A O 1
ATOM 2899 N N . LYS A 1 357 ? 9.858 22.010 -15.988 1.00 48.28 357 LYS A N 1
ATOM 2900 C CA . LYS A 1 357 ? 9.720 22.122 -14.519 1.00 48.28 357 LYS A CA 1
ATOM 2901 C C . LYS A 1 357 ? 8.430 22.862 -14.106 1.00 48.28 357 LYS A C 1
ATOM 2903 O O . LYS A 1 357 ? 8.249 23.160 -12.932 1.00 48.28 357 LYS A O 1
ATOM 2908 N N . GLY A 1 358 ? 7.569 23.206 -15.069 1.00 48.59 358 GLY A N 1
ATOM 2909 C CA . GLY A 1 358 ? 6.297 23.886 -14.866 1.00 48.59 358 GLY A CA 1
ATOM 2910 C C . GLY A 1 358 ? 5.129 22.910 -14.744 1.00 48.59 358 GLY A C 1
ATOM 2911 O O . GLY A 1 358 ? 5.052 21.929 -15.480 1.00 48.59 358 GLY A O 1
ATOM 2912 N N . ASN A 1 359 ? 4.220 23.247 -13.833 1.00 53.75 359 ASN A N 1
ATOM 2913 C CA . ASN A 1 359 ? 3.018 22.540 -13.375 1.00 53.75 359 ASN A CA 1
ATOM 2914 C C . ASN A 1 359 ? 1.962 22.203 -14.463 1.00 53.75 359 ASN A C 1
ATOM 2916 O O . ASN A 1 359 ? 0.801 21.992 -14.137 1.00 53.75 359 ASN A O 1
ATOM 2920 N N . GLU A 1 360 ? 2.308 22.189 -15.753 1.00 57.91 360 GLU A N 1
ATOM 2921 C CA . GLU A 1 360 ? 1.336 22.064 -16.854 1.00 57.91 360 GLU A CA 1
ATOM 2922 C C 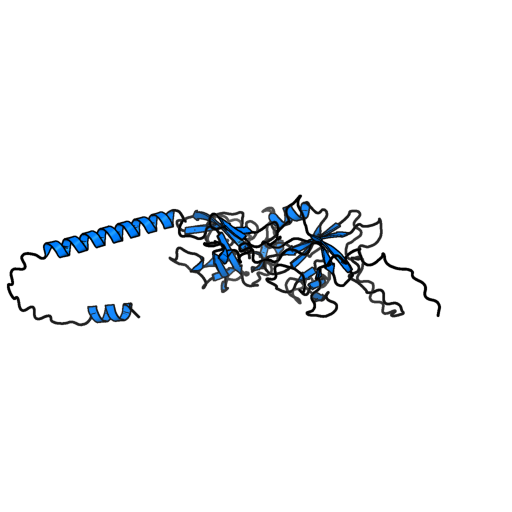. GLU A 1 360 ? 0.767 20.647 -17.025 1.00 57.91 360 GLU A C 1
ATOM 2924 O O . GLU A 1 360 ? -0.344 20.496 -17.523 1.00 57.91 360 GLU A O 1
ATOM 2929 N N . TYR A 1 361 ? 1.502 19.612 -16.607 1.00 61.16 361 TYR A N 1
ATOM 2930 C CA . TYR A 1 361 ? 1.130 18.203 -16.820 1.00 61.16 361 TYR A CA 1
ATOM 2931 C C . TYR A 1 361 ? 0.946 17.429 -15.507 1.00 61.16 361 TYR A C 1
ATOM 2933 O O . TYR A 1 361 ? 1.005 16.202 -15.484 1.00 61.16 361 TYR A O 1
ATOM 2941 N N . GLY A 1 362 ? 0.731 18.150 -14.404 1.00 66.12 362 GLY A N 1
ATOM 2942 C CA . GLY A 1 362 ? 0.583 17.555 -13.082 1.00 66.12 362 GLY A CA 1
ATOM 2943 C C . GLY A 1 362 ? 1.894 16.979 -12.520 1.00 66.12 362 GLY A C 1
ATOM 2944 O O . GLY A 1 362 ? 2.989 17.285 -13.003 1.00 66.12 362 GLY A O 1
ATOM 2945 N N . PRO A 1 363 ? 1.804 16.149 -11.472 1.00 65.81 363 PRO A N 1
ATOM 2946 C CA . PRO A 1 363 ? 2.938 15.772 -10.623 1.00 65.81 363 PRO A CA 1
ATOM 2947 C C . PRO A 1 363 ? 3.988 14.897 -11.299 1.00 65.81 363 PRO A C 1
ATOM 2949 O O . PRO A 1 363 ? 5.153 14.934 -10.905 1.00 65.81 363 PRO A O 1
ATOM 2952 N N . TYR A 1 364 ? 3.587 14.123 -12.305 1.00 72.31 364 TYR A N 1
ATOM 2953 C CA . TYR A 1 364 ? 4.469 13.201 -13.016 1.00 72.31 364 TYR A CA 1
ATOM 2954 C C . TYR A 1 364 ? 4.940 13.757 -14.362 1.00 72.31 364 TYR A C 1
ATOM 2956 O O . TYR A 1 364 ? 5.624 13.064 -15.109 1.00 72.31 364 TYR A O 1
ATOM 2964 N N . GLY A 1 365 ? 4.588 15.002 -14.695 1.00 75.50 365 GLY A N 1
ATOM 2965 C CA . GLY A 1 365 ? 4.923 15.595 -15.983 1.00 75.50 365 GLY A CA 1
ATOM 2966 C C . GLY A 1 365 ? 4.237 14.896 -17.161 1.00 75.50 365 GLY A C 1
ATOM 2967 O O . GLY A 1 365 ? 3.180 14.279 -17.035 1.00 75.50 365 GLY A O 1
ATOM 2968 N N . ARG A 1 366 ? 4.830 15.018 -18.351 1.00 79.62 366 ARG A N 1
ATOM 2969 C CA . ARG A 1 366 ? 4.260 14.435 -19.568 1.00 79.62 366 ARG A CA 1
ATOM 2970 C C . ARG A 1 366 ? 4.459 12.921 -19.563 1.00 79.62 366 ARG A C 1
ATOM 2972 O O . ARG A 1 366 ? 5.586 12.441 -19.484 1.00 79.62 366 ARG A O 1
ATOM 2979 N N . LEU A 1 367 ? 3.369 12.183 -19.732 1.00 85.19 367 LEU A N 1
ATOM 2980 C CA . LEU A 1 367 ? 3.379 10.727 -19.822 1.00 85.19 367 LEU A CA 1
ATOM 2981 C C . LEU A 1 367 ? 3.350 10.274 -21.284 1.00 85.19 367 LEU A C 1
ATOM 2983 O O . LEU A 1 367 ? 2.623 10.836 -22.105 1.00 85.19 367 LEU A O 1
ATOM 2987 N N . LYS A 1 368 ? 4.157 9.265 -21.615 1.00 86.94 368 LYS A N 1
ATOM 2988 C CA . LYS A 1 368 ? 4.140 8.588 -22.917 1.00 86.94 368 LYS A CA 1
ATOM 2989 C C . LYS A 1 368 ? 3.747 7.125 -22.715 1.00 86.94 368 LYS A C 1
ATOM 2991 O O . LYS A 1 368 ? 4.519 6.416 -22.069 1.00 86.94 368 LYS A O 1
ATOM 2996 N N . PRO A 1 369 ? 2.607 6.674 -23.267 1.00 90.94 369 PRO A N 1
ATOM 2997 C CA . PRO A 1 369 ? 2.198 5.277 -23.193 1.00 90.94 369 PRO A CA 1
ATOM 2998 C C . PRO A 1 369 ? 3.288 4.348 -23.718 1.00 90.94 369 PRO A C 1
ATOM 3000 O O . PRO A 1 369 ? 4.008 4.689 -24.663 1.00 90.94 369 PRO A O 1
ATOM 3003 N N . MET A 1 370 ? 3.415 3.193 -23.078 1.00 89.81 370 MET A N 1
ATOM 3004 C CA . MET A 1 370 ? 4.449 2.212 -23.390 1.00 89.81 370 MET A CA 1
ATOM 3005 C C . MET A 1 370 ? 3.925 0.959 -24.065 1.00 89.81 370 MET A C 1
ATOM 3007 O O . MET A 1 370 ? 4.665 0.369 -24.854 1.00 89.81 370 MET A O 1
ATOM 3011 N N . ALA A 1 371 ? 2.686 0.581 -23.748 1.00 88.75 371 ALA A N 1
ATOM 3012 C CA . ALA A 1 371 ? 2.004 -0.524 -24.394 1.00 88.75 371 ALA A CA 1
ATOM 3013 C C . ALA A 1 371 ? 1.862 -0.244 -25.896 1.00 88.75 371 ALA A C 1
ATOM 3015 O O . ALA A 1 371 ? 1.614 0.893 -26.316 1.00 88.75 371 ALA A O 1
ATOM 3016 N N . VAL A 1 372 ? 2.025 -1.284 -26.713 1.00 84.69 372 VAL A N 1
ATOM 3017 C CA . VAL A 1 372 ? 1.839 -1.183 -28.171 1.00 84.69 372 VAL A CA 1
ATOM 3018 C C . VAL A 1 372 ? 0.388 -0.830 -28.504 1.00 84.69 372 VAL A C 1
ATOM 3020 O O . VAL A 1 372 ? 0.139 -0.046 -29.425 1.00 84.69 372 VAL A O 1
ATOM 3023 N N . PHE A 1 373 ? -0.550 -1.384 -27.739 1.00 86.88 373 PHE A N 1
ATOM 3024 C CA . PHE A 1 373 ? -1.976 -1.107 -27.825 1.00 86.88 373 PHE A CA 1
ATOM 3025 C C . PHE A 1 373 ? -2.486 -0.716 -26.431 1.00 86.88 373 PHE A C 1
ATOM 3027 O O . PHE A 1 373 ? -2.290 -1.481 -25.490 1.00 86.88 373 PHE A O 1
ATOM 3034 N N . PRO A 1 374 ? -3.112 0.462 -26.270 1.00 89.06 374 PRO A N 1
ATOM 3035 C CA . PRO A 1 374 ? -3.730 0.838 -25.001 1.00 89.06 374 PRO A CA 1
ATOM 3036 C C . PRO A 1 374 ? -4.778 -0.193 -24.565 1.00 89.06 374 PRO A C 1
ATOM 3038 O O . PRO A 1 374 ? -5.627 -0.577 -25.374 1.00 89.06 374 PRO A O 1
ATOM 3041 N N . GLY A 1 375 ? -4.732 -0.601 -23.301 1.00 90.62 375 GLY A N 1
ATOM 3042 C CA . GLY A 1 375 ? -5.628 -1.568 -22.671 1.00 90.62 375 GLY A CA 1
ATOM 3043 C C . GLY A 1 375 ? -5.146 -3.020 -22.695 1.00 90.62 375 GLY A C 1
ATOM 3044 O O . GLY A 1 375 ? -5.723 -3.839 -21.984 1.00 90.62 375 GLY A O 1
ATOM 3045 N N . ASP A 1 376 ? -4.105 -3.353 -23.467 1.00 91.31 376 ASP A N 1
ATOM 3046 C CA . ASP A 1 376 ? -3.536 -4.713 -23.492 1.00 91.31 376 ASP A CA 1
ATOM 3047 C C . ASP A 1 376 ? -2.568 -4.963 -22.318 1.00 91.31 376 ASP A C 1
ATOM 3049 O O . ASP A 1 376 ? -2.206 -6.109 -22.031 1.00 91.31 376 ASP A O 1
ATOM 3053 N N . GLY A 1 377 ? -2.145 -3.898 -21.633 1.00 94.12 377 GLY A N 1
ATOM 3054 C CA . GLY A 1 377 ? -1.092 -3.932 -20.636 1.00 94.12 377 GLY A CA 1
ATOM 3055 C C . GLY A 1 377 ? 0.308 -3.980 -21.237 1.00 94.12 377 GLY A C 1
ATOM 3056 O O . GLY A 1 377 ? 0.523 -4.371 -22.381 1.00 94.12 377 GLY A O 1
ATOM 3057 N N . PHE A 1 378 ? 1.295 -3.564 -20.445 1.00 94.69 378 PHE A N 1
ATOM 3058 C CA . PHE A 1 378 ? 2.689 -3.507 -20.894 1.00 94.69 378 PHE A CA 1
ATOM 3059 C C . PHE A 1 378 ? 3.505 -4.756 -20.530 1.00 94.69 378 PHE A C 1
ATOM 3061 O O . PHE A 1 378 ? 4.458 -5.106 -21.231 1.00 94.69 378 PHE A O 1
ATOM 3068 N N . PHE A 1 379 ? 3.157 -5.417 -19.423 1.00 95.50 379 PHE A N 1
ATOM 3069 C CA . PHE A 1 379 ? 3.828 -6.628 -18.958 1.00 95.50 379 PHE A CA 1
ATOM 3070 C C . PHE A 1 379 ? 2.956 -7.861 -19.158 1.00 95.50 379 PHE A C 1
ATOM 3072 O O . PHE A 1 379 ? 1.746 -7.843 -18.939 1.00 95.50 379 PHE A O 1
ATOM 3079 N N . HIS A 1 380 ? 3.621 -8.965 -19.479 1.00 94.75 380 HIS A N 1
ATOM 3080 C CA . HIS A 1 380 ? 3.028 -10.275 -19.709 1.00 94.75 380 HIS A CA 1
ATOM 3081 C C . HIS A 1 380 ? 3.763 -11.323 -18.884 1.00 94.75 380 HIS A C 1
ATOM 3083 O O . HIS A 1 380 ? 4.970 -11.207 -18.656 1.00 94.75 380 HIS A O 1
ATOM 3089 N N . CYS A 1 381 ? 3.077 -12.386 -18.464 1.00 94.94 381 CYS A N 1
ATOM 3090 C CA . CYS A 1 381 ? 3.789 -13.509 -17.865 1.00 94.94 381 CYS A CA 1
ATOM 3091 C C . CYS A 1 381 ? 4.560 -14.268 -18.946 1.00 94.94 381 CYS A C 1
ATOM 3093 O O . CYS A 1 381 ? 3.971 -14.764 -19.910 1.00 94.94 381 CYS A O 1
ATOM 3095 N N . ALA A 1 382 ? 5.877 -14.400 -18.787 1.00 90.25 382 ALA A N 1
ATOM 3096 C CA . ALA A 1 382 ? 6.653 -15.306 -19.611 1.00 90.25 382 ALA A CA 1
ATOM 3097 C C . ALA A 1 382 ? 6.357 -16.733 -19.143 1.00 90.25 382 ALA A C 1
ATOM 3099 O O . ALA A 1 382 ? 7.057 -17.281 -18.292 1.00 90.25 382 ALA A O 1
ATOM 3100 N N . VAL A 1 383 ? 5.310 -17.342 -19.701 1.00 79.00 383 VAL A N 1
ATOM 3101 C CA . VAL A 1 383 ? 5.129 -18.790 -19.596 1.00 79.00 383 VAL A CA 1
ATOM 3102 C C . VAL A 1 383 ? 6.412 -19.401 -20.142 1.00 79.00 383 VAL A C 1
ATOM 3104 O O . VAL A 1 383 ? 6.826 -19.053 -21.255 1.00 79.00 383 VAL A O 1
ATOM 3107 N N . ALA A 1 384 ? 7.078 -20.246 -19.351 1.00 60.25 384 ALA A N 1
ATOM 3108 C CA . ALA A 1 384 ? 8.173 -21.048 -19.862 1.00 60.25 384 ALA A CA 1
ATOM 3109 C C . ALA A 1 384 ? 7.620 -21.753 -21.101 1.00 60.25 384 ALA A C 1
ATOM 3111 O O . ALA A 1 384 ? 6.760 -22.622 -20.990 1.00 60.25 384 ALA A O 1
ATOM 3112 N N . LYS A 1 385 ? 8.029 -21.314 -22.298 1.00 52.78 385 LYS A N 1
ATOM 3113 C CA . LYS A 1 385 ? 7.851 -22.147 -23.477 1.00 52.78 385 LYS A CA 1
ATOM 3114 C C . LYS A 1 385 ? 8.584 -23.409 -23.095 1.00 52.78 385 LYS A C 1
ATOM 3116 O O . LYS A 1 385 ? 9.802 -23.337 -22.949 1.00 52.78 385 LYS A O 1
ATOM 3121 N N . ASP A 1 386 ? 7.844 -24.486 -22.859 1.00 44.28 386 ASP A N 1
ATOM 3122 C CA . ASP A 1 386 ? 8.421 -25.797 -22.655 1.00 44.28 386 ASP A CA 1
ATOM 3123 C C . ASP A 1 386 ? 9.566 -25.934 -23.657 1.00 44.28 386 ASP A C 1
ATOM 3125 O O . ASP A 1 386 ? 9.356 -25.931 -24.875 1.00 44.28 386 ASP A O 1
ATOM 3129 N N . GLU A 1 387 ? 10.795 -26.040 -23.156 1.00 45.38 387 GLU A N 1
ATOM 3130 C CA . GLU A 1 387 ? 11.990 -26.343 -23.949 1.00 45.38 387 GLU A CA 1
ATOM 3131 C C . GLU A 1 387 ? 11.888 -27.743 -24.607 1.00 45.38 387 GLU A C 1
ATOM 3133 O O . GLU A 1 387 ? 12.860 -28.280 -25.124 1.00 45.38 387 GLU A O 1
ATOM 3138 N N . ALA A 1 388 ? 10.692 -28.341 -24.639 1.00 42.78 388 ALA A N 1
ATOM 3139 C CA . ALA A 1 388 ? 10.338 -29.571 -25.325 1.00 42.78 388 ALA A CA 1
ATOM 3140 C C . ALA A 1 388 ? 10.050 -29.392 -26.831 1.00 42.78 388 ALA A C 1
ATOM 3142 O O . ALA A 1 388 ? 9.886 -30.388 -27.534 1.00 42.78 388 ALA A O 1
ATOM 3143 N N . ALA A 1 389 ? 10.013 -28.167 -27.370 1.00 46.06 389 ALA A N 1
ATOM 3144 C CA . ALA A 1 389 ? 9.687 -27.928 -28.781 1.00 46.06 389 ALA A CA 1
ATOM 3145 C C . ALA A 1 389 ? 10.903 -27.725 -29.713 1.00 46.06 389 ALA A C 1
ATOM 3147 O O . ALA A 1 389 ? 10.790 -26.989 -30.686 1.00 46.06 389 ALA A O 1
ATOM 3148 N N . VAL A 1 390 ? 12.057 -28.366 -29.467 1.00 48.69 390 VAL A N 1
ATOM 3149 C CA . VAL A 1 390 ? 13.105 -28.584 -30.497 1.00 48.69 390 VAL A CA 1
ATOM 3150 C C . VAL A 1 390 ? 13.827 -29.918 -30.247 1.00 48.69 390 VAL A C 1
ATOM 3152 O O . VAL A 1 390 ? 15.003 -29.958 -29.908 1.00 48.69 390 VAL A O 1
ATOM 3155 N N . SER A 1 391 ? 13.121 -31.041 -30.385 1.00 48.38 391 SER A N 1
ATOM 3156 C CA . SER A 1 391 ? 13.746 -32.369 -30.523 1.00 48.38 391 SER A CA 1
ATOM 3157 C C . SER A 1 391 ? 12.724 -33.407 -31.005 1.00 48.38 391 SER A C 1
ATOM 3159 O O . SER A 1 391 ? 12.377 -34.331 -30.282 1.00 48.38 391 SER A O 1
ATOM 3161 N N . THR A 1 392 ? 12.189 -33.233 -32.212 1.00 42.03 392 THR A N 1
ATOM 3162 C CA . THR A 1 392 ? 11.592 -34.263 -33.095 1.00 42.03 392 THR A CA 1
ATOM 3163 C C . THR A 1 392 ? 11.117 -33.510 -34.346 1.00 42.03 392 THR A C 1
ATOM 3165 O O . THR A 1 392 ? 10.524 -32.451 -34.229 1.00 42.03 392 THR A O 1
ATOM 3168 N N . SER A 1 393 ? 11.363 -33.887 -35.592 1.00 40.66 393 SER A N 1
ATOM 3169 C CA . SER A 1 393 ? 12.067 -35.012 -36.181 1.00 40.66 393 SER A CA 1
ATOM 3170 C C . SER A 1 393 ? 12.424 -34.598 -37.608 1.00 40.66 393 SER A C 1
ATOM 3172 O O . SER A 1 393 ? 11.544 -34.222 -38.383 1.00 40.66 393 SER A O 1
ATOM 3174 N N . ALA A 1 394 ? 13.696 -34.720 -37.976 1.00 47.19 394 ALA A N 1
ATOM 3175 C CA . ALA A 1 394 ? 14.039 -34.982 -39.360 1.00 47.19 394 ALA A CA 1
ATOM 3176 C C . ALA A 1 394 ? 13.515 -36.389 -39.679 1.00 47.19 394 ALA A C 1
ATOM 3178 O O . ALA A 1 394 ? 14.106 -37.378 -39.255 1.00 47.19 394 ALA A O 1
ATOM 3179 N N . VAL A 1 395 ? 12.388 -36.478 -40.379 1.00 42.31 395 VAL A N 1
ATOM 3180 C CA . VAL A 1 395 ? 12.045 -37.659 -41.169 1.00 42.31 395 VAL A CA 1
ATOM 3181 C C . VAL A 1 395 ? 11.707 -37.136 -42.548 1.00 42.31 395 VAL A C 1
ATOM 3183 O O . VAL A 1 395 ? 10.741 -36.406 -42.752 1.00 42.31 395 VAL A O 1
ATOM 3186 N N . ALA A 1 396 ? 12.627 -37.435 -43.454 1.00 44.28 396 ALA A N 1
ATOM 3187 C CA . ALA A 1 396 ? 12.433 -37.327 -44.876 1.00 44.28 396 ALA A CA 1
ATOM 3188 C C . ALA A 1 396 ? 11.220 -38.161 -45.283 1.00 44.28 396 ALA A C 1
ATOM 3190 O O . ALA A 1 396 ? 11.140 -39.316 -44.887 1.00 44.28 396 ALA A O 1
ATOM 3191 N N . ASP A 1 397 ? 10.377 -37.612 -46.147 1.00 41.22 397 ASP A N 1
ATOM 3192 C CA . ASP A 1 397 ? 9.632 -38.422 -47.097 1.00 41.22 397 ASP A CA 1
ATOM 3193 C C . ASP A 1 397 ? 9.734 -37.757 -48.470 1.00 41.22 397 ASP A C 1
ATOM 3195 O O . ASP A 1 397 ? 9.152 -36.709 -48.747 1.00 41.22 397 ASP A O 1
ATOM 3199 N N . ASN A 1 398 ? 10.565 -38.382 -49.305 1.00 40.41 398 ASN A N 1
ATOM 3200 C CA . ASN A 1 398 ? 10.437 -38.342 -50.751 1.00 40.41 398 ASN A CA 1
ATOM 3201 C C . ASN A 1 398 ? 9.145 -39.075 -51.113 1.00 40.41 398 ASN A C 1
ATOM 3203 O O . ASN A 1 398 ? 9.083 -40.277 -50.871 1.00 40.41 398 ASN A O 1
ATOM 3207 N N . TYR A 1 399 ? 8.200 -38.390 -51.754 1.00 49.47 399 TYR A N 1
ATOM 3208 C CA . TYR A 1 399 ? 7.387 -38.939 -52.842 1.00 49.47 399 TYR A CA 1
ATOM 3209 C C . TYR A 1 399 ? 6.971 -37.824 -53.795 1.00 49.47 399 TYR A C 1
ATOM 3211 O O . TYR A 1 399 ? 6.511 -36.769 -53.302 1.00 49.47 399 TYR A O 1
#